Protein AF-S7ZY00-F1 (afdb_monomer_lite)

Radius of gyration: 26.75 Å; chains: 1; bounding box: 93×58×67 Å

Secondary structure (DSSP, 8-state):
----PPPP--TTT---SSPPEEPTTTSS-EESSHHHHHHHHHHHHHHHHHHHHHHHHHHHHHHHHTS-TT--HHHHHHHHHHHHHHHHHH--S---HHHHHHHHHHHHHHHHHH--HHHHHHHHHHHHHHHHHHHHHHHHHHHHS-GGG--S-HHHHHHHHHHHHHHHHHHTT-HHHHHHHHHHHHHHHHHHHHHS---THHHHHHHHHHHGGGT-------HHHHHHHHTT-SSPPPHHHHHHHHHHHHHHHHHHHHHHHHHHHHHHHTTTS-HHHHHHHHHHT---HHHHT-TTTTTS--HHHHHHHHHHHHHHHHHHHHH-HHHHHHHHHHHHH------TT--PPPPTT--S----HHHHHTTHHHHHHSTTHHHHHHHHHHH-HHHHHHHTT--HHHHHHHHHHHHHHHHHHHHHHHHHHHHHTT-

pLDDT: mean 73.06, std 17.44, range [32.72, 97.19]

Organism: Dactylellina haptotyla (strain CBS 200.50) (NCBI:txid1284197)

InterPro domains:
  IPR002893 Zinc finger, MYND-type [PF01753] (10-48)
  IPR002893 Zinc finger, MYND-type [PS01360] (10-48)

Structure (mmCIF, N/CA/C/O backbone):
data_AF-S7ZY00-F1
#
_entry.id   AF-S7ZY00-F1
#
loop_
_atom_site.group_PDB
_atom_site.id
_atom_site.type_symbol
_atom_site.label_atom_id
_atom_site.label_alt_id
_atom_site.label_comp_id
_atom_site.label_asym_id
_atom_site.label_entity_id
_atom_site.label_seq_id
_atom_site.pdbx_PDB_ins_code
_atom_site.Cartn_x
_atom_site.Cartn_y
_atom_site.Cartn_z
_atom_site.occupancy
_atom_site.B_iso_or_equiv
_atom_site.auth_seq_id
_atom_site.auth_comp_id
_atom_site.auth_asym_id
_atom_site.auth_atom_id
_atom_site.pdbx_PDB_model_num
ATOM 1 N N . MET A 1 1 ? 54.480 13.252 10.487 1.00 37.31 1 MET A N 1
ATOM 2 C CA . MET A 1 1 ? 54.063 11.834 10.545 1.00 37.31 1 MET A CA 1
ATOM 3 C C . MET A 1 1 ? 53.950 11.287 9.128 1.00 37.31 1 MET A C 1
ATOM 5 O O . MET A 1 1 ? 53.211 11.844 8.325 1.00 37.31 1 MET A O 1
ATOM 9 N N . LEU A 1 2 ? 54.733 10.255 8.806 1.00 34.31 2 LEU A N 1
ATOM 10 C CA . LEU A 1 2 ? 54.719 9.557 7.518 1.00 34.31 2 LEU A CA 1
ATOM 11 C C . LEU A 1 2 ? 53.432 8.731 7.415 1.00 34.31 2 LEU A C 1
ATOM 13 O O . LEU A 1 2 ? 53.334 7.660 8.006 1.00 34.31 2 LEU A O 1
ATOM 17 N N . THR A 1 3 ? 52.433 9.225 6.685 1.00 32.72 3 THR A N 1
ATOM 18 C CA . THR A 1 3 ? 51.298 8.378 6.315 1.00 32.72 3 THR A CA 1
ATOM 19 C C . THR A 1 3 ? 51.745 7.473 5.172 1.00 32.72 3 THR A C 1
ATOM 21 O O . THR A 1 3 ? 52.143 7.946 4.107 1.00 32.72 3 THR A O 1
ATOM 24 N N . ASN A 1 4 ? 51.712 6.161 5.419 1.00 39.06 4 ASN A N 1
ATOM 25 C CA . ASN A 1 4 ? 51.854 5.096 4.426 1.00 39.06 4 ASN A CA 1
ATOM 26 C C . ASN A 1 4 ? 50.724 5.233 3.391 1.00 39.06 4 ASN A C 1
ATOM 28 O O . ASN A 1 4 ? 49.713 4.536 3.445 1.00 39.06 4 ASN A O 1
ATOM 32 N N . ARG A 1 5 ? 50.852 6.189 2.466 1.00 41.69 5 ARG A N 1
ATOM 33 C CA . ARG A 1 5 ? 49.924 6.315 1.348 1.00 41.69 5 ARG A CA 1
ATOM 34 C C . ARG A 1 5 ? 50.129 5.093 0.452 1.00 41.69 5 ARG A C 1
ATOM 36 O O . ARG A 1 5 ? 51.276 4.805 0.098 1.00 41.69 5 ARG A O 1
ATOM 43 N N . PRO A 1 6 ? 49.056 4.365 0.099 1.00 48.09 6 PRO A N 1
ATOM 44 C CA . PRO A 1 6 ? 49.168 3.195 -0.758 1.00 48.09 6 PRO A CA 1
ATOM 45 C C . PRO A 1 6 ? 49.916 3.580 -2.037 1.00 48.09 6 PRO A C 1
ATOM 47 O O . PRO A 1 6 ? 49.615 4.601 -2.664 1.00 48.09 6 PRO A O 1
ATOM 50 N N . LYS A 1 7 ? 50.947 2.799 -2.382 1.00 56.72 7 LYS A N 1
ATOM 51 C CA . LYS A 1 7 ? 51.770 3.068 -3.563 1.00 56.72 7 LYS A CA 1
ATOM 52 C C . LYS A 1 7 ? 50.871 2.995 -4.797 1.00 56.72 7 LYS A C 1
ATOM 54 O O . LYS A 1 7 ? 50.226 1.977 -5.032 1.00 56.72 7 LYS A O 1
ATOM 59 N N . ARG A 1 8 ? 50.807 4.093 -5.552 1.00 76.19 8 ARG A N 1
ATOM 60 C CA . ARG A 1 8 ? 50.003 4.204 -6.775 1.00 76.19 8 ARG A CA 1
ATOM 61 C C . ARG A 1 8 ? 50.540 3.208 -7.808 1.00 76.19 8 ARG A C 1
ATOM 63 O O . ARG A 1 8 ? 51.728 3.254 -8.118 1.00 76.19 8 ARG A O 1
ATOM 70 N N . SER A 1 9 ? 49.686 2.315 -8.303 1.00 89.44 9 SER A N 1
ATOM 71 C CA . SER A 1 9 ? 49.982 1.350 -9.370 1.00 89.44 9 SER A CA 1
ATOM 72 C C . SER A 1 9 ? 49.059 1.569 -10.565 1.00 89.44 9 SER A C 1
ATOM 74 O O . SER A 1 9 ? 47.986 2.163 -10.442 1.00 89.44 9 SER A O 1
ATOM 76 N N . CYS A 1 10 ? 49.466 1.076 -11.735 1.00 93.00 10 CYS A N 1
ATOM 77 C CA . CYS A 1 10 ? 48.566 1.009 -12.880 1.00 93.00 10 CYS A CA 1
ATOM 78 C C . CYS A 1 10 ? 47.379 0.092 -12.560 1.00 93.00 10 CYS A C 1
ATOM 80 O O . CYS A 1 10 ? 47.570 -1.062 -12.186 1.00 93.00 10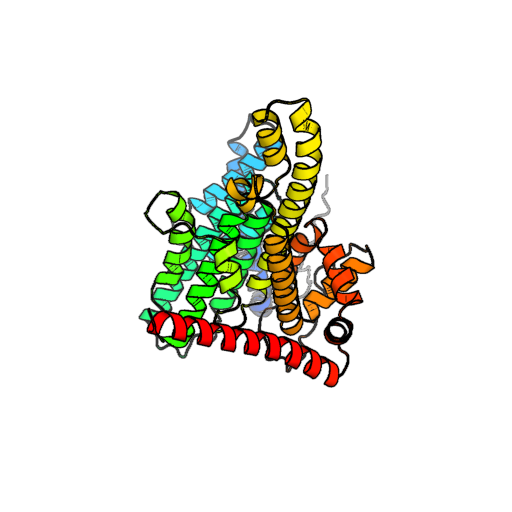 CYS A O 1
ATOM 82 N N . TYR A 1 11 ? 46.161 0.583 -12.766 1.00 87.44 11 TYR A N 1
ATOM 83 C CA . TYR A 1 11 ? 44.935 -0.146 -12.439 1.00 87.44 11 TYR A CA 1
ATOM 84 C C . TYR A 1 11 ? 44.762 -1.445 -13.233 1.00 87.44 11 TYR A C 1
ATOM 86 O O . TYR A 1 11 ? 44.272 -2.436 -12.701 1.00 87.44 11 TYR A O 1
ATOM 94 N N . THR A 1 12 ? 45.213 -1.456 -14.489 1.00 90.44 12 THR A N 1
ATOM 95 C CA . THR A 1 12 ? 45.067 -2.610 -15.383 1.00 90.44 12 THR A CA 1
ATOM 96 C C . THR A 1 12 ? 46.092 -3.709 -15.095 1.00 90.44 12 THR A C 1
ATOM 98 O O . THR A 1 12 ? 45.733 -4.881 -15.078 1.00 90.44 12 THR A O 1
ATOM 101 N N . CYS A 1 13 ? 47.367 -3.361 -14.876 1.00 91.19 13 CYS A N 1
ATOM 102 C CA . CYS A 1 13 ? 48.458 -4.347 -14.788 1.00 91.19 13 CYS A CA 1
ATOM 103 C C . CYS A 1 13 ? 49.182 -4.401 -13.434 1.00 91.19 13 CYS A C 1
ATOM 105 O O . CYS A 1 13 ? 50.085 -5.213 -13.256 1.00 91.19 13 CYS A O 1
ATOM 107 N N . GLY A 1 14 ? 48.845 -3.522 -12.489 1.00 86.00 14 GLY A N 1
ATOM 108 C CA . GLY A 1 14 ? 49.434 -3.485 -11.149 1.00 86.00 14 GLY A CA 1
ATOM 109 C C . GLY A 1 14 ? 50.883 -2.990 -11.081 1.00 86.00 14 GLY A C 1
ATOM 110 O O . GLY A 1 14 ? 51.442 -2.922 -9.987 1.00 86.00 14 GLY A O 1
ATOM 111 N N . ASN A 1 15 ? 51.503 -2.618 -12.207 1.00 88.88 15 ASN A N 1
ATOM 112 C CA . ASN A 1 15 ? 52.890 -2.162 -12.215 1.00 88.88 15 ASN A CA 1
ATOM 113 C C . ASN A 1 15 ? 53.045 -0.839 -11.443 1.00 88.88 15 ASN A C 1
ATOM 115 O O . ASN A 1 15 ? 52.253 0.093 -11.601 1.00 88.88 15 ASN A O 1
ATOM 119 N N . LEU A 1 16 ? 54.084 -0.785 -10.611 1.00 78.19 16 LEU A N 1
ATOM 120 C CA . LEU A 1 16 ? 54.427 0.325 -9.719 1.00 78.19 16 LEU A CA 1
ATOM 121 C C . LEU A 1 16 ? 55.577 1.192 -10.260 1.00 78.19 16 LEU A C 1
ATOM 123 O O . LEU A 1 16 ? 55.914 2.204 -9.651 1.00 78.19 16 LEU A O 1
ATOM 127 N N . LYS A 1 17 ? 56.230 0.777 -11.356 1.00 73.75 17 LYS A N 1
ATOM 128 C CA . LYS A 1 17 ? 57.389 1.471 -11.934 1.00 73.75 17 LYS A CA 1
ATOM 129 C C . LYS A 1 17 ? 56.981 2.283 -13.165 1.00 73.75 17 LYS A C 1
ATOM 131 O O . LYS A 1 17 ? 56.435 1.724 -14.112 1.00 73.75 17 LYS A O 1
ATOM 136 N N . GLY A 1 18 ? 57.314 3.574 -13.157 1.00 75.44 18 GLY A N 1
ATOM 137 C CA . GLY A 1 18 ? 57.113 4.507 -14.271 1.00 75.44 18 GLY A CA 1
ATOM 138 C C . GLY A 1 18 ? 56.097 5.616 -13.966 1.00 75.44 18 GLY A C 1
ATOM 139 O O . GLY A 1 18 ? 55.364 5.523 -12.978 1.00 75.44 18 GLY A O 1
ATOM 140 N N . PRO A 1 19 ? 56.062 6.687 -14.780 1.00 85.56 19 PRO A N 1
ATOM 141 C CA . PRO A 1 19 ? 55.064 7.738 -14.639 1.00 85.56 19 PRO A CA 1
ATOM 142 C C . PRO A 1 19 ? 53.669 7.155 -14.904 1.00 85.56 19 PRO A C 1
ATOM 144 O O . PRO A 1 19 ? 53.426 6.548 -15.945 1.00 85.56 19 PRO A O 1
ATOM 147 N N . LEU A 1 20 ? 52.764 7.309 -13.935 1.00 91.19 20 LEU A N 1
ATOM 148 C CA . LEU A 1 20 ? 51.366 6.913 -14.076 1.00 91.19 20 LEU A CA 1
ATOM 149 C C . LEU A 1 20 ? 50.535 8.127 -14.481 1.00 91.19 20 LEU A C 1
ATOM 151 O O . LEU A 1 20 ? 50.549 9.152 -13.797 1.00 91.19 20 LEU A O 1
ATOM 155 N N . THR A 1 21 ? 49.765 7.978 -15.549 1.00 92.31 21 THR A N 1
ATOM 156 C CA . THR A 1 21 ? 48.842 8.994 -16.041 1.00 92.31 21 THR A CA 1
ATOM 157 C C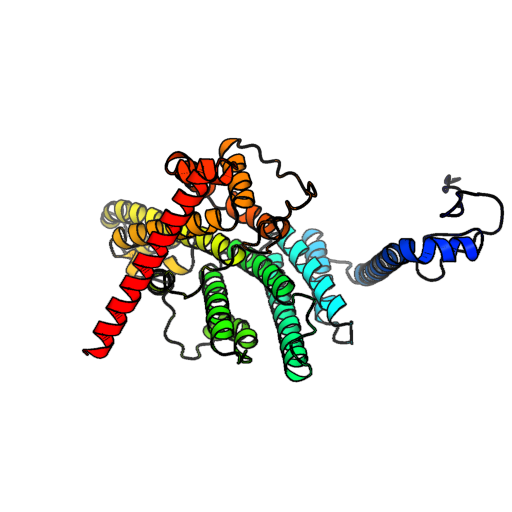 . THR A 1 21 ? 47.461 8.750 -15.424 1.00 92.31 21 THR A C 1
ATOM 159 O O . THR A 1 21 ? 46.889 7.668 -15.611 1.00 92.31 21 THR A O 1
ATOM 162 N N . PRO A 1 22 ? 46.909 9.697 -14.643 1.00 91.19 22 PRO A N 1
ATOM 163 C CA . PRO A 1 22 ? 45.565 9.567 -14.097 1.00 91.19 22 PRO A CA 1
ATOM 164 C C . PRO A 1 22 ? 44.505 9.653 -15.197 1.00 91.19 22 PRO A C 1
ATOM 166 O O . PRO A 1 22 ? 44.690 10.328 -16.206 1.00 91.19 22 PRO A O 1
ATOM 169 N N . CYS A 1 23 ? 43.363 9.002 -14.975 1.00 89.12 23 CYS A N 1
ATOM 170 C CA . CYS A 1 23 ? 42.187 9.192 -15.811 1.00 89.12 23 CYS A CA 1
ATOM 171 C C . CYS A 1 23 ? 41.799 10.680 -15.785 1.00 89.12 23 CYS A C 1
ATOM 173 O O . CYS A 1 23 ? 41.543 11.198 -14.695 1.00 89.12 23 CYS A O 1
ATOM 175 N N . PRO A 1 24 ? 41.707 11.359 -16.940 1.00 86.12 24 PRO A N 1
ATOM 176 C CA . PRO A 1 24 ? 41.470 12.802 -16.983 1.00 86.12 24 PRO A CA 1
ATOM 177 C C . PRO A 1 24 ? 40.079 13.196 -16.470 1.00 86.12 24 PRO A C 1
ATOM 179 O O . PRO A 1 24 ? 39.868 14.339 -16.086 1.00 86.12 24 PRO A O 1
ATOM 182 N N . SER A 1 25 ? 39.133 12.255 -16.440 1.00 82.81 25 SER A N 1
ATOM 183 C CA . SER A 1 25 ? 37.759 12.514 -16.018 1.00 82.81 25 SER A CA 1
ATOM 184 C C . SER A 1 25 ? 37.604 12.370 -14.501 1.00 82.81 25 SER A C 1
ATOM 186 O O . SER A 1 25 ? 37.378 13.352 -13.796 1.00 82.81 25 SER A O 1
ATOM 188 N N . CYS A 1 26 ? 37.735 11.160 -13.950 1.00 81.56 26 CYS A N 1
ATOM 189 C CA . CYS A 1 26 ? 37.503 10.966 -12.516 1.00 81.56 26 CYS A CA 1
ATOM 190 C C . CYS A 1 26 ? 38.739 11.220 -11.651 1.00 81.56 26 CYS A C 1
ATOM 192 O O . CYS A 1 26 ? 38.590 11.296 -10.436 1.00 81.56 26 CYS A O 1
ATOM 194 N N . SER A 1 27 ? 39.951 11.285 -12.215 1.00 83.94 27 SER A N 1
ATOM 195 C CA . SER A 1 27 ? 41.234 11.420 -11.497 1.00 83.94 27 SER A CA 1
ATOM 196 C C . SER A 1 27 ? 41.499 10.382 -10.390 1.00 83.94 27 SER A C 1
ATOM 198 O O . SER A 1 27 ? 42.483 10.491 -9.660 1.00 83.94 27 SER A O 1
ATOM 200 N N . ALA A 1 28 ? 40.632 9.378 -10.229 1.00 77.94 28 ALA A N 1
ATOM 201 C CA . ALA A 1 28 ? 40.668 8.403 -9.139 1.00 77.94 28 ALA A CA 1
ATOM 202 C C . ALA A 1 28 ? 41.423 7.117 -9.512 1.00 77.94 28 ALA A C 1
ATOM 204 O O . ALA A 1 28 ? 41.866 6.382 -8.635 1.00 77.94 28 ALA A O 1
ATOM 205 N N . VAL A 1 29 ? 41.584 6.859 -10.810 1.00 83.06 29 VAL A N 1
ATOM 206 C CA . VAL A 1 29 ? 42.255 5.677 -11.365 1.00 83.06 29 VAL A CA 1
ATOM 207 C C . VAL A 1 29 ? 43.430 6.128 -12.229 1.00 83.06 29 VAL A C 1
ATOM 209 O O . VAL A 1 29 ? 43.360 7.196 -12.835 1.00 83.06 29 VAL A O 1
ATOM 212 N N . GLN A 1 30 ? 44.523 5.359 -12.260 1.00 91.12 30 GLN A N 1
ATOM 213 C CA . GLN A 1 30 ? 45.752 5.720 -12.976 1.00 91.12 30 GLN A CA 1
ATOM 214 C C . GLN A 1 30 ? 46.284 4.555 -13.816 1.00 91.12 30 GLN A C 1
ATOM 216 O O . GLN A 1 30 ? 46.139 3.389 -13.441 1.00 91.12 30 GLN A O 1
ATOM 221 N N . TYR A 1 31 ? 46.925 4.872 -14.940 1.00 93.94 31 TYR A N 1
ATOM 222 C CA . TYR A 1 31 ? 47.436 3.899 -15.905 1.00 93.94 31 TYR A CA 1
ATOM 223 C C . TYR A 1 31 ? 48.902 4.180 -16.233 1.00 93.94 31 TYR A C 1
ATOM 225 O O . TYR A 1 31 ? 49.320 5.330 -16.256 1.00 93.94 31 TYR A O 1
ATOM 233 N N . CYS A 1 32 ? 49.699 3.142 -16.493 1.00 94.56 32 CYS A N 1
ATOM 234 C CA . CYS A 1 32 ? 51.098 3.323 -16.901 1.00 94.56 32 CYS A CA 1
ATOM 235 C C . CYS A 1 32 ? 51.255 3.699 -18.382 1.00 94.56 32 CYS A C 1
ATOM 237 O O . CYS A 1 32 ? 52.358 4.034 -18.800 1.00 94.56 32 CYS A O 1
ATOM 239 N N . SER A 1 33 ? 50.188 3.590 -19.182 1.00 93.81 33 SER A N 1
ATOM 240 C CA . SER A 1 33 ? 50.187 3.932 -20.605 1.00 93.81 33 SER A CA 1
ATOM 241 C C . SER A 1 33 ? 48.764 4.060 -21.169 1.00 93.81 33 SER A C 1
ATOM 243 O O . SER A 1 33 ? 47.808 3.490 -20.627 1.00 93.81 33 SER A O 1
ATOM 245 N N . ASP A 1 34 ? 48.628 4.769 -22.291 1.00 93.56 34 ASP A N 1
ATOM 246 C CA . ASP A 1 34 ? 47.346 4.982 -22.979 1.00 93.56 34 ASP A CA 1
ATOM 247 C C . ASP A 1 34 ? 46.685 3.696 -23.504 1.00 93.56 34 ASP A C 1
ATOM 249 O O . ASP A 1 34 ? 45.458 3.591 -23.411 1.00 93.56 34 ASP A O 1
ATOM 253 N N . PRO A 1 35 ? 47.424 2.672 -23.981 1.00 96.12 35 PRO A N 1
ATOM 254 C CA . PRO A 1 35 ? 46.820 1.393 -24.344 1.00 96.12 35 PRO A CA 1
ATOM 255 C C . PRO A 1 35 ? 46.108 0.705 -23.172 1.00 96.12 35 PRO A C 1
ATOM 257 O O . PRO A 1 35 ? 45.006 0.197 -23.353 1.00 96.12 35 PRO A O 1
ATOM 260 N N . HIS A 1 36 ? 46.672 0.734 -21.956 1.00 94.31 36 HIS A N 1
ATOM 261 C CA . HIS A 1 36 ? 46.022 0.151 -20.773 1.00 94.31 36 HIS A CA 1
ATOM 262 C C . HIS A 1 36 ? 44.769 0.926 -20.345 1.00 94.31 36 HIS A C 1
ATOM 264 O O . HIS A 1 36 ? 43.785 0.305 -19.943 1.00 94.31 36 HIS A O 1
ATOM 270 N N . SER A 1 37 ? 44.784 2.258 -20.474 1.00 93.31 37 SER A N 1
ATOM 271 C CA . SER A 1 37 ? 43.596 3.101 -20.275 1.00 93.31 37 SER A CA 1
ATOM 272 C C . SER A 1 37 ? 42.516 2.791 -21.318 1.00 93.31 37 SER A C 1
ATOM 274 O O . SER A 1 37 ? 41.353 2.572 -20.985 1.00 93.31 37 SER A O 1
ATOM 276 N N . SER A 1 38 ? 42.909 2.674 -22.589 1.00 93.06 38 SER A N 1
ATOM 277 C CA . SER A 1 38 ? 42.007 2.371 -23.705 1.00 93.06 38 SER A CA 1
ATOM 278 C C . SER A 1 38 ? 41.398 0.974 -23.589 1.00 93.06 38 SER A C 1
ATOM 280 O O . SER A 1 38 ? 40.212 0.793 -23.859 1.00 93.06 38 SER A O 1
ATOM 282 N N . GLN A 1 39 ? 42.175 -0.008 -23.129 1.00 94.75 39 GLN A N 1
ATOM 283 C CA . GLN A 1 39 ? 41.712 -1.376 -22.909 1.00 94.75 39 GLN A CA 1
ATOM 284 C C . GLN A 1 39 ? 40.702 -1.469 -21.756 1.00 94.75 39 GLN A C 1
ATOM 286 O O . GLN A 1 39 ? 39.706 -2.184 -21.878 1.00 94.75 39 GLN A O 1
ATOM 291 N N . ASP A 1 40 ? 40.922 -0.736 -20.659 1.00 90.62 40 ASP A N 1
ATOM 292 C CA . ASP A 1 40 ? 39.994 -0.723 -19.520 1.00 90.62 40 ASP A CA 1
ATOM 293 C C . ASP A 1 40 ? 38.825 0.263 -19.703 1.00 90.62 40 ASP A C 1
ATOM 295 O O . ASP A 1 40 ? 37.822 0.175 -18.996 1.00 90.62 40 ASP A O 1
ATOM 299 N N . SER A 1 41 ? 38.893 1.160 -20.695 1.00 87.19 41 SER A N 1
ATOM 300 C CA . SER A 1 41 ? 37.943 2.263 -20.913 1.00 87.19 41 SER A CA 1
ATOM 301 C C . SER A 1 41 ? 36.472 1.846 -20.837 1.00 87.19 41 SER A C 1
ATOM 303 O O . SER A 1 41 ? 35.690 2.494 -20.149 1.00 87.19 41 SER A O 1
ATOM 305 N N . LYS A 1 42 ? 36.084 0.721 -21.453 1.00 84.50 42 LYS A N 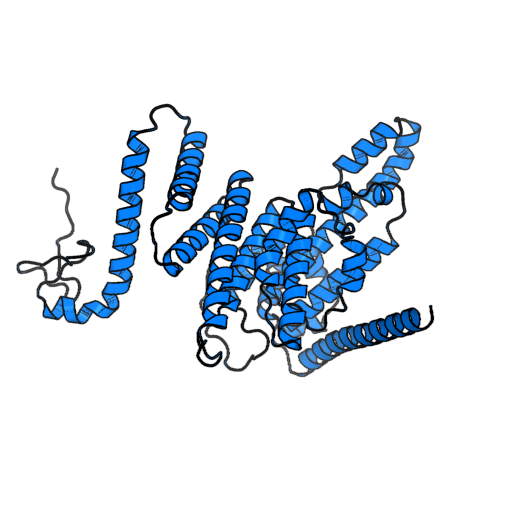1
ATOM 306 C CA . LYS A 1 42 ? 34.690 0.239 -21.446 1.00 84.50 42 LYS A CA 1
ATOM 307 C C . LYS A 1 42 ? 34.219 -0.239 -20.071 1.00 84.50 42 LYS A C 1
ATOM 309 O O . LYS A 1 42 ? 33.058 -0.043 -19.725 1.00 84.50 42 LYS A O 1
ATOM 314 N N . ARG A 1 43 ? 35.092 -0.866 -19.277 1.00 75.81 43 ARG A N 1
ATOM 315 C CA . ARG A 1 43 ? 34.755 -1.342 -17.922 1.00 75.81 43 ARG A CA 1
ATOM 316 C C . ARG A 1 43 ? 34.847 -0.213 -16.901 1.00 75.81 43 ARG A C 1
ATOM 318 O O . ARG A 1 43 ? 34.025 -0.134 -15.986 1.00 75.81 43 ARG A O 1
ATOM 325 N N . HIS A 1 44 ? 35.822 0.671 -17.076 1.00 82.00 44 HIS A N 1
ATOM 326 C CA . HIS A 1 44 ? 36.049 1.816 -16.214 1.00 82.00 44 HIS A CA 1
ATOM 327 C C . HIS A 1 44 ? 35.019 2.929 -16.422 1.00 82.00 44 HIS A C 1
ATOM 329 O O . HIS A 1 44 ? 34.622 3.536 -15.433 1.00 82.00 44 HIS A O 1
ATOM 335 N N . ALA A 1 45 ? 34.531 3.170 -17.646 1.00 77.06 45 ALA A N 1
ATOM 336 C CA . ALA A 1 45 ? 33.636 4.289 -17.972 1.00 77.06 45 ALA A CA 1
ATOM 337 C C . ALA A 1 45 ? 32.423 4.394 -17.034 1.00 77.06 45 ALA A C 1
ATOM 339 O O . ALA A 1 45 ? 32.144 5.471 -16.510 1.00 77.06 45 ALA A O 1
ATOM 340 N N . TYR A 1 46 ? 31.759 3.272 -16.735 1.00 67.25 46 TYR A N 1
ATOM 341 C CA . TYR A 1 46 ? 30.618 3.255 -15.814 1.00 67.25 46 TYR A CA 1
ATOM 342 C C . TYR A 1 46 ? 31.005 3.654 -14.378 1.00 67.25 46 TYR A C 1
ATOM 344 O O . TYR A 1 46 ? 30.303 4.419 -13.717 1.00 67.25 46 TYR A O 1
ATOM 352 N N . LYS A 1 47 ? 32.153 3.172 -13.888 1.00 57.94 47 LYS A N 1
ATOM 353 C CA . LYS A 1 47 ? 32.657 3.517 -12.548 1.00 57.94 47 LYS A CA 1
ATOM 354 C C . LYS A 1 47 ? 33.173 4.958 -12.496 1.00 57.94 47 LYS A C 1
ATOM 356 O O . LYS A 1 47 ? 32.958 5.638 -11.501 1.00 57.94 47 LYS A O 1
ATOM 361 N N . CYS A 1 48 ? 33.806 5.421 -13.570 1.00 68.38 48 CYS A N 1
ATOM 362 C CA . CYS A 1 48 ? 34.313 6.777 -13.741 1.00 68.38 48 CYS A CA 1
ATOM 363 C C . CYS A 1 48 ? 33.177 7.804 -13.647 1.00 68.38 48 CYS A C 1
ATOM 365 O O . CYS A 1 48 ? 33.248 8.708 -12.817 1.00 68.38 48 CYS A O 1
ATOM 367 N N . ALA A 1 49 ? 32.091 7.589 -14.397 1.00 61.12 49 ALA A N 1
ATOM 368 C CA . ALA A 1 49 ? 30.914 8.454 -14.373 1.00 61.12 49 ALA A CA 1
ATOM 369 C C . ALA A 1 49 ? 30.259 8.511 -12.981 1.00 61.12 49 ALA A C 1
ATOM 371 O O . ALA A 1 49 ? 29.897 9.583 -12.505 1.00 61.12 49 ALA A O 1
ATOM 372 N N . ARG A 1 50 ? 30.172 7.378 -12.270 1.00 52.28 50 ARG A N 1
ATOM 373 C CA . ARG A 1 50 ? 29.608 7.338 -10.911 1.00 52.28 50 ARG A CA 1
ATOM 374 C C . ARG A 1 50 ? 30.499 8.028 -9.869 1.00 52.28 50 ARG A C 1
ATOM 376 O O . ARG A 1 50 ? 29.983 8.660 -8.954 1.00 52.28 50 ARG A O 1
ATOM 383 N N . ILE A 1 51 ? 31.822 7.914 -9.999 1.00 54.75 51 ILE A N 1
ATOM 384 C CA . ILE A 1 51 ? 32.780 8.591 -9.110 1.00 54.75 51 ILE A CA 1
ATOM 385 C C . ILE A 1 51 ? 32.762 10.106 -9.339 1.00 54.75 51 ILE A C 1
ATOM 387 O O . ILE A 1 51 ? 32.851 10.851 -8.368 1.00 54.75 51 ILE A O 1
ATOM 391 N N . GLN A 1 52 ? 32.623 10.564 -10.587 1.00 63.22 52 GLN A N 1
ATOM 392 C CA . GLN A 1 52 ? 32.432 11.989 -10.875 1.00 63.22 52 GLN A CA 1
ATOM 393 C C . GLN A 1 52 ? 31.133 12.508 -10.251 1.00 63.22 52 GLN A C 1
ATOM 395 O O . GLN A 1 52 ? 31.172 13.466 -9.491 1.00 63.22 52 GLN A O 1
ATOM 400 N N . LEU A 1 53 ? 30.023 11.789 -10.435 1.00 52.78 53 LEU A N 1
ATOM 401 C CA . LEU A 1 53 ? 28.719 12.182 -9.898 1.00 52.78 53 LEU A CA 1
ATOM 402 C C . LEU A 1 53 ? 28.697 12.277 -8.360 1.00 52.78 53 LEU A C 1
ATOM 404 O O . LEU A 1 53 ? 28.065 13.166 -7.802 1.00 52.78 53 LEU A O 1
ATOM 408 N N . LEU A 1 54 ? 29.427 11.400 -7.663 1.00 49.44 54 LEU A N 1
ATOM 409 C CA . LEU A 1 54 ? 29.569 11.465 -6.202 1.00 49.44 54 LEU A CA 1
ATOM 410 C C . LEU A 1 54 ? 30.504 12.588 -5.739 1.00 49.44 54 LEU A C 1
ATOM 412 O O . LEU A 1 54 ? 30.291 13.152 -4.674 1.00 49.44 54 LEU A O 1
ATOM 416 N N . ARG A 1 55 ? 31.537 12.922 -6.517 1.00 55.72 55 ARG A N 1
ATOM 417 C CA . ARG A 1 55 ? 32.451 14.023 -6.181 1.00 55.72 55 ARG A CA 1
ATOM 418 C C . ARG A 1 55 ? 31.804 15.386 -6.350 1.00 55.72 55 ARG A C 1
ATOM 420 O O . ARG A 1 55 ? 32.029 16.257 -5.516 1.00 55.72 55 ARG A O 1
ATOM 427 N N . ASP A 1 56 ? 31.000 15.542 -7.389 1.00 54.69 56 ASP A N 1
ATOM 428 C CA . ASP A 1 56 ? 30.261 16.778 -7.617 1.00 54.69 56 ASP A CA 1
ATOM 429 C C . ASP A 1 56 ? 29.174 16.962 -6.542 1.00 54.69 56 ASP A C 1
ATOM 431 O O . ASP A 1 56 ? 28.976 18.074 -6.066 1.00 54.69 56 ASP A O 1
ATOM 435 N N . LEU A 1 57 ? 28.572 15.865 -6.054 1.00 50.97 57 LEU A N 1
ATOM 436 C CA . LEU A 1 57 ? 27.655 15.877 -4.907 1.00 50.97 57 LEU A CA 1
ATOM 437 C C . LEU A 1 57 ? 28.352 16.275 -3.592 1.00 50.97 57 LEU A C 1
ATOM 439 O O . LEU A 1 57 ? 27.804 17.065 -2.836 1.00 50.97 57 LEU A O 1
ATOM 443 N N . ILE A 1 58 ? 29.555 15.754 -3.322 1.00 47.41 58 ILE A N 1
ATOM 444 C CA . ILE A 1 58 ? 30.322 16.070 -2.101 1.00 47.41 58 ILE A CA 1
ATOM 445 C C . ILE A 1 58 ? 30.736 17.545 -2.066 1.00 47.41 58 ILE A C 1
ATOM 447 O O . ILE A 1 58 ? 30.608 18.179 -1.028 1.00 47.41 58 ILE A O 1
ATOM 451 N N . ARG A 1 59 ? 31.159 18.119 -3.198 1.00 54.03 59 ARG A N 1
ATOM 452 C CA . ARG A 1 59 ? 31.480 19.556 -3.276 1.00 54.03 59 ARG A CA 1
ATOM 453 C C . ARG A 1 59 ? 30.276 20.441 -2.972 1.00 54.03 59 ARG A C 1
ATOM 455 O O . ARG A 1 59 ? 30.391 21.386 -2.210 1.00 54.03 59 ARG A O 1
ATOM 462 N N . LEU A 1 60 ? 29.117 20.075 -3.511 1.00 48.44 60 LEU A N 1
ATOM 463 C CA . LEU A 1 60 ? 27.853 20.758 -3.238 1.00 48.44 60 LEU A CA 1
ATOM 464 C C . LEU A 1 60 ? 27.424 20.681 -1.763 1.00 48.44 60 LEU A C 1
ATOM 466 O O . LEU A 1 60 ? 26.701 21.556 -1.299 1.00 48.44 60 LEU A O 1
ATOM 470 N N . ILE A 1 61 ? 27.856 19.649 -1.033 1.00 48.03 61 ILE A N 1
ATOM 471 C CA . ILE A 1 61 ? 27.596 19.492 0.404 1.00 48.03 61 ILE A CA 1
ATOM 472 C C . ILE A 1 61 ? 28.586 20.324 1.228 1.00 48.03 61 ILE A C 1
ATOM 474 O O . ILE A 1 61 ? 28.169 20.992 2.171 1.00 48.03 61 ILE A O 1
ATOM 478 N N . ASP A 1 62 ? 29.870 20.324 0.863 1.00 46.75 62 ASP A N 1
ATOM 479 C CA . ASP A 1 62 ? 30.903 21.112 1.552 1.00 46.75 62 ASP A CA 1
ATOM 480 C C . ASP A 1 62 ? 30.616 22.622 1.455 1.00 46.75 62 ASP A C 1
ATOM 482 O O . ASP A 1 62 ? 30.743 23.339 2.446 1.00 46.75 62 ASP A O 1
ATOM 486 N N . ASP A 1 63 ? 30.140 23.090 0.298 1.00 53.50 63 ASP A N 1
ATOM 487 C CA . ASP A 1 63 ? 29.766 24.493 0.088 1.00 53.50 63 ASP A CA 1
ATOM 488 C C . ASP A 1 63 ? 28.527 24.893 0.921 1.00 53.50 63 ASP A C 1
ATOM 490 O O . ASP A 1 63 ? 28.495 25.981 1.491 1.00 53.50 63 ASP A O 1
ATOM 494 N N . ALA A 1 64 ? 27.539 24.000 1.072 1.00 48.84 64 ALA A N 1
ATOM 495 C CA . ALA A 1 64 ? 26.353 24.232 1.908 1.00 48.84 64 ALA A CA 1
ATOM 496 C C . ALA A 1 64 ? 26.658 24.190 3.421 1.00 48.84 64 ALA A C 1
ATOM 498 O O . ALA A 1 64 ? 26.020 24.882 4.211 1.00 48.84 64 ALA A O 1
ATOM 499 N N . SER A 1 65 ? 27.659 23.403 3.827 1.00 42.41 65 SER A N 1
ATOM 500 C CA . SER A 1 65 ? 28.070 23.237 5.231 1.00 42.41 65 SER A CA 1
ATOM 501 C C . SER A 1 65 ? 28.770 24.476 5.800 1.00 42.41 65 SER A C 1
ATOM 503 O O . SER A 1 65 ? 28.840 24.650 7.014 1.00 42.41 65 SER A O 1
ATOM 505 N N . HIS A 1 66 ? 29.282 25.353 4.936 1.00 51.81 66 HIS A N 1
ATOM 506 C CA . HIS A 1 66 ? 29.906 26.607 5.349 1.00 51.81 66 HIS A CA 1
ATOM 507 C C . HIS A 1 66 ? 28.902 27.738 5.623 1.00 51.81 66 HIS A C 1
ATOM 509 O O . HIS A 1 66 ? 29.286 28.751 6.202 1.00 51.81 66 HIS A O 1
ATOM 515 N N . GLU A 1 67 ? 27.626 27.569 5.264 1.00 50.56 67 GLU A N 1
ATOM 516 C CA . GLU A 1 67 ? 26.587 28.596 5.429 1.00 50.56 67 GLU A CA 1
ATOM 517 C C . GLU A 1 67 ? 25.659 28.357 6.644 1.00 50.56 67 GLU A C 1
ATOM 519 O O . GLU A 1 67 ? 24.782 29.179 6.905 1.00 50.56 67 GLU A O 1
ATOM 524 N N . SER A 1 68 ? 25.835 27.271 7.415 1.00 47.38 68 SER A N 1
ATOM 525 C CA . SER A 1 68 ? 24.856 26.799 8.418 1.00 47.38 68 SER A CA 1
ATOM 526 C C . SER A 1 68 ? 25.293 26.864 9.893 1.00 47.38 68 SER A C 1
ATOM 528 O O . SER A 1 68 ? 24.775 26.105 10.715 1.00 47.38 68 SER A O 1
ATOM 530 N N . GLU A 1 69 ? 26.240 27.724 10.273 1.00 45.38 69 GLU A N 1
ATOM 531 C CA . GLU A 1 69 ? 26.631 27.863 11.686 1.00 45.38 69 GLU A CA 1
ATOM 532 C C . GLU A 1 69 ? 25.482 28.465 12.526 1.00 45.38 69 GLU A C 1
ATOM 534 O O . GLU A 1 69 ? 25.256 29.675 12.519 1.00 45.38 69 GLU A O 1
ATOM 539 N N . GLY A 1 70 ? 24.753 27.607 13.258 1.00 53.75 70 GLY A N 1
ATOM 540 C CA . GLY A 1 70 ? 23.755 28.018 14.258 1.00 53.75 70 GLY A CA 1
ATOM 541 C C . GLY A 1 70 ? 22.536 27.108 14.474 1.00 53.75 70 GLY A C 1
ATOM 542 O O . GLY A 1 70 ? 21.671 27.488 15.260 1.00 53.75 70 GLY A O 1
ATOM 543 N N . LEU A 1 71 ? 22.430 25.952 13.807 1.00 49.25 71 LEU A N 1
ATOM 544 C CA . LEU A 1 71 ? 21.277 25.040 13.928 1.00 49.25 71 LEU A CA 1
ATOM 545 C C . LEU A 1 71 ? 21.625 23.763 14.718 1.00 49.25 71 LEU A C 1
ATOM 547 O O . LEU A 1 71 ? 22.761 23.298 14.655 1.00 49.25 71 LEU A O 1
ATOM 551 N N . ASP A 1 72 ? 20.651 23.222 15.460 1.00 56.25 72 ASP A N 1
ATOM 552 C CA . ASP A 1 72 ? 20.772 21.989 16.264 1.00 56.25 72 ASP A CA 1
ATOM 553 C C . ASP A 1 72 ? 20.887 20.733 15.372 1.00 56.25 72 ASP A C 1
ATOM 555 O O . ASP A 1 72 ? 20.377 20.733 14.258 1.00 56.25 72 ASP A O 1
ATOM 559 N N . ASP A 1 73 ? 21.541 19.658 15.825 1.00 45.72 73 ASP A N 1
ATOM 560 C CA . ASP A 1 73 ? 22.039 18.544 14.984 1.00 45.72 73 ASP A CA 1
ATOM 561 C C . ASP A 1 73 ? 20.934 17.744 14.253 1.00 45.72 73 ASP A C 1
ATOM 563 O O . ASP A 1 73 ? 21.117 17.326 13.102 1.00 45.72 73 ASP A O 1
ATOM 567 N N . ASP A 1 74 ? 19.763 17.570 14.874 1.00 46.50 74 ASP A N 1
ATOM 568 C CA . ASP A 1 74 ? 18.596 16.931 14.240 1.00 46.50 74 ASP A CA 1
ATOM 569 C C . ASP A 1 74 ? 17.932 17.865 13.216 1.00 46.50 74 ASP A C 1
ATOM 571 O O . ASP A 1 74 ? 17.495 17.437 12.142 1.00 46.50 74 ASP A O 1
ATOM 575 N N . GLU A 1 75 ? 17.934 19.168 13.501 1.00 47.53 75 GLU A N 1
ATOM 576 C CA . GLU A 1 75 ? 17.454 20.202 12.592 1.00 47.53 75 GLU A CA 1
ATOM 577 C C . GLU A 1 75 ? 18.452 20.418 11.448 1.00 47.53 75 GLU A C 1
ATOM 579 O O . GLU A 1 75 ? 18.036 20.656 10.325 1.00 47.53 75 GLU A O 1
ATOM 584 N N . LEU A 1 76 ? 19.755 20.241 11.670 1.00 45.19 76 LEU A N 1
ATOM 585 C CA . LEU A 1 76 ? 20.820 20.375 10.682 1.00 45.19 76 LEU A CA 1
ATOM 586 C C . LEU A 1 76 ? 20.864 19.174 9.733 1.00 45.19 76 LEU A C 1
ATOM 588 O O . LEU A 1 76 ? 21.031 19.370 8.528 1.00 45.19 76 LEU A O 1
ATOM 592 N N . GLN A 1 77 ? 20.653 17.941 10.212 1.00 48.72 77 GLN A N 1
ATOM 593 C CA . GLN A 1 77 ? 20.511 16.779 9.324 1.00 48.72 77 GLN A CA 1
ATOM 594 C C . GLN A 1 77 ? 19.243 16.855 8.478 1.00 48.72 77 GLN A C 1
ATOM 596 O O . GLN A 1 77 ? 19.298 16.563 7.279 1.00 48.72 77 GLN A O 1
ATOM 601 N N . GLU A 1 78 ? 18.122 17.268 9.065 1.00 50.72 78 GLU A N 1
ATOM 602 C CA . GLU A 1 78 ? 16.869 17.416 8.333 1.00 50.72 78 GLU A CA 1
ATOM 603 C C . GLU A 1 78 ? 16.934 18.626 7.386 1.00 50.72 78 GLU A C 1
ATOM 605 O O . GLU A 1 78 ? 16.603 18.502 6.212 1.00 50.72 78 GLU A O 1
ATOM 610 N N . THR A 1 79 ? 17.508 19.756 7.806 1.00 48.28 79 THR A N 1
ATOM 611 C CA . THR A 1 79 ? 17.709 20.946 6.960 1.00 48.28 79 THR A CA 1
ATOM 612 C C . THR A 1 79 ? 18.693 20.669 5.834 1.00 48.28 79 THR A C 1
ATOM 614 O O . THR A 1 79 ? 18.403 21.027 4.700 1.00 48.28 79 THR A O 1
ATOM 617 N N . THR A 1 80 ? 19.797 19.958 6.071 1.00 47.91 80 THR A N 1
ATOM 618 C CA . THR A 1 80 ? 20.751 19.578 5.014 1.00 47.91 80 THR A CA 1
ATOM 619 C C . THR A 1 80 ? 20.116 18.589 4.033 1.00 47.91 80 THR A C 1
ATOM 621 O O . THR A 1 80 ? 20.290 18.722 2.824 1.00 47.91 80 THR A O 1
ATOM 624 N N . ARG A 1 81 ? 19.297 17.633 4.496 1.00 50.31 81 ARG A N 1
ATOM 625 C CA . ARG A 1 81 ? 18.572 16.692 3.617 1.00 50.31 81 ARG A CA 1
ATOM 626 C C . ARG A 1 81 ? 17.428 17.353 2.840 1.00 50.31 81 ARG A C 1
ATOM 628 O O . ARG A 1 81 ? 17.276 17.057 1.653 1.00 50.31 81 ARG A O 1
ATOM 635 N N . ILE A 1 82 ? 16.674 18.271 3.453 1.00 50.28 82 ILE A N 1
ATOM 636 C CA . ILE A 1 82 ? 15.662 19.119 2.798 1.00 50.28 82 ILE A CA 1
ATOM 637 C C . ILE A 1 82 ? 16.331 20.096 1.828 1.00 50.28 82 ILE A C 1
ATOM 639 O O . ILE A 1 82 ? 15.782 20.367 0.765 1.00 50.28 82 ILE A O 1
ATOM 643 N N . GLN A 1 83 ? 17.504 20.641 2.151 1.00 47.94 83 GLN A N 1
ATOM 644 C CA . GLN A 1 83 ? 18.231 21.549 1.268 1.00 47.94 83 GLN A CA 1
ATOM 645 C C . GLN A 1 83 ? 18.830 20.800 0.082 1.00 47.94 83 GLN A C 1
ATOM 647 O O . GLN A 1 83 ? 18.663 21.259 -1.040 1.00 47.94 83 GLN A O 1
ATOM 652 N N . ILE A 1 84 ? 19.374 19.595 0.274 1.00 48.09 84 ILE A N 1
ATOM 653 C CA . ILE A 1 84 ? 19.719 18.680 -0.824 1.00 48.09 84 ILE A CA 1
ATOM 654 C C . ILE A 1 84 ? 18.466 18.402 -1.682 1.00 48.09 84 ILE A C 1
ATOM 656 O O . ILE A 1 84 ? 18.514 18.559 -2.901 1.00 48.09 84 ILE A O 1
ATOM 660 N N . ALA A 1 85 ? 17.309 18.107 -1.072 1.00 47.84 85 ALA A N 1
ATOM 661 C CA . ALA A 1 85 ? 16.025 17.947 -1.775 1.00 47.84 85 ALA A CA 1
ATOM 662 C C . ALA A 1 85 ? 15.634 19.184 -2.604 1.00 47.84 85 ALA A C 1
ATOM 664 O O . ALA A 1 85 ? 15.244 19.074 -3.769 1.00 47.84 85 ALA A O 1
ATOM 665 N N . ARG A 1 86 ? 15.743 20.372 -1.994 1.00 44.34 86 ARG A N 1
ATOM 666 C CA . ARG A 1 86 ? 15.364 21.668 -2.564 1.00 44.34 86 ARG A CA 1
ATOM 667 C C . ARG A 1 86 ? 16.304 22.102 -3.675 1.00 44.34 86 ARG A C 1
ATOM 669 O O . ARG A 1 86 ? 15.797 22.553 -4.691 1.00 44.34 86 ARG A O 1
ATOM 676 N N . ILE A 1 87 ? 17.616 21.931 -3.523 1.00 45.81 87 ILE A N 1
ATOM 677 C CA . ILE A 1 87 ? 18.645 22.249 -4.529 1.00 45.81 87 ILE A CA 1
ATOM 678 C C . ILE A 1 87 ? 18.436 21.397 -5.792 1.00 45.81 87 ILE A C 1
ATOM 680 O O . ILE A 1 87 ? 18.533 21.895 -6.914 1.00 45.81 87 ILE A O 1
ATOM 684 N N . PHE A 1 88 ? 18.043 20.128 -5.639 1.00 48.50 88 PHE A N 1
ATOM 685 C CA . PHE A 1 88 ? 17.699 19.281 -6.785 1.00 48.50 88 PHE A CA 1
ATOM 686 C C . PHE A 1 88 ? 16.317 19.597 -7.380 1.00 48.50 88 PHE A C 1
ATOM 688 O O . PHE A 1 88 ? 16.149 19.526 -8.601 1.00 48.50 88 PHE A O 1
ATOM 695 N N . ALA A 1 89 ? 15.338 20.004 -6.567 1.00 45.53 89 ALA A N 1
ATOM 696 C CA . ALA A 1 89 ? 14.032 20.464 -7.044 1.00 45.53 89 ALA A CA 1
ATOM 697 C C . ALA A 1 89 ? 14.092 21.828 -7.766 1.00 45.53 89 ALA A C 1
ATOM 699 O O . ALA A 1 89 ? 13.304 22.055 -8.684 1.00 45.53 89 ALA A O 1
ATOM 700 N N . SER A 1 90 ? 15.037 22.703 -7.401 1.00 40.00 90 SER A N 1
ATOM 701 C CA . SER A 1 90 ? 15.220 24.049 -7.964 1.00 40.00 90 SER A CA 1
ATOM 702 C C . SER A 1 90 ? 16.167 24.108 -9.168 1.00 40.00 90 SER A C 1
ATOM 704 O O . SER A 1 90 ? 16.190 25.123 -9.871 1.00 40.00 90 SER A O 1
ATOM 706 N N . SER A 1 91 ? 16.885 23.017 -9.472 1.00 40.88 91 SER A N 1
ATOM 707 C CA . SER A 1 91 ? 17.690 22.865 -10.692 1.00 40.88 91 SER A CA 1
ATOM 708 C C . SER A 1 91 ? 16.812 22.835 -11.959 1.00 40.88 91 SER A C 1
ATOM 710 O O . SER A 1 91 ? 16.459 21.806 -12.529 1.00 40.88 91 SER A O 1
ATOM 712 N N . SER A 1 92 ? 16.428 24.027 -12.404 1.00 37.72 92 SER A N 1
ATOM 713 C CA . SER A 1 92 ? 15.616 24.312 -13.593 1.00 37.72 92 SER A CA 1
ATOM 714 C C . SER A 1 92 ? 16.448 24.381 -14.888 1.00 37.72 92 SER A C 1
ATOM 716 O O . SER A 1 92 ? 15.928 24.718 -15.949 1.00 37.72 92 SER A O 1
ATOM 718 N N . GLY A 1 93 ? 17.731 24.005 -14.835 1.00 42.50 93 GLY A N 1
ATOM 719 C CA . GLY A 1 93 ? 18.645 23.980 -15.978 1.00 42.50 93 GLY A CA 1
ATOM 720 C C . GLY A 1 93 ? 18.943 22.557 -16.455 1.00 42.50 93 GLY A C 1
ATOM 721 O O . GLY A 1 93 ? 19.581 21.791 -15.746 1.00 42.50 93 GLY A O 1
ATOM 722 N N . HIS A 1 94 ? 18.458 22.233 -17.655 1.00 43.00 94 HIS A N 1
ATOM 723 C CA . HIS A 1 94 ? 18.736 21.083 -18.537 1.00 43.00 94 HIS A CA 1
ATOM 724 C C . HIS A 1 94 ? 19.663 19.949 -18.041 1.00 43.00 94 HIS A C 1
ATOM 726 O O . HIS A 1 94 ? 20.664 19.621 -18.677 1.00 43.00 94 HIS A O 1
ATOM 732 N N . LEU A 1 95 ? 19.281 19.243 -16.977 1.00 47.97 95 LEU A N 1
ATOM 733 C CA . LEU A 1 95 ? 19.717 17.857 -16.805 1.00 47.97 95 LEU A CA 1
ATOM 734 C C . LEU A 1 95 ? 19.068 17.009 -17.912 1.00 47.97 95 LEU A C 1
ATOM 736 O O . LEU A 1 95 ? 17.875 17.197 -18.183 1.00 47.97 95 LEU A O 1
ATOM 740 N N . PRO A 1 96 ? 19.793 16.060 -18.542 1.00 54.06 96 PRO A N 1
ATOM 741 C CA . PRO A 1 96 ? 19.166 15.067 -19.404 1.00 54.06 96 PRO A CA 1
ATOM 742 C C . PRO A 1 96 ? 17.985 14.452 -18.653 1.00 54.06 96 PRO A C 1
ATOM 744 O O . PRO A 1 96 ? 18.142 14.042 -17.499 1.00 54.06 96 PRO A O 1
ATOM 747 N N . SER A 1 97 ? 16.804 14.422 -19.273 1.00 59.00 97 SER A N 1
ATOM 748 C CA . SER A 1 97 ? 15.552 14.031 -18.605 1.00 59.00 97 SER A CA 1
ATOM 749 C C . SER A 1 97 ? 15.664 12.680 -17.882 1.00 59.00 97 SER A C 1
ATOM 751 O O . SER A 1 97 ? 15.095 12.503 -16.807 1.00 59.00 97 SER A O 1
ATOM 753 N N . ASP A 1 98 ? 16.479 11.762 -18.411 1.00 57.19 98 ASP A N 1
ATOM 754 C CA . ASP A 1 98 ? 16.810 10.474 -17.792 1.00 57.19 98 ASP A CA 1
ATOM 755 C C . ASP A 1 98 ? 17.612 10.578 -16.487 1.00 57.19 98 ASP A C 1
ATOM 757 O O . ASP A 1 98 ? 17.326 9.855 -15.532 1.00 57.19 98 ASP A O 1
ATOM 761 N N . LEU A 1 99 ? 18.601 11.474 -16.418 1.00 57.88 99 LEU A N 1
ATOM 762 C CA . LEU A 1 99 ? 19.432 11.646 -15.226 1.00 57.88 99 LEU A CA 1
ATOM 763 C C . LEU A 1 99 ? 18.634 12.303 -14.095 1.00 57.88 99 LEU A C 1
ATOM 765 O O . LEU A 1 99 ? 18.720 11.867 -12.948 1.00 57.88 99 LEU A O 1
ATOM 769 N N . GLY A 1 100 ? 17.789 13.283 -14.432 1.00 63.72 100 GLY A N 1
ATOM 770 C CA . GLY A 1 100 ? 16.869 13.902 -13.477 1.00 63.72 100 GLY A CA 1
ATOM 771 C C . GLY A 1 100 ? 15.877 12.898 -12.879 1.00 63.72 100 GLY A C 1
ATOM 772 O O . GLY A 1 100 ? 15.647 12.908 -11.672 1.00 63.72 100 GLY A O 1
ATOM 773 N N . VAL A 1 101 ? 15.330 11.985 -13.691 1.00 65.06 101 VAL A N 1
ATOM 774 C CA . VAL A 1 101 ? 14.452 10.906 -13.204 1.00 65.06 101 VAL A CA 1
ATOM 775 C C . VAL A 1 101 ? 15.207 9.946 -12.284 1.00 65.06 101 VAL A C 1
ATOM 777 O O . VAL A 1 101 ? 14.689 9.593 -11.227 1.00 65.06 101 VAL A O 1
ATOM 780 N N . LEU A 1 102 ? 16.426 9.541 -12.648 1.00 61.16 102 LEU A N 1
ATOM 781 C CA . LEU A 1 102 ? 17.210 8.591 -11.858 1.00 61.16 102 LEU A CA 1
ATOM 782 C C . LEU A 1 102 ? 17.613 9.163 -10.490 1.00 61.16 102 LEU A C 1
ATOM 784 O O . LEU A 1 102 ? 17.466 8.480 -9.479 1.00 61.16 102 LEU A O 1
ATOM 788 N N . ILE A 1 103 ? 18.057 10.422 -10.439 1.00 61.81 103 ILE A N 1
ATOM 789 C CA . ILE A 1 103 ? 18.393 11.112 -9.181 1.00 61.81 103 ILE A CA 1
ATOM 790 C C . ILE A 1 103 ? 17.162 11.196 -8.277 1.00 61.81 103 ILE A C 1
ATOM 792 O O . ILE A 1 103 ? 17.223 10.843 -7.102 1.00 61.81 103 ILE A O 1
ATOM 796 N N . ARG A 1 104 ? 16.016 11.590 -8.837 1.00 69.94 104 ARG A N 1
ATOM 797 C CA . ARG A 1 104 ? 14.757 11.663 -8.090 1.00 69.94 104 ARG A CA 1
ATOM 798 C C . ARG A 1 104 ? 14.316 10.296 -7.575 1.00 69.94 104 ARG A C 1
ATOM 800 O O . ARG A 1 104 ? 13.869 10.207 -6.443 1.00 69.94 104 ARG A O 1
ATOM 807 N N . GLN A 1 105 ? 14.494 9.224 -8.348 1.00 65.88 105 GLN A N 1
ATOM 808 C CA . GLN A 1 105 ? 14.228 7.861 -7.873 1.00 65.88 105 GLN A CA 1
ATOM 809 C C . GLN A 1 105 ? 15.106 7.468 -6.681 1.00 65.88 105 GLN A C 1
ATOM 811 O O . GLN A 1 105 ? 14.604 6.825 -5.763 1.00 65.88 105 GLN A O 1
ATOM 816 N N . VAL A 1 106 ? 16.382 7.866 -6.668 1.00 67.50 106 VAL A N 1
ATOM 817 C CA . VAL A 1 106 ? 17.265 7.642 -5.512 1.00 67.50 106 VAL A CA 1
ATOM 818 C C . VAL A 1 106 ? 16.757 8.413 -4.296 1.00 67.50 106 VAL A C 1
ATOM 820 O O . VAL A 1 106 ? 16.589 7.806 -3.245 1.00 67.50 106 VAL A O 1
ATOM 823 N N . LEU A 1 107 ? 16.433 9.701 -4.455 1.00 66.12 107 LEU A N 1
ATOM 824 C CA . LEU A 1 107 ? 15.888 10.526 -3.370 1.00 66.12 107 LEU A CA 1
ATOM 825 C C . LEU A 1 107 ? 14.605 9.928 -2.785 1.00 66.12 107 LEU A C 1
ATOM 827 O O . LEU A 1 107 ? 14.481 9.828 -1.572 1.00 66.12 107 LEU A O 1
ATOM 831 N N . ILE A 1 108 ? 13.688 9.455 -3.635 1.00 70.25 108 ILE A N 1
ATOM 832 C CA . ILE A 1 108 ? 12.440 8.822 -3.193 1.00 70.25 108 ILE A CA 1
ATOM 833 C C . ILE A 1 108 ? 12.716 7.612 -2.300 1.00 70.25 108 ILE A C 1
ATOM 835 O O . ILE A 1 108 ? 12.087 7.487 -1.253 1.00 70.25 108 ILE A O 1
ATOM 839 N N . VAL A 1 109 ? 13.636 6.730 -2.706 1.00 68.56 109 VAL A N 1
ATOM 840 C CA . VAL A 1 109 ? 14.006 5.547 -1.912 1.00 68.56 109 VAL A CA 1
ATOM 841 C C . VAL A 1 109 ? 14.659 5.973 -0.600 1.00 68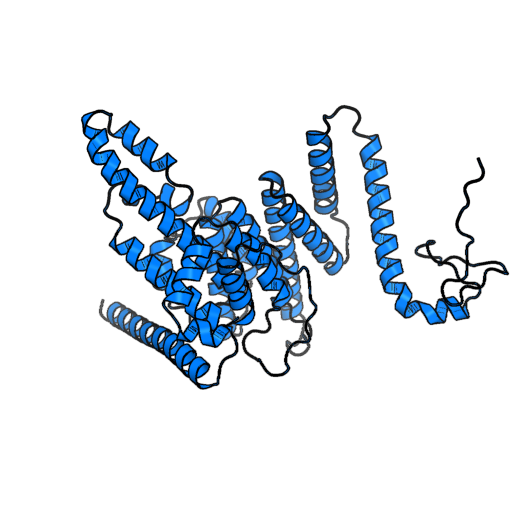.56 109 VAL A C 1
ATOM 843 O O . VAL A 1 109 ? 14.264 5.484 0.449 1.00 68.56 109 VAL A O 1
ATOM 846 N N . THR A 1 110 ? 15.582 6.936 -0.636 1.00 66.56 110 THR A N 1
ATOM 847 C CA . THR A 1 110 ? 16.229 7.457 0.576 1.00 66.56 110 THR A CA 1
ATOM 848 C C . THR A 1 110 ? 15.219 8.040 1.561 1.00 66.56 110 THR A C 1
ATOM 850 O O . THR A 1 110 ? 15.281 7.741 2.747 1.00 66.56 110 THR A O 1
ATOM 853 N N . TYR A 1 111 ? 14.259 8.830 1.089 1.00 71.06 111 TYR A N 1
ATOM 854 C CA . TYR A 1 111 ? 13.203 9.375 1.937 1.00 71.06 111 TYR A CA 1
ATOM 855 C C . TYR A 1 111 ? 12.270 8.291 2.491 1.00 71.06 111 TYR A C 1
ATOM 857 O O . TYR A 1 111 ? 11.924 8.320 3.668 1.00 71.06 111 TYR A O 1
ATOM 865 N N . LEU A 1 112 ? 11.917 7.287 1.681 1.00 69.19 112 LEU A N 1
ATOM 866 C CA . LEU A 1 112 ? 11.156 6.132 2.160 1.00 69.19 112 LEU A CA 1
ATOM 867 C C . LEU A 1 112 ? 11.918 5.355 3.243 1.00 69.19 112 LEU A C 1
ATOM 869 O O . LEU A 1 112 ? 11.292 4.847 4.169 1.00 69.19 112 LEU A O 1
ATOM 873 N N . ASP A 1 113 ? 13.241 5.256 3.151 1.00 66.69 113 ASP A N 1
ATOM 874 C CA . ASP A 1 113 ? 14.060 4.581 4.162 1.00 66.69 113 ASP A CA 1
ATOM 875 C C . ASP A 1 113 ? 14.143 5.386 5.471 1.00 66.69 113 ASP A C 1
ATOM 877 O O . ASP A 1 113 ? 14.158 4.789 6.546 1.00 66.69 113 ASP A O 1
ATOM 881 N N . VAL A 1 114 ? 14.145 6.725 5.396 1.00 69.44 114 VAL A N 1
ATOM 882 C CA . VAL A 1 114 ? 14.126 7.620 6.572 1.00 69.44 114 VAL A CA 1
ATOM 883 C C . VAL A 1 114 ? 12.802 7.518 7.335 1.00 69.44 114 VAL A C 1
ATOM 885 O O . VAL A 1 114 ? 12.807 7.497 8.563 1.00 69.44 114 VAL A O 1
ATOM 888 N N . ASN A 1 115 ? 11.680 7.389 6.621 1.00 70.81 115 ASN A N 1
ATOM 889 C CA . ASN A 1 115 ? 10.365 7.079 7.191 1.00 70.81 115 ASN A CA 1
ATOM 890 C C . ASN A 1 115 ? 9.851 8.080 8.254 1.00 70.81 115 ASN A C 1
ATOM 892 O O . ASN A 1 115 ? 9.071 7.709 9.129 1.00 70.81 115 ASN A O 1
ATOM 896 N N . THR A 1 116 ? 10.260 9.348 8.175 1.00 70.62 116 THR A N 1
ATOM 897 C CA . THR A 1 116 ? 9.622 10.464 8.897 1.00 70.62 116 THR A CA 1
ATOM 898 C C . THR A 1 116 ? 8.478 11.041 8.065 1.00 70.62 116 THR A C 1
ATOM 900 O O . THR A 1 116 ? 8.516 10.964 6.837 1.00 70.62 116 THR A O 1
ATOM 903 N N . GLU A 1 117 ? 7.485 11.672 8.696 1.00 72.31 117 GLU A N 1
ATOM 904 C CA . GLU A 1 117 ? 6.365 12.310 7.984 1.00 72.31 117 GLU A CA 1
ATOM 905 C C . GLU A 1 117 ? 6.854 13.272 6.887 1.00 72.31 117 GLU A C 1
ATOM 907 O O . GLU A 1 117 ? 6.455 13.159 5.727 1.00 72.31 117 GLU A O 1
ATOM 912 N N . LEU A 1 118 ? 7.804 14.151 7.222 1.00 65.50 118 LEU A N 1
ATOM 913 C CA . LEU A 1 118 ? 8.380 15.096 6.271 1.00 65.50 118 LEU A CA 1
ATOM 914 C C . LEU A 1 118 ? 9.093 14.396 5.107 1.00 65.50 118 LEU A C 1
ATOM 916 O O . LEU A 1 118 ? 8.866 14.755 3.950 1.00 65.50 118 LEU A O 1
ATOM 920 N N . SER A 1 119 ? 9.903 13.369 5.384 1.00 62.97 119 SER A N 1
ATOM 921 C CA . SER A 1 119 ? 10.572 12.603 4.327 1.00 62.97 119 SER A CA 1
ATOM 922 C C . SER A 1 119 ? 9.560 11.939 3.388 1.00 62.97 119 SER A C 1
ATOM 924 O O . SER A 1 119 ? 9.704 12.031 2.172 1.00 62.97 119 SER A O 1
ATOM 926 N N . LEU A 1 120 ? 8.472 11.369 3.911 1.00 72.50 120 LEU A N 1
ATOM 927 C CA . LEU A 1 120 ? 7.434 10.739 3.097 1.00 72.50 120 LEU A CA 1
ATOM 928 C C . LEU A 1 120 ? 6.661 11.768 2.251 1.00 72.50 120 LEU A C 1
ATOM 930 O O . LEU A 1 120 ? 6.354 11.496 1.087 1.00 72.50 120 LEU A O 1
ATOM 934 N N . LEU A 1 121 ? 6.395 12.969 2.777 1.00 72.69 121 LEU A N 1
ATOM 935 C CA . LEU A 1 121 ? 5.807 14.070 2.002 1.00 72.69 121 LEU A CA 1
ATOM 936 C C . LEU A 1 121 ? 6.735 14.513 0.861 1.00 72.69 121 LEU A C 1
ATOM 938 O O . LEU A 1 121 ? 6.281 14.695 -0.273 1.00 72.69 121 LEU A O 1
ATOM 942 N N . LEU A 1 122 ? 8.042 14.614 1.126 1.00 69.69 122 LEU A N 1
ATOM 943 C CA . LEU A 1 122 ? 9.055 14.898 0.107 1.00 69.69 122 LEU A CA 1
ATOM 944 C C . LEU A 1 122 ? 9.159 13.768 -0.927 1.00 69.69 122 LEU A C 1
ATOM 946 O O . LEU A 1 122 ? 9.298 14.055 -2.121 1.00 69.69 122 LEU A O 1
ATOM 950 N N . SER A 1 123 ? 9.033 12.497 -0.519 1.00 72.44 123 SER A N 1
ATOM 951 C CA . SER A 1 123 ? 8.910 11.367 -1.448 1.00 72.44 123 SER A CA 1
ATOM 952 C C . SER A 1 123 ? 7.737 11.584 -2.386 1.00 72.44 123 SER A C 1
ATOM 954 O O . SER A 1 123 ? 7.919 11.496 -3.599 1.00 72.44 123 SER A O 1
ATOM 956 N N . LEU A 1 124 ? 6.547 11.883 -1.857 1.00 76.75 124 LEU A N 1
ATOM 957 C CA . LEU A 1 124 ? 5.346 12.062 -2.670 1.00 76.75 124 LEU A CA 1
ATOM 958 C C . LEU A 1 124 ? 5.477 13.220 -3.650 1.00 76.75 124 LEU A C 1
ATOM 960 O O . LEU A 1 124 ? 5.135 13.057 -4.822 1.00 76.75 124 LEU A O 1
ATOM 964 N N . ASP A 1 125 ? 5.996 14.364 -3.209 1.00 76.06 125 ASP A N 1
ATOM 965 C CA . ASP A 1 125 ? 6.234 15.491 -4.106 1.00 76.06 125 ASP A CA 1
ATOM 966 C C . ASP A 1 125 ? 7.244 15.129 -5.206 1.00 76.06 125 ASP A C 1
ATOM 968 O O . ASP A 1 125 ? 7.008 15.347 -6.398 1.00 76.06 125 ASP A O 1
ATOM 972 N N . THR A 1 126 ? 8.325 14.443 -4.837 1.00 72.00 126 THR A N 1
ATOM 973 C CA . THR A 1 126 ? 9.329 13.982 -5.800 1.00 72.00 126 THR A CA 1
ATOM 974 C C . THR A 1 126 ? 8.741 12.977 -6.796 1.00 72.00 126 THR A C 1
ATOM 976 O O . THR A 1 126 ? 9.020 13.058 -7.996 1.00 72.00 126 THR A O 1
ATOM 979 N N . ILE A 1 127 ? 7.885 12.059 -6.342 1.00 77.31 127 ILE A N 1
ATOM 980 C CA . ILE A 1 127 ? 7.183 11.091 -7.191 1.00 77.31 127 ILE A CA 1
ATOM 981 C C . ILE A 1 127 ? 6.232 11.801 -8.154 1.00 77.31 127 ILE A C 1
ATOM 983 O O . ILE A 1 127 ? 6.232 11.465 -9.339 1.00 77.31 127 ILE A O 1
ATOM 987 N N . LYS A 1 128 ? 5.469 12.801 -7.689 1.00 76.00 128 LYS A N 1
ATOM 988 C CA . LYS A 1 128 ? 4.599 13.629 -8.544 1.00 76.00 128 LYS A CA 1
ATOM 989 C C . LYS A 1 128 ? 5.403 14.261 -9.676 1.00 76.00 128 LYS A C 1
ATOM 991 O O . LYS A 1 128 ? 5.014 14.173 -10.843 1.00 76.00 128 LYS A O 1
ATOM 996 N N . GLN A 1 129 ? 6.561 14.834 -9.350 1.00 75.69 129 GLN A N 1
ATOM 997 C CA . GLN A 1 129 ? 7.461 15.427 -10.338 1.00 75.69 129 GLN A CA 1
ATOM 998 C C . GLN A 1 129 ? 7.988 14.376 -11.333 1.00 75.69 129 GLN A C 1
ATOM 1000 O O . GLN A 1 129 ? 7.944 14.605 -12.544 1.00 75.69 129 GLN A O 1
ATOM 1005 N N . VAL A 1 130 ? 8.423 13.200 -10.857 1.00 71.75 130 VAL A N 1
ATOM 1006 C CA . VAL A 1 130 ? 8.885 12.091 -11.716 1.00 71.75 130 VAL A CA 1
ATOM 1007 C C . VAL A 1 130 ? 7.775 11.604 -12.644 1.00 71.75 130 VAL A C 1
ATOM 1009 O O . VAL A 1 130 ? 8.009 11.463 -13.844 1.00 71.75 130 VAL A O 1
ATOM 1012 N N . HIS A 1 131 ? 6.562 11.395 -12.131 1.00 71.44 131 HIS A N 1
ATOM 1013 C CA . HIS A 1 131 ? 5.420 10.992 -12.946 1.00 71.44 131 HIS A CA 1
ATOM 1014 C C . HIS A 1 131 ? 5.090 12.035 -14.008 1.00 71.44 131 HIS A C 1
ATOM 1016 O O . HIS A 1 131 ? 4.898 11.665 -15.165 1.00 71.44 131 HIS A O 1
ATOM 1022 N N . GLY A 1 132 ? 5.085 13.324 -13.660 1.00 72.50 132 GLY A N 1
ATOM 1023 C CA . GLY A 1 132 ? 4.846 14.404 -14.618 1.00 72.50 132 GLY A CA 1
ATOM 1024 C C . GLY A 1 132 ? 5.913 14.493 -15.717 1.00 72.50 132 GLY A C 1
ATOM 1025 O O . GLY A 1 132 ? 5.600 14.859 -16.850 1.00 72.50 132 GLY A O 1
ATOM 1026 N N . LEU A 1 133 ? 7.169 14.151 -15.416 1.00 71.38 133 LEU A N 1
ATOM 1027 C CA . LEU A 1 133 ? 8.251 14.088 -16.407 1.00 71.38 133 LEU A CA 1
ATOM 1028 C C . LEU A 1 133 ? 8.128 12.860 -17.317 1.00 71.38 133 LEU A C 1
ATOM 1030 O O . LEU A 1 133 ? 8.165 13.005 -18.538 1.00 71.38 133 LEU A O 1
ATOM 1034 N N . LEU A 1 134 ? 7.942 11.668 -16.737 1.00 69.94 134 LEU A N 1
ATOM 1035 C CA . LEU A 1 134 ? 7.781 10.417 -17.490 1.00 69.94 134 LEU A CA 1
ATOM 1036 C C . LEU A 1 134 ? 6.573 10.477 -18.426 1.00 69.94 134 LEU A C 1
ATOM 1038 O O . LEU A 1 134 ? 6.651 10.060 -19.576 1.00 69.94 134 LEU A O 1
ATOM 1042 N N . SER A 1 135 ? 5.484 11.055 -17.936 1.00 67.94 135 SER A N 1
ATOM 1043 C CA . SER A 1 135 ? 4.244 11.233 -18.676 1.00 67.94 135 SER A CA 1
ATOM 1044 C C . SER A 1 135 ? 4.396 12.166 -19.880 1.00 67.94 135 SER A C 1
ATOM 1046 O O . SER A 1 135 ? 3.990 11.813 -20.981 1.00 67.94 135 SER A O 1
ATOM 1048 N N . ARG A 1 136 ? 5.023 13.340 -19.697 1.00 71.00 136 ARG A N 1
ATOM 1049 C CA . ARG A 1 136 ? 5.275 14.294 -20.795 1.00 71.00 136 ARG A CA 1
ATOM 1050 C C . ARG A 1 136 ? 6.180 13.708 -21.869 1.00 71.00 136 ARG A C 1
ATOM 1052 O O . ARG A 1 136 ? 5.919 13.881 -23.054 1.00 71.00 136 ARG A O 1
ATOM 1059 N N . ARG A 1 137 ? 7.227 12.997 -21.447 1.00 71.50 137 ARG A N 1
ATOM 1060 C CA . ARG A 1 137 ? 8.132 12.312 -22.368 1.00 71.50 137 ARG A CA 1
ATOM 1061 C C . ARG A 1 137 ? 7.402 11.246 -23.174 1.00 71.50 137 ARG A C 1
ATOM 1063 O O . ARG A 1 137 ? 7.591 11.173 -24.378 1.00 71.50 137 ARG A O 1
ATOM 1070 N N . TRP A 1 138 ? 6.570 10.449 -22.512 1.00 68.19 138 TRP A N 1
ATOM 1071 C CA . TRP A 1 138 ? 5.812 9.407 -23.186 1.00 68.19 138 TRP A CA 1
ATOM 1072 C C . TRP A 1 138 ? 4.844 9.972 -24.228 1.00 68.19 138 TRP A C 1
ATOM 1074 O O . TRP A 1 138 ? 4.783 9.427 -25.322 1.00 68.19 138 TRP A O 1
ATOM 1084 N N . ILE A 1 139 ? 4.157 11.083 -23.928 1.00 68.94 139 ILE A N 1
ATOM 1085 C CA . ILE A 1 139 ? 3.306 11.779 -24.909 1.00 68.94 139 ILE A CA 1
ATOM 1086 C C . ILE A 1 139 ? 4.124 12.173 -26.145 1.00 68.94 139 ILE A C 1
ATOM 1088 O O . ILE A 1 139 ? 3.757 11.785 -27.246 1.00 68.94 139 ILE A O 1
ATOM 1092 N N . SER A 1 140 ? 5.260 12.858 -25.966 1.00 70.00 140 SER A N 1
ATOM 1093 C CA . SER A 1 140 ? 6.107 13.265 -27.100 1.00 70.00 140 SER A CA 1
ATOM 1094 C C . SER A 1 140 ? 6.626 12.062 -27.897 1.00 70.00 140 SER A C 1
ATOM 1096 O O . SER A 1 140 ? 6.568 12.066 -29.119 1.00 70.00 140 SER A O 1
ATOM 1098 N N . GLU A 1 141 ? 7.052 10.979 -27.237 1.00 70.06 141 GLU A N 1
ATOM 1099 C CA . GLU A 1 141 ? 7.514 9.766 -27.931 1.00 70.06 141 GLU A CA 1
ATOM 1100 C C . GLU A 1 141 ? 6.398 9.057 -28.725 1.00 70.06 141 GLU A C 1
ATOM 1102 O O . GLU A 1 141 ? 6.685 8.418 -29.739 1.00 70.06 141 GLU A O 1
ATOM 1107 N N . VAL A 1 142 ? 5.144 9.152 -28.271 1.00 67.50 142 VAL A N 1
ATOM 1108 C CA . VAL A 1 142 ? 3.964 8.590 -28.950 1.00 67.50 142 VAL A CA 1
ATOM 1109 C C . VAL A 1 142 ? 3.507 9.471 -30.116 1.00 67.50 142 VAL A C 1
ATOM 1111 O O . VAL A 1 142 ? 3.112 8.935 -31.150 1.00 67.50 142 VAL A O 1
ATOM 1114 N N . GLU A 1 143 ? 3.560 10.795 -29.967 1.00 69.44 143 GLU A N 1
ATOM 1115 C CA . GLU A 1 143 ? 3.172 11.755 -31.010 1.00 69.44 143 GLU A CA 1
ATOM 1116 C C . GLU A 1 143 ? 4.186 11.799 -32.166 1.00 69.44 143 GLU A C 1
ATOM 1118 O O . GLU A 1 143 ? 3.787 11.883 -33.328 1.00 69.44 143 GLU A O 1
ATOM 1123 N N . ASP A 1 144 ? 5.484 11.675 -31.868 1.00 63.09 144 ASP A N 1
ATOM 1124 C CA . ASP A 1 144 ? 6.562 11.930 -32.834 1.00 63.09 144 ASP A CA 1
ATOM 1125 C C . ASP A 1 144 ? 7.101 10.672 -33.555 1.00 63.09 144 ASP A C 1
ATOM 1127 O O . ASP A 1 144 ? 7.925 10.787 -34.469 1.00 63.09 144 ASP A O 1
ATOM 1131 N N . GLY A 1 145 ? 6.689 9.453 -33.175 1.00 62.97 145 GLY A N 1
ATOM 1132 C CA . GLY A 1 145 ? 7.329 8.217 -33.647 1.00 62.97 145 GLY A CA 1
ATOM 1133 C C . GLY A 1 145 ? 6.380 7.065 -34.008 1.00 62.97 145 GLY A C 1
ATOM 1134 O O . GLY A 1 145 ? 5.365 6.854 -33.349 1.00 62.97 145 GLY A O 1
ATOM 1135 N N . PRO A 1 146 ? 6.712 6.226 -35.016 1.00 58.75 146 PRO A N 1
ATOM 1136 C CA . PRO A 1 146 ? 5.989 4.980 -35.235 1.00 58.75 146 PRO A CA 1
ATOM 1137 C C . PRO A 1 146 ? 6.195 4.057 -34.024 1.00 58.75 146 PRO A C 1
ATOM 1139 O O . PRO A 1 146 ? 7.329 3.678 -33.722 1.00 58.75 146 PRO A O 1
ATOM 1142 N N . PHE A 1 147 ? 5.089 3.659 -33.381 1.00 56.78 147 PHE A N 1
ATOM 1143 C CA . PHE A 1 147 ? 4.960 2.814 -32.171 1.00 56.78 147 PHE A CA 1
ATOM 1144 C C . PHE A 1 147 ? 5.866 1.562 -32.092 1.00 56.78 147 PHE A C 1
ATOM 1146 O O . PHE A 1 147 ? 5.981 0.932 -31.044 1.00 56.78 147 PHE A O 1
ATOM 1153 N N . HIS A 1 148 ? 6.508 1.168 -33.189 1.00 53.38 148 HIS A N 1
ATOM 1154 C CA . HIS A 1 148 ? 7.201 -0.104 -33.358 1.00 53.38 148 HIS A CA 1
ATOM 1155 C C . HIS A 1 148 ? 8.646 -0.163 -32.829 1.00 53.38 148 HIS A C 1
ATOM 1157 O O . HIS A 1 148 ? 9.241 -1.234 -32.905 1.00 53.38 148 HIS A O 1
ATOM 1163 N N . ARG A 1 149 ? 9.235 0.922 -32.294 1.00 51.75 149 ARG A N 1
ATOM 1164 C CA . ARG A 1 149 ? 10.639 0.918 -31.799 1.00 51.75 149 ARG A CA 1
ATOM 1165 C C . ARG A 1 149 ? 10.825 1.102 -30.290 1.00 51.75 149 ARG A C 1
ATOM 1167 O O . ARG A 1 149 ? 11.952 1.292 -29.838 1.00 51.75 149 ARG A O 1
ATOM 1174 N N . LEU A 1 150 ? 9.767 1.013 -29.489 1.00 51.88 150 LEU A N 1
ATOM 1175 C CA . LEU A 1 150 ? 9.895 1.028 -28.029 1.00 51.88 150 LEU A CA 1
ATOM 1176 C C . LEU A 1 150 ? 10.301 -0.367 -27.513 1.00 51.88 150 LEU A C 1
ATOM 1178 O O . LEU A 1 150 ? 9.525 -1.066 -26.871 1.00 51.88 150 LEU A O 1
ATOM 1182 N N . GLU A 1 151 ? 11.540 -0.785 -27.800 1.00 53.41 151 GLU A N 1
ATOM 1183 C CA . GLU A 1 151 ? 12.172 -1.943 -27.136 1.00 53.41 151 GLU A CA 1
ATOM 1184 C C . GLU A 1 151 ? 12.422 -1.674 -25.639 1.00 53.41 151 GLU A C 1
ATOM 1186 O O . GLU A 1 151 ? 12.566 -2.594 -24.832 1.00 53.41 151 GLU A O 1
ATOM 1191 N N . HIS A 1 152 ? 12.426 -0.403 -25.233 1.00 56.28 152 HIS A N 1
ATOM 1192 C CA . HIS A 1 152 ? 12.414 -0.008 -23.833 1.00 56.28 152 HIS A CA 1
ATOM 1193 C C . HIS A 1 152 ? 10.970 0.071 -23.354 1.00 56.28 152 HIS A C 1
ATOM 1195 O O . HIS A 1 152 ? 10.155 0.722 -23.984 1.00 56.28 152 HIS A O 1
ATOM 1201 N N . GLN A 1 153 ? 10.661 -0.610 -22.252 1.00 62.25 153 GLN A N 1
ATOM 1202 C CA . GLN A 1 153 ? 9.328 -0.715 -21.663 1.00 62.25 153 GLN A CA 1
ATOM 1203 C C . GLN A 1 153 ? 9.038 0.490 -20.731 1.00 62.25 153 GLN A C 1
ATOM 1205 O O . GLN A 1 153 ? 9.316 0.382 -19.530 1.00 62.25 153 GLN A O 1
ATOM 1210 N N . PRO A 1 154 ? 8.503 1.641 -21.200 1.00 61.78 154 PRO A N 1
ATOM 1211 C CA . PRO A 1 154 ? 8.262 2.823 -20.358 1.00 61.78 154 PRO A CA 1
ATOM 1212 C C . PRO A 1 154 ? 7.360 2.523 -19.155 1.00 61.78 154 PRO A C 1
ATOM 1214 O O . PRO A 1 154 ? 7.534 3.101 -18.082 1.00 61.78 154 PRO A O 1
ATOM 1217 N N . TRP A 1 155 ? 6.464 1.543 -19.283 1.00 63.66 155 TRP A N 1
ATOM 1218 C CA . TRP A 1 155 ? 5.585 1.105 -18.201 1.00 63.66 155 TRP A CA 1
ATOM 1219 C C . TRP A 1 155 ? 6.320 0.547 -16.980 1.00 63.66 155 TRP A C 1
ATOM 1221 O O . TRP A 1 155 ? 5.803 0.695 -15.880 1.00 63.66 155 TRP A O 1
ATOM 1231 N N . LYS A 1 156 ? 7.520 -0.038 -17.118 1.00 68.62 156 LYS A N 1
ATOM 1232 C CA . LYS A 1 156 ? 8.293 -0.513 -15.952 1.00 68.62 156 LYS A CA 1
ATOM 1233 C C . LYS A 1 156 ? 8.721 0.644 -15.048 1.00 68.62 156 LYS A C 1
ATOM 1235 O O . LYS A 1 156 ? 8.613 0.571 -13.829 1.00 68.62 156 LYS A O 1
ATOM 1240 N N . ARG A 1 157 ? 9.136 1.770 -15.643 1.00 69.56 157 ARG A N 1
ATOM 1241 C CA . ARG A 1 157 ? 9.496 2.980 -14.880 1.00 69.56 157 ARG A CA 1
ATOM 1242 C C . ARG A 1 157 ? 8.280 3.577 -14.166 1.00 69.56 157 ARG A C 1
ATOM 1244 O O . ARG A 1 157 ? 8.420 4.055 -13.043 1.00 69.56 157 ARG A O 1
ATOM 1251 N N . ILE A 1 158 ? 7.111 3.519 -14.806 1.00 70.00 158 ILE A N 1
ATOM 1252 C CA . ILE A 1 158 ? 5.835 3.963 -14.230 1.00 70.00 158 ILE A CA 1
ATOM 1253 C C . ILE A 1 158 ? 5.417 3.049 -13.074 1.00 70.00 158 ILE A C 1
ATOM 1255 O O . ILE A 1 158 ? 5.053 3.553 -12.018 1.00 70.00 158 ILE A O 1
ATOM 1259 N N . ASP A 1 159 ? 5.518 1.728 -13.231 1.00 75.38 159 ASP A N 1
ATOM 1260 C CA . ASP A 1 159 ? 5.158 0.770 -12.180 1.00 75.38 159 ASP A CA 1
ATOM 1261 C C . ASP A 1 159 ? 6.057 0.922 -10.945 1.00 75.38 159 ASP A C 1
ATOM 1263 O O . ASP A 1 159 ? 5.569 0.884 -9.818 1.00 75.38 159 ASP A O 1
ATOM 1267 N N . ARG A 1 160 ? 7.355 1.190 -11.131 1.00 76.88 160 ARG A N 1
ATOM 1268 C CA . ARG A 1 160 ? 8.255 1.482 -10.011 1.00 76.88 160 ARG A CA 1
ATOM 1269 C C . ARG A 1 160 ? 7.894 2.784 -9.299 1.00 76.88 160 ARG A C 1
ATOM 1271 O O . ARG A 1 160 ? 7.831 2.808 -8.075 1.00 76.88 160 ARG A O 1
ATOM 1278 N N . ALA A 1 161 ? 7.648 3.861 -10.044 1.00 75.75 161 ALA A N 1
ATOM 1279 C CA . ALA A 1 161 ? 7.231 5.133 -9.452 1.00 75.75 161 ALA A CA 1
ATOM 1280 C C . ALA A 1 161 ? 5.887 4.997 -8.714 1.00 75.75 161 ALA A C 1
ATOM 1282 O O . ALA A 1 161 ? 5.717 5.553 -7.631 1.00 75.75 161 ALA A O 1
ATOM 1283 N N . TYR A 1 162 ? 4.986 4.171 -9.245 1.00 80.31 162 TYR A N 1
ATOM 1284 C CA . TYR A 1 162 ? 3.743 3.790 -8.596 1.00 80.31 162 TYR A CA 1
ATOM 1285 C C . TYR A 1 162 ? 3.969 3.065 -7.266 1.00 80.31 162 TYR A C 1
ATOM 1287 O O . TYR A 1 162 ? 3.384 3.470 -6.266 1.00 80.31 162 TYR A O 1
ATOM 1295 N N . ILE A 1 163 ? 4.814 2.026 -7.244 1.00 83.69 163 ILE A N 1
ATOM 1296 C CA . ILE A 1 163 ? 5.102 1.255 -6.025 1.00 83.69 163 ILE A CA 1
ATOM 1297 C C . ILE A 1 163 ? 5.565 2.214 -4.934 1.00 83.69 163 ILE A C 1
ATOM 1299 O O . ILE A 1 163 ? 4.987 2.238 -3.851 1.00 83.69 163 ILE A O 1
ATOM 1303 N N . LEU A 1 164 ? 6.524 3.081 -5.263 1.00 82.44 164 LEU A N 1
ATOM 1304 C CA . LEU A 1 164 ? 7.055 4.082 -4.342 1.00 82.44 164 LEU A CA 1
ATOM 1305 C C . LEU A 1 164 ? 5.971 5.068 -3.863 1.00 82.44 164 LEU A C 1
ATOM 1307 O O . LEU A 1 164 ? 5.934 5.388 -2.677 1.00 82.44 164 LEU A O 1
ATOM 1311 N N . ALA A 1 165 ? 5.063 5.500 -4.748 1.00 84.56 165 ALA A N 1
ATOM 1312 C CA . ALA A 1 165 ? 3.911 6.340 -4.402 1.00 84.56 165 ALA A CA 1
ATOM 1313 C C . ALA A 1 165 ? 2.997 5.684 -3.381 1.00 84.56 165 ALA A C 1
ATOM 1315 O O . ALA A 1 165 ? 2.694 6.276 -2.348 1.00 84.56 165 ALA A O 1
ATOM 1316 N N . THR A 1 166 ? 2.568 4.456 -3.663 1.00 86.94 166 THR A N 1
ATOM 1317 C CA . THR A 1 166 ? 1.680 3.731 -2.762 1.00 86.94 166 THR A CA 1
ATOM 1318 C C . THR A 1 166 ? 2.356 3.428 -1.440 1.00 86.94 166 THR A C 1
ATOM 1320 O O . THR A 1 166 ? 1.726 3.592 -0.405 1.00 86.94 166 THR A O 1
ATOM 1323 N N . THR A 1 167 ? 3.648 3.096 -1.445 1.00 85.19 167 THR A N 1
ATOM 1324 C CA . THR A 1 167 ? 4.426 2.908 -0.218 1.00 85.19 167 THR A CA 1
ATOM 1325 C C . THR A 1 167 ? 4.435 4.166 0.641 1.00 85.19 167 THR A C 1
ATOM 1327 O O . THR A 1 167 ? 4.172 4.073 1.838 1.00 85.19 167 THR A O 1
ATOM 1330 N N . ALA A 1 168 ? 4.697 5.333 0.048 1.00 83.38 168 ALA A N 1
ATOM 1331 C CA . ALA A 1 168 ? 4.709 6.593 0.782 1.00 83.38 168 ALA A CA 1
ATOM 1332 C C . ALA A 1 168 ? 3.317 6.964 1.322 1.00 83.38 168 ALA A C 1
ATOM 1334 O O . ALA A 1 168 ? 3.198 7.281 2.500 1.00 83.38 168 ALA A O 1
ATOM 1335 N N . MET A 1 169 ? 2.261 6.867 0.501 1.00 88.81 169 MET A N 1
ATOM 1336 C CA . MET A 1 169 ? 0.894 7.202 0.934 1.00 88.81 169 MET A CA 1
ATOM 1337 C C . MET A 1 169 ? 0.382 6.268 2.029 1.00 88.81 169 MET A C 1
ATOM 1339 O O . MET A 1 169 ? -0.186 6.740 3.006 1.00 88.81 169 MET A O 1
ATOM 1343 N N . VAL A 1 170 ? 0.623 4.960 1.898 1.00 89.00 170 VAL A N 1
ATOM 1344 C CA . VAL A 1 170 ? 0.284 3.977 2.936 1.00 89.00 170 VAL A CA 1
ATOM 1345 C C . VAL A 1 170 ? 0.991 4.356 4.238 1.00 89.00 170 VAL A C 1
ATOM 1347 O O . VAL A 1 170 ? 0.333 4.533 5.252 1.00 89.00 170 VAL A O 1
ATOM 1350 N N . ARG A 1 171 ? 2.308 4.593 4.222 1.00 84.62 171 ARG A N 1
ATOM 1351 C CA . ARG A 1 171 ? 3.065 4.949 5.441 1.00 84.62 171 ARG A CA 1
ATOM 1352 C C . ARG A 1 171 ? 2.650 6.274 6.086 1.00 84.62 171 ARG A C 1
ATOM 1354 O O . ARG A 1 171 ? 2.816 6.415 7.289 1.00 84.62 171 ARG A O 1
ATOM 1361 N N . LEU A 1 172 ? 2.118 7.214 5.307 1.00 84.62 172 LEU A N 1
ATOM 1362 C CA . LEU A 1 172 ? 1.559 8.475 5.805 1.00 84.62 172 LEU A CA 1
ATOM 1363 C C . LEU A 1 172 ? 0.124 8.350 6.340 1.00 84.62 172 LEU A C 1
ATOM 1365 O O . LEU A 1 172 ? -0.437 9.346 6.782 1.00 84.62 172 LEU A O 1
ATOM 1369 N N . GLY A 1 173 ? -0.503 7.172 6.254 1.00 87.81 173 GLY A N 1
ATOM 1370 C CA . GLY A 1 173 ? -1.920 7.013 6.585 1.00 87.81 173 GLY A CA 1
ATOM 1371 C C . GLY A 1 173 ? -2.861 7.715 5.597 1.00 87.81 173 GLY A C 1
ATOM 1372 O O . GLY A 1 173 ? -4.015 7.960 5.922 1.00 87.81 173 GLY A O 1
ATOM 1373 N N . MET A 1 174 ? -2.387 8.038 4.388 1.00 90.44 174 MET A N 1
ATOM 1374 C CA . MET A 1 174 ? -3.176 8.644 3.307 1.00 90.44 174 MET A CA 1
ATOM 1375 C C . MET A 1 174 ? -3.916 7.559 2.514 1.00 90.44 174 MET A C 1
ATOM 1377 O O . MET A 1 174 ? -3.696 7.371 1.313 1.00 90.44 174 MET A O 1
ATOM 1381 N N . ASP A 1 175 ? -4.730 6.760 3.198 1.00 92.44 175 ASP A N 1
ATOM 1382 C CA . ASP A 1 175 ? -5.377 5.571 2.646 1.00 92.44 175 ASP A CA 1
ATOM 1383 C C . ASP A 1 175 ? -6.415 5.912 1.559 1.00 92.44 175 ASP A C 1
ATOM 1385 O O . ASP A 1 175 ? -6.488 5.219 0.540 1.00 92.44 175 ASP A O 1
ATOM 1389 N N . GLU A 1 176 ? -7.145 7.023 1.707 1.00 89.25 176 GLU A N 1
ATOM 1390 C CA . GLU A 1 176 ? -8.109 7.521 0.714 1.00 89.25 176 GLU A CA 1
ATOM 1391 C C . GLU A 1 176 ? -7.416 7.958 -0.586 1.00 89.25 176 GLU A C 1
ATOM 1393 O O . GLU A 1 176 ? -7.812 7.564 -1.690 1.00 89.25 176 GLU A O 1
ATOM 1398 N N . GLN A 1 177 ? -6.357 8.763 -0.467 1.00 87.31 177 GLN A N 1
ATOM 1399 C CA . GLN A 1 177 ? -5.573 9.256 -1.599 1.00 87.31 177 GLN A CA 1
ATOM 1400 C C . GLN A 1 177 ? -4.823 8.103 -2.259 1.00 87.31 177 GLN A C 1
ATOM 1402 O O . GLN A 1 177 ? -4.784 8.035 -3.490 1.00 87.31 177 GLN A O 1
ATOM 1407 N N . CYS A 1 178 ? -4.297 7.165 -1.461 1.00 90.06 178 CYS A N 1
ATOM 1408 C CA . CYS A 1 178 ? -3.716 5.932 -1.967 1.00 90.06 178 CYS A CA 1
ATOM 1409 C C . CYS A 1 178 ? -4.746 5.194 -2.817 1.00 90.06 178 CYS A C 1
ATOM 1411 O O . CYS A 1 178 ? -4.510 5.011 -4.006 1.00 90.06 178 CYS A O 1
ATOM 1413 N N . TYR A 1 179 ? -5.925 4.875 -2.274 1.00 89.75 179 TYR A N 1
ATOM 1414 C CA . TYR A 1 179 ? -6.984 4.181 -3.009 1.00 89.75 179 TYR A CA 1
ATOM 1415 C C . TYR A 1 179 ? -7.356 4.880 -4.324 1.00 89.75 179 TYR A C 1
ATOM 1417 O O . TYR A 1 179 ? -7.350 4.254 -5.388 1.00 89.75 179 TYR A O 1
ATOM 1425 N N . ARG A 1 180 ? -7.617 6.193 -4.280 1.00 85.38 180 ARG A N 1
ATOM 1426 C CA . ARG A 1 180 ? -7.932 7.005 -5.470 1.00 85.38 180 ARG A CA 1
ATOM 1427 C C . ARG A 1 180 ? -6.827 6.945 -6.513 1.00 85.38 180 ARG A C 1
ATOM 1429 O O . ARG A 1 180 ? -7.113 6.880 -7.713 1.00 85.38 180 ARG A O 1
ATOM 1436 N N . TYR A 1 181 ? -5.577 6.949 -6.066 1.00 83.81 181 TYR A N 1
ATOM 1437 C CA . TYR A 1 181 ? -4.424 6.830 -6.936 1.00 83.81 181 TYR A CA 1
ATOM 1438 C C . TYR A 1 181 ? -4.373 5.470 -7.644 1.00 83.81 181 TYR A C 1
ATOM 1440 O O . TYR A 1 181 ? -4.250 5.429 -8.872 1.00 83.81 181 TYR A O 1
ATOM 1448 N N . ILE A 1 182 ? -4.553 4.366 -6.906 1.00 85.44 182 ILE A N 1
ATOM 1449 C CA . ILE A 1 182 ? -4.601 3.014 -7.488 1.00 85.44 182 ILE A CA 1
ATOM 1450 C C . ILE A 1 182 ? -5.751 2.895 -8.483 1.00 85.44 182 ILE A C 1
ATOM 1452 O O . ILE A 1 182 ? -5.549 2.440 -9.610 1.00 85.44 182 ILE A O 1
ATOM 1456 N N . ARG A 1 183 ? -6.946 3.348 -8.085 1.00 82.25 183 ARG A N 1
ATOM 1457 C CA . ARG A 1 183 ? -8.143 3.373 -8.927 1.00 82.25 183 ARG A CA 1
ATOM 1458 C C . ARG A 1 183 ? -7.860 4.066 -10.240 1.00 82.25 183 ARG A C 1
ATOM 1460 O O . ARG A 1 183 ? -7.966 3.422 -11.277 1.00 82.25 183 ARG A O 1
ATOM 1467 N N . THR A 1 184 ? -7.456 5.332 -10.194 1.00 77.88 184 THR A N 1
ATOM 1468 C CA . THR A 1 184 ? -7.235 6.169 -11.383 1.00 77.88 184 THR A CA 1
ATOM 1469 C C . THR A 1 184 ? -6.282 5.506 -12.376 1.00 77.88 184 THR A C 1
ATOM 1471 O O . THR A 1 184 ? -6.527 5.519 -13.583 1.00 77.88 184 THR A O 1
ATOM 1474 N N . LEU A 1 185 ? -5.225 4.860 -11.882 1.00 73.94 185 LEU A N 1
ATOM 1475 C CA . LEU A 1 185 ? -4.283 4.134 -12.732 1.00 73.94 185 LEU A CA 1
ATOM 1476 C C . LEU A 1 185 ? -4.833 2.825 -13.291 1.00 73.94 185 LEU A C 1
ATOM 1478 O O . LEU A 1 185 ? -4.578 2.511 -14.457 1.00 73.94 185 LEU A O 1
ATOM 1482 N N . GLY A 1 186 ? -5.602 2.086 -12.490 1.00 72.00 186 GLY A N 1
ATOM 1483 C CA . GLY A 1 186 ? -6.359 0.928 -12.957 1.00 72.00 186 GLY A CA 1
ATOM 1484 C C . GLY A 1 186 ? -7.297 1.306 -14.104 1.00 72.00 186 GLY A C 1
ATOM 1485 O O . GLY A 1 186 ? -7.289 0.643 -15.144 1.00 72.00 186 GLY A O 1
ATOM 1486 N N . GLN A 1 187 ? -8.017 2.428 -13.969 1.00 70.12 187 GLN A N 1
ATOM 1487 C CA . GLN A 1 187 ? -8.945 2.889 -15.004 1.00 70.12 187 GLN A CA 1
ATOM 1488 C C . GLN A 1 187 ? -8.242 3.304 -16.287 1.00 70.12 187 GLN A C 1
ATOM 1490 O O . GLN A 1 187 ? -8.671 2.937 -17.383 1.00 70.12 187 GLN A O 1
ATOM 1495 N N . PHE A 1 188 ? -7.141 4.041 -16.149 1.00 64.25 188 PHE A N 1
ATOM 1496 C CA . PHE A 1 188 ? -6.378 4.519 -17.290 1.00 64.25 188 PHE A CA 1
ATOM 1497 C C . PHE A 1 188 ? -5.873 3.364 -18.162 1.00 64.25 188 PHE A C 1
ATOM 1499 O O . PHE A 1 188 ? -5.988 3.409 -19.387 1.00 64.25 188 PHE A O 1
ATOM 1506 N N . ARG A 1 189 ? -5.369 2.288 -17.544 1.00 61.41 189 ARG A N 1
ATOM 1507 C CA . ARG A 1 189 ? -4.888 1.119 -18.293 1.00 61.41 189 ARG A CA 1
ATOM 1508 C C . ARG A 1 189 ? -6.005 0.347 -18.985 1.00 61.41 189 ARG A C 1
ATOM 1510 O O . ARG A 1 189 ? -5.789 -0.076 -20.116 1.00 61.41 189 ARG A O 1
ATOM 1517 N N . GLY A 1 190 ? -7.161 0.178 -18.338 1.00 58.22 190 GLY A N 1
ATOM 1518 C CA . GLY A 1 190 ? -8.307 -0.504 -18.949 1.00 58.22 190 GLY A CA 1
ATOM 1519 C C . GLY A 1 190 ? -8.705 0.136 -20.282 1.00 58.22 190 GLY A C 1
ATOM 1520 O O . GLY A 1 190 ? -8.820 -0.559 -21.287 1.00 58.22 190 GLY A O 1
ATOM 1521 N N . ARG A 1 191 ? -8.780 1.473 -20.314 1.00 56.38 191 ARG A N 1
ATOM 1522 C CA . ARG A 1 191 ? -9.144 2.240 -21.519 1.00 56.38 191 ARG A CA 1
ATOM 1523 C C . ARG A 1 191 ? -8.050 2.257 -22.590 1.00 56.38 191 ARG A C 1
ATOM 1525 O O . ARG A 1 191 ? -8.347 2.129 -23.773 1.00 56.38 191 ARG A O 1
ATOM 1532 N N . CYS A 1 192 ? -6.774 2.327 -22.192 1.00 52.47 192 CYS A N 1
ATOM 1533 C CA . CYS A 1 192 ? -5.651 2.330 -23.141 1.00 52.47 192 CYS A CA 1
ATOM 1534 C C . CYS A 1 192 ? -5.564 1.056 -23.997 1.00 52.47 192 CYS A C 1
ATOM 1536 O O . CYS A 1 192 ? -5.042 1.109 -25.110 1.00 52.47 192 CYS A O 1
ATOM 1538 N N . VAL A 1 193 ? -6.022 -0.091 -23.482 1.00 50.22 193 VAL A N 1
ATOM 1539 C CA . VAL A 1 193 ? -5.979 -1.361 -24.226 1.00 50.22 193 VAL A CA 1
ATOM 1540 C C . VAL A 1 193 ? -7.123 -1.467 -25.236 1.00 50.22 193 VAL A C 1
ATOM 1542 O O . VAL A 1 193 ? -6.932 -2.067 -26.292 1.00 50.22 193 VAL A O 1
ATOM 1545 N N . GLU A 1 194 ? -8.280 -0.870 -24.948 1.00 48.59 194 GLU A N 1
ATOM 1546 C CA . GLU A 1 194 ? -9.462 -0.960 -25.811 1.00 48.59 194 GLU A CA 1
ATOM 1547 C C . GLU A 1 194 ? -9.446 0.064 -26.959 1.00 48.59 194 GLU A C 1
ATOM 1549 O O . GLU A 1 194 ? -9.835 -0.281 -28.073 1.00 48.59 194 GLU A O 1
ATOM 1554 N N . GLU A 1 195 ? -8.936 1.285 -26.755 1.00 45.91 195 GLU A N 1
ATOM 1555 C CA . GLU A 1 195 ? -9.188 2.367 -27.723 1.00 45.91 195 GLU A CA 1
ATOM 1556 C C . GLU A 1 195 ? -8.040 2.716 -28.685 1.00 45.91 195 GLU A C 1
ATOM 1558 O O . GLU A 1 195 ? -8.267 3.498 -29.605 1.00 45.91 195 GLU A O 1
ATOM 1563 N N . LYS A 1 196 ? -6.806 2.199 -28.541 1.00 48.31 196 LYS A N 1
ATOM 1564 C CA . LYS A 1 196 ? -5.586 2.700 -29.252 1.00 48.31 196 LYS A CA 1
ATOM 1565 C C . LYS A 1 196 ? -5.325 4.221 -29.123 1.00 48.31 196 LYS A C 1
ATOM 1567 O O . LYS A 1 196 ? -4.241 4.679 -29.473 1.00 48.31 196 LYS A O 1
ATOM 1572 N N . LEU A 1 197 ? -6.270 4.990 -28.589 1.00 44.16 197 LEU A N 1
ATOM 1573 C CA . LEU A 1 197 ? -6.184 6.373 -28.164 1.00 44.16 197 LEU A CA 1
ATOM 1574 C C . LEU A 1 197 ? -5.738 6.381 -26.709 1.00 44.16 197 LEU A C 1
ATOM 1576 O O . LEU A 1 197 ? -6.524 6.359 -25.768 1.00 44.16 197 LEU A O 1
ATOM 1580 N N . ILE A 1 198 ? -4.428 6.396 -26.530 1.00 48.88 198 ILE A N 1
ATOM 1581 C CA . ILE A 1 198 ? -3.822 6.749 -25.256 1.00 48.88 198 ILE A CA 1
ATOM 1582 C C . ILE A 1 198 ? -4.001 8.261 -25.115 1.00 48.88 198 ILE A C 1
ATOM 1584 O O . ILE A 1 198 ? -3.153 9.040 -25.544 1.00 48.88 198 ILE A O 1
ATOM 1588 N N . THR A 1 199 ? -5.147 8.701 -24.601 1.00 49.88 199 THR A N 1
ATOM 1589 C CA . THR A 1 199 ? -5.366 10.127 -24.356 1.00 49.88 199 THR A CA 1
ATOM 1590 C C . THR A 1 199 ? -4.470 10.602 -23.209 1.00 49.88 199 THR A C 1
ATOM 1592 O O . THR A 1 199 ? -4.098 9.839 -22.311 1.00 49.88 199 THR A O 1
ATOM 1595 N N . MET A 1 200 ? -4.150 11.900 -23.205 1.00 49.75 200 MET A N 1
ATOM 1596 C CA . MET A 1 200 ? -3.424 12.638 -22.152 1.00 49.75 200 MET A CA 1
ATOM 1597 C C . MET A 1 200 ? -3.971 12.447 -20.715 1.00 49.75 200 MET A C 1
ATOM 1599 O O . MET A 1 200 ? -3.411 12.965 -19.746 1.00 49.75 200 MET A O 1
ATOM 1603 N N . ASP A 1 201 ? -5.062 11.705 -20.545 1.00 47.72 201 ASP A N 1
ATOM 1604 C CA . ASP A 1 201 ? -5.787 11.508 -19.300 1.00 47.72 201 ASP A CA 1
ATOM 1605 C C . ASP A 1 201 ? -4.985 10.810 -18.195 1.00 47.72 201 ASP A C 1
ATOM 1607 O O . ASP A 1 201 ? -5.209 11.099 -17.019 1.00 47.72 201 ASP A O 1
ATOM 1611 N N . GLY A 1 202 ? -4.022 9.949 -18.525 1.00 51.12 202 GLY A N 1
ATOM 1612 C CA . GLY A 1 202 ? -3.179 9.273 -17.526 1.00 51.12 202 GLY A CA 1
ATOM 1613 C C . GLY A 1 202 ? -2.193 10.227 -16.862 1.00 51.12 202 GLY A C 1
ATOM 1614 O O . GLY A 1 202 ? -1.924 10.132 -15.665 1.00 51.12 202 GLY A O 1
ATOM 1615 N N . VAL A 1 203 ? -1.734 11.217 -17.628 1.00 50.41 203 VAL A N 1
ATOM 1616 C CA . VAL A 1 203 ? -0.867 12.314 -17.175 1.00 50.41 203 VAL A CA 1
ATOM 1617 C C . VAL A 1 203 ? -1.642 13.265 -16.267 1.00 50.41 203 VAL A C 1
ATOM 1619 O O . VAL A 1 203 ? -1.135 13.715 -15.239 1.00 50.41 203 VAL A O 1
ATOM 1622 N N . LEU A 1 204 ? -2.908 13.513 -16.607 1.00 54.91 204 LEU A N 1
ATOM 1623 C CA . LEU A 1 204 ? -3.844 14.270 -15.781 1.00 54.91 204 LEU A CA 1
ATOM 1624 C C . LEU A 1 204 ? -4.418 13.451 -14.618 1.00 54.91 204 LEU A C 1
ATOM 1626 O O . LEU A 1 204 ? -5.030 14.036 -13.733 1.00 54.91 204 LEU A O 1
ATOM 1630 N N . GLY A 1 205 ? -4.224 12.130 -14.574 1.00 56.47 205 GLY A N 1
ATOM 1631 C CA . GLY A 1 205 ? -4.735 11.257 -13.515 1.00 56.47 205 GLY A CA 1
ATOM 1632 C C . GLY A 1 205 ? -4.181 11.631 -12.142 1.00 56.47 205 GLY A C 1
ATOM 1633 O O . GLY A 1 205 ? -4.943 11.829 -11.205 1.00 56.47 205 GLY A O 1
ATOM 1634 N N . TRP A 1 206 ? -2.867 11.852 -12.046 1.00 57.31 206 TRP A N 1
ATOM 1635 C CA . TRP A 1 206 ? -2.229 12.380 -10.833 1.00 57.31 206 TRP A CA 1
ATOM 1636 C C . TRP A 1 206 ? -2.772 13.748 -10.436 1.00 57.31 206 TRP A C 1
ATOM 1638 O O . TRP A 1 206 ? -3.079 13.979 -9.270 1.00 57.31 206 TRP A O 1
ATOM 1648 N N . LYS A 1 207 ? -2.903 14.651 -11.413 1.00 58.22 207 LYS A N 1
ATOM 1649 C CA . LYS A 1 207 ? -3.451 15.983 -11.175 1.00 58.22 207 LYS A CA 1
ATOM 1650 C C . LYS A 1 207 ? -4.887 15.881 -10.658 1.00 58.22 207 LYS A C 1
ATOM 1652 O O . LYS A 1 207 ? -5.190 16.505 -9.661 1.00 58.22 207 LYS A O 1
ATOM 1657 N N . ARG A 1 208 ? -5.725 15.013 -11.232 1.00 63.69 208 ARG A N 1
ATOM 1658 C CA . ARG A 1 208 ? -7.093 14.745 -10.764 1.00 63.69 208 ARG A CA 1
ATOM 1659 C C . ARG A 1 208 ? -7.131 14.189 -9.345 1.00 63.69 208 ARG A C 1
ATOM 1661 O O . ARG A 1 208 ? -7.878 14.732 -8.551 1.00 63.69 208 ARG A O 1
ATOM 1668 N N . VAL A 1 209 ? -6.309 13.188 -9.015 1.00 58.78 209 VAL A N 1
ATOM 1669 C CA . VAL A 1 209 ? -6.275 12.563 -7.675 1.00 58.78 209 VAL A CA 1
ATOM 1670 C C . VAL A 1 209 ? -6.009 13.592 -6.571 1.00 58.78 209 VAL A C 1
ATOM 1672 O O . VAL A 1 209 ? -6.655 13.539 -5.528 1.00 58.78 209 VAL A O 1
ATOM 1675 N N . PHE A 1 210 ? -5.103 14.546 -6.812 1.00 58.75 210 PHE A N 1
ATOM 1676 C CA . PHE A 1 210 ? -4.738 15.571 -5.826 1.00 58.75 210 PHE A CA 1
ATOM 1677 C C . PHE A 1 210 ? -5.514 16.894 -5.976 1.00 58.75 210 PHE A C 1
ATOM 1679 O O . PHE A 1 210 ? -5.689 17.601 -4.990 1.00 58.75 210 PHE A O 1
ATOM 1686 N N . ASP A 1 211 ? -6.032 17.232 -7.160 1.00 59.34 211 ASP A N 1
ATOM 1687 C CA . ASP A 1 211 ? -6.838 18.445 -7.375 1.00 59.34 211 ASP A CA 1
ATOM 1688 C C . ASP A 1 211 ? -8.305 18.254 -6.958 1.00 59.34 211 ASP A C 1
ATOM 1690 O O . ASP A 1 211 ? -8.974 19.248 -6.677 1.00 59.34 211 ASP A O 1
ATOM 1694 N N . THR A 1 212 ? -8.817 17.016 -6.841 1.00 53.31 212 THR A N 1
ATOM 1695 C CA . THR A 1 212 ? -10.162 16.774 -6.274 1.00 53.31 212 THR A CA 1
ATOM 1696 C C . THR A 1 212 ? -10.313 17.276 -4.835 1.00 53.31 212 THR A C 1
ATOM 1698 O O . THR A 1 212 ? -11.433 17.546 -4.411 1.00 53.31 212 THR A O 1
ATOM 1701 N N . GLU A 1 213 ? -9.219 17.491 -4.098 1.00 51.19 213 GLU A N 1
ATOM 1702 C CA . GLU A 1 213 ? -9.266 18.134 -2.776 1.00 51.19 213 GLU A CA 1
ATOM 1703 C C . GLU A 1 213 ? -9.639 19.630 -2.849 1.00 51.19 213 GLU A C 1
ATOM 1705 O O . GLU A 1 213 ? -10.089 20.199 -1.858 1.00 51.19 213 GLU A O 1
ATOM 1710 N N . ARG A 1 214 ? -9.528 20.281 -4.019 1.00 47.62 214 ARG A N 1
ATOM 1711 C CA . ARG A 1 214 ? -9.803 21.722 -4.200 1.00 47.62 214 ARG A CA 1
ATOM 1712 C C . ARG A 1 214 ? -11.251 22.063 -4.578 1.00 47.62 214 ARG A C 1
ATOM 1714 O O . ARG A 1 214 ? -11.506 23.163 -5.061 1.00 47.62 214 ARG A O 1
ATOM 1721 N N . GLY A 1 215 ? -12.207 21.159 -4.367 1.00 41.38 215 GLY A N 1
ATOM 1722 C CA . GLY A 1 215 ? -13.635 21.479 -4.517 1.00 41.38 215 GLY A CA 1
ATOM 1723 C C . GLY A 1 215 ? -14.146 21.566 -5.960 1.00 41.38 215 GLY A C 1
ATOM 1724 O O . GLY A 1 215 ? -15.228 22.100 -6.196 1.00 41.38 215 GLY A O 1
ATOM 1725 N N . LEU A 1 216 ? -13.419 21.015 -6.936 1.00 40.62 216 LEU A N 1
ATOM 1726 C CA . LEU A 1 216 ? -13.916 20.872 -8.307 1.00 40.62 216 LEU A CA 1
ATOM 1727 C C . LEU A 1 216 ? -14.827 19.639 -8.426 1.00 40.62 216 LEU A C 1
ATOM 1729 O O . LEU A 1 216 ? -14.411 18.615 -8.952 1.00 40.62 216 LEU A O 1
ATOM 1733 N N . GLY A 1 217 ? -16.049 19.756 -7.897 1.00 39.53 217 GLY A N 1
ATOM 1734 C CA . GLY A 1 217 ? -17.307 19.198 -8.429 1.00 39.53 217 GLY A CA 1
ATOM 1735 C C . GLY A 1 217 ? -17.428 17.723 -8.843 1.00 39.53 217 GLY A C 1
ATOM 1736 O O . GLY A 1 217 ? -18.445 17.376 -9.433 1.00 39.53 217 GLY A O 1
ATOM 1737 N N . GLY A 1 218 ? -16.451 16.856 -8.588 1.00 50.19 218 GLY A N 1
ATOM 1738 C CA . GLY A 1 218 ? -16.591 15.423 -8.832 1.00 50.19 218 GLY A CA 1
ATOM 1739 C C . GLY A 1 218 ? -17.477 14.799 -7.761 1.00 50.19 218 GLY A C 1
ATOM 1740 O O . GLY A 1 218 ? -17.218 14.999 -6.574 1.00 50.19 218 GLY A O 1
ATOM 1741 N N . GLU A 1 219 ? -18.508 14.061 -8.171 1.00 57.09 219 GLU A N 1
ATOM 1742 C CA . GLU A 1 219 ? -19.302 13.208 -7.283 1.00 57.09 219 GLU A CA 1
ATOM 1743 C C . GLU A 1 219 ? -18.366 12.444 -6.337 1.00 57.09 219 GLU A C 1
ATOM 1745 O O . GLU A 1 219 ? -17.389 11.827 -6.770 1.00 57.09 219 GLU A O 1
ATOM 1750 N N . GLY A 1 220 ? -18.602 12.574 -5.029 1.00 63.38 220 GLY A N 1
ATOM 1751 C CA . GLY A 1 220 ? -17.707 12.046 -4.006 1.00 63.38 220 GLY A CA 1
ATOM 1752 C C . GLY A 1 220 ? -17.472 10.554 -4.215 1.00 63.38 220 GLY A C 1
ATOM 1753 O O . GLY A 1 220 ? -18.390 9.751 -4.083 1.00 63.38 220 GLY A O 1
ATOM 1754 N N . TYR A 1 221 ? -16.237 10.180 -4.547 1.00 72.12 221 TYR A N 1
ATOM 1755 C CA . TYR A 1 221 ? -15.884 8.779 -4.733 1.00 72.12 221 TYR A CA 1
ATOM 1756 C C . TYR A 1 221 ? -16.019 8.017 -3.416 1.00 72.12 221 TYR A C 1
ATOM 1758 O O . TYR A 1 221 ? -15.226 8.204 -2.491 1.00 72.12 221 TYR A O 1
ATOM 1766 N N . ASP A 1 222 ? -16.990 7.112 -3.357 1.00 83.62 222 ASP A N 1
ATOM 1767 C CA . ASP A 1 222 ? -17.138 6.175 -2.256 1.00 83.62 222 ASP A CA 1
ATOM 1768 C C . ASP A 1 222 ? -16.245 4.948 -2.492 1.00 83.62 222 ASP A C 1
ATOM 1770 O O . ASP A 1 222 ? -16.584 4.067 -3.276 1.00 83.62 222 ASP A O 1
ATOM 1774 N N . ALA A 1 223 ? -15.127 4.860 -1.764 1.00 84.31 223 ALA A N 1
ATOM 1775 C CA . ALA A 1 223 ? -14.215 3.716 -1.814 1.00 84.31 223 ALA A CA 1
ATOM 1776 C C . ALA A 1 223 ? -14.868 2.352 -1.504 1.00 84.31 223 ALA A C 1
ATOM 1778 O O . ALA A 1 223 ? -14.469 1.350 -2.086 1.00 84.31 223 ALA A O 1
ATOM 1779 N N . PHE A 1 224 ? -15.878 2.277 -0.630 1.00 86.88 224 PHE A N 1
ATOM 1780 C CA . PHE A 1 224 ? -16.543 1.014 -0.291 1.00 86.88 224 PHE A CA 1
ATOM 1781 C C . PHE A 1 224 ? -17.518 0.569 -1.374 1.00 86.88 224 PHE A C 1
ATOM 1783 O O . PHE A 1 224 ? -17.607 -0.625 -1.664 1.00 86.88 224 PHE A O 1
ATOM 1790 N N . THR A 1 225 ? -18.252 1.516 -1.955 1.00 83.88 225 THR A N 1
ATOM 1791 C CA . THR A 1 225 ? -19.145 1.240 -3.086 1.00 83.88 225 THR A CA 1
ATOM 1792 C C . THR A 1 225 ? -18.320 0.891 -4.319 1.00 83.88 225 THR A C 1
ATOM 1794 O O . THR A 1 225 ? -18.526 -0.163 -4.913 1.00 83.88 225 THR A O 1
ATOM 1797 N N . ASP A 1 226 ? -17.287 1.679 -4.610 1.00 81.44 226 ASP A N 1
ATOM 1798 C CA . ASP A 1 226 ? -16.389 1.419 -5.727 1.00 81.44 226 ASP A CA 1
ATOM 1799 C C . ASP A 1 226 ? -15.634 0.102 -5.568 1.00 81.44 226 ASP A C 1
ATOM 1801 O O . ASP A 1 226 ? -15.551 -0.625 -6.537 1.00 81.44 226 ASP A O 1
ATOM 1805 N N . LEU A 1 227 ? -15.158 -0.284 -4.375 1.00 80.81 227 LEU A N 1
ATOM 1806 C CA . LEU A 1 227 ? -14.517 -1.594 -4.176 1.00 80.81 227 LEU A CA 1
ATOM 1807 C C . LEU A 1 227 ? -15.431 -2.772 -4.513 1.00 80.81 227 LEU A C 1
ATOM 1809 O O . LEU A 1 227 ? -14.956 -3.787 -5.025 1.00 80.81 227 LEU A O 1
ATOM 1813 N N . LYS A 1 228 ? -16.732 -2.656 -4.219 1.00 74.00 228 LYS A N 1
ATOM 1814 C CA . LYS A 1 228 ? -17.713 -3.669 -4.633 1.00 74.00 228 LYS A CA 1
ATOM 1815 C C . LYS A 1 228 ? -17.784 -3.745 -6.153 1.00 74.00 228 LYS A C 1
ATOM 1817 O O . LYS A 1 228 ? -17.899 -4.840 -6.692 1.00 74.00 228 LYS A O 1
ATOM 1822 N N . GLU A 1 229 ? -17.662 -2.598 -6.813 1.00 70.69 229 GLU A N 1
ATOM 1823 C CA . GLU A 1 229 ? -17.631 -2.475 -8.266 1.00 70.69 229 GLU A CA 1
ATOM 1824 C C . GLU A 1 229 ? -16.256 -2.796 -8.879 1.00 70.69 229 GLU A C 1
ATOM 1826 O O . GLU A 1 229 ? -16.115 -3.078 -10.065 1.00 70.69 229 GLU A O 1
ATOM 1831 N N . TRP A 1 230 ? -15.198 -2.795 -8.080 1.00 66.56 230 TRP A N 1
ATOM 1832 C CA . TRP A 1 230 ? -13.828 -2.878 -8.568 1.00 66.56 230 TRP A CA 1
ATOM 1833 C C . TRP A 1 230 ? -13.414 -4.291 -8.957 1.00 66.56 230 TRP A C 1
ATOM 1835 O O . TRP A 1 230 ? -12.446 -4.490 -9.691 1.00 66.56 230 TRP A O 1
ATOM 1845 N N . VAL A 1 231 ? -14.200 -5.283 -8.544 1.00 56.06 231 VAL A N 1
ATOM 1846 C CA . VAL A 1 231 ? -14.111 -6.632 -9.100 1.00 56.06 231 VAL A CA 1
ATOM 1847 C C . VAL A 1 231 ? -14.293 -6.587 -10.622 1.00 56.06 231 VAL A C 1
ATOM 1849 O O . VAL A 1 231 ? -13.710 -7.421 -11.299 1.00 56.06 231 VAL A O 1
ATOM 1852 N N . PHE A 1 232 ? -14.986 -5.583 -11.175 1.00 51.38 232 PHE A N 1
ATOM 1853 C CA . PHE A 1 232 ? -15.483 -5.536 -12.553 1.00 51.38 232 PHE A CA 1
ATOM 1854 C C . PHE A 1 232 ? -14.572 -4.883 -13.609 1.00 51.38 232 PHE A C 1
ATOM 1856 O O . PHE A 1 232 ? -15.013 -4.661 -14.735 1.00 51.38 232 PHE A O 1
ATOM 1863 N N . TRP A 1 233 ? -13.303 -4.588 -13.314 1.00 55.66 233 TRP A N 1
ATOM 1864 C CA . TRP A 1 233 ? -12.389 -4.075 -14.346 1.00 55.66 233 TRP A CA 1
ATOM 1865 C C . TRP A 1 233 ? -11.953 -5.214 -15.281 1.00 55.66 233 TRP A C 1
ATOM 1867 O O . TRP A 1 233 ? -11.504 -6.267 -14.825 1.00 55.66 233 TRP A O 1
ATOM 1877 N N . ASN A 1 234 ? -12.060 -4.992 -16.599 1.00 50.25 234 ASN A N 1
ATOM 1878 C CA . ASN A 1 234 ? -11.870 -5.992 -17.668 1.00 50.25 234 ASN A CA 1
ATOM 1879 C C . ASN A 1 234 ? -10.504 -6.712 -17.660 1.00 50.25 234 ASN A C 1
ATOM 1881 O O . ASN A 1 234 ? -10.328 -7.712 -18.355 1.00 50.25 234 ASN A O 1
ATOM 1885 N N . GLN A 1 235 ? -9.526 -6.250 -16.874 1.00 63.38 235 GLN A N 1
ATOM 1886 C CA . GLN A 1 235 ? -8.212 -6.878 -16.747 1.00 63.38 235 GLN A CA 1
ATOM 1887 C C . GLN A 1 235 ? -7.829 -7.055 -15.284 1.00 63.38 235 GLN A C 1
ATOM 1889 O O . GLN A 1 235 ? -7.949 -6.131 -14.481 1.00 63.38 235 GLN A O 1
ATOM 1894 N N . ILE A 1 236 ? -7.311 -8.244 -14.964 1.00 66.50 236 ILE A N 1
ATOM 1895 C CA . ILE A 1 236 ? -6.726 -8.534 -13.658 1.00 66.50 236 ILE A CA 1
ATOM 1896 C C . ILE A 1 236 ? -5.657 -7.463 -13.364 1.00 66.50 236 ILE A C 1
ATOM 1898 O O . ILE A 1 236 ? -4.712 -7.344 -14.156 1.00 66.50 236 ILE A O 1
ATOM 1902 N N . PRO A 1 237 ? -5.775 -6.683 -12.267 1.00 71.88 237 PRO A N 1
ATOM 1903 C CA . PRO A 1 237 ? -4.836 -5.605 -11.985 1.00 71.88 237 PRO A CA 1
ATOM 1904 C C . PRO A 1 237 ? -3.406 -6.130 -11.883 1.00 71.88 237 PRO A C 1
ATOM 1906 O O . PRO A 1 237 ? -3.174 -7.301 -11.580 1.00 71.88 237 PRO A O 1
ATOM 1909 N N . ARG A 1 238 ? -2.416 -5.270 -12.136 1.00 76.94 238 ARG A N 1
ATOM 1910 C CA . ARG A 1 238 ? -1.024 -5.676 -11.949 1.00 76.94 238 ARG A CA 1
ATOM 1911 C C . ARG A 1 238 ? -0.741 -5.960 -10.471 1.00 76.94 238 ARG A C 1
ATOM 1913 O O . ARG A 1 238 ? -1.302 -5.292 -9.605 1.00 76.94 238 ARG A O 1
ATOM 1920 N N . PRO A 1 239 ? 0.202 -6.862 -10.183 1.00 77.69 239 PRO A N 1
ATOM 1921 C CA . PRO A 1 239 ? 0.615 -7.205 -8.824 1.00 77.69 239 PRO A CA 1
ATOM 1922 C C . PRO A 1 239 ? 0.917 -6.010 -7.920 1.00 77.69 239 PRO A C 1
ATOM 1924 O O . PRO A 1 239 ? 0.467 -5.967 -6.774 1.00 77.69 239 PRO A O 1
ATOM 1927 N N . CYS A 1 240 ? 1.635 -5.016 -8.459 1.00 80.69 240 CYS A N 1
ATOM 1928 C CA . CYS A 1 240 ? 1.971 -3.799 -7.734 1.00 80.69 240 CYS A CA 1
ATOM 1929 C C . CYS A 1 240 ? 0.730 -3.028 -7.289 1.00 80.69 240 CYS A C 1
ATOM 1931 O O . CYS A 1 240 ? 0.787 -2.377 -6.258 1.00 80.69 240 CYS A O 1
ATOM 1933 N N . TYR A 1 241 ? -0.390 -3.131 -8.008 1.00 84.19 241 TYR A N 1
ATOM 1934 C CA . TYR A 1 241 ? -1.657 -2.510 -7.633 1.00 84.19 241 TYR A CA 1
ATOM 1935 C C . TYR A 1 241 ? -2.356 -3.307 -6.539 1.00 84.19 241 TYR A C 1
ATOM 1937 O O . TYR A 1 241 ? -2.848 -2.729 -5.578 1.00 84.19 241 TYR A O 1
ATOM 1945 N N . ILE A 1 242 ? -2.339 -4.636 -6.645 1.00 88.50 242 ILE A N 1
ATOM 1946 C CA . ILE A 1 242 ? -3.096 -5.522 -5.757 1.00 88.50 242 ILE A CA 1
ATOM 1947 C C . ILE A 1 242 ? -2.553 -5.534 -4.328 1.00 88.50 242 ILE A C 1
ATOM 1949 O O . ILE A 1 242 ? -3.338 -5.536 -3.385 1.00 88.50 242 ILE A O 1
ATOM 1953 N N . VAL A 1 243 ? -1.233 -5.530 -4.137 1.00 91.56 243 VAL A N 1
ATOM 1954 C CA . VAL A 1 243 ? -0.657 -5.615 -2.783 1.00 91.56 243 VAL A CA 1
ATOM 1955 C C . VAL A 1 243 ? -1.045 -4.409 -1.906 1.00 91.56 243 VAL A C 1
ATOM 1957 O O . VAL A 1 243 ? -1.555 -4.643 -0.810 1.00 91.56 243 VAL A O 1
ATOM 1960 N N . PRO A 1 244 ? -0.910 -3.143 -2.353 1.00 92.50 244 PRO A N 1
ATOM 1961 C CA . PRO A 1 244 ? -1.419 -2.001 -1.599 1.00 92.50 244 PRO A CA 1
ATOM 1962 C C . PRO A 1 244 ? -2.931 -2.066 -1.363 1.00 92.50 244 PRO A C 1
ATOM 1964 O O . PRO A 1 244 ? -3.365 -1.754 -0.265 1.00 92.50 244 PRO A O 1
ATOM 1967 N N . ILE A 1 245 ? -3.734 -2.540 -2.323 1.00 92.94 245 ILE A N 1
ATOM 1968 C CA . ILE A 1 245 ? -5.185 -2.720 -2.117 1.00 92.94 245 ILE A CA 1
ATOM 1969 C C . ILE A 1 245 ? -5.459 -3.693 -0.968 1.00 92.94 245 ILE A C 1
ATOM 1971 O O . ILE A 1 245 ? -6.289 -3.403 -0.114 1.00 92.94 245 ILE A O 1
ATOM 1975 N N . ILE A 1 246 ? -4.755 -4.829 -0.919 1.00 95.00 246 ILE A N 1
ATOM 1976 C CA . ILE A 1 246 ? -4.886 -5.798 0.178 1.00 95.00 246 ILE A CA 1
ATOM 1977 C C . ILE A 1 246 ? -4.577 -5.129 1.523 1.00 95.00 246 ILE A C 1
ATOM 1979 O O . ILE A 1 246 ? -5.305 -5.375 2.482 1.00 95.00 246 ILE A O 1
ATOM 1983 N N . ILE A 1 247 ? -3.543 -4.280 1.586 1.00 95.25 247 ILE A N 1
ATOM 1984 C CA . ILE A 1 247 ? -3.178 -3.522 2.794 1.00 95.25 247 ILE A CA 1
ATOM 1985 C C . ILE A 1 247 ? -4.294 -2.543 3.183 1.00 95.25 247 ILE A C 1
ATOM 1987 O O . ILE A 1 247 ? -4.764 -2.590 4.315 1.00 95.25 247 ILE A O 1
ATOM 1991 N N . LEU A 1 248 ? -4.771 -1.714 2.248 1.00 95.31 248 LEU A N 1
ATOM 1992 C CA . LEU A 1 248 ? -5.835 -0.734 2.508 1.00 95.31 248 LEU A CA 1
ATOM 1993 C C . LEU A 1 248 ? -7.123 -1.413 2.988 1.00 95.31 248 LEU A C 1
ATOM 1995 O O . LEU A 1 248 ? -7.687 -1.036 4.010 1.00 95.31 248 LEU A O 1
ATOM 1999 N N . VAL A 1 249 ? -7.560 -2.468 2.293 1.00 95.62 249 VAL A N 1
ATOM 2000 C CA . VAL A 1 249 ? -8.753 -3.234 2.677 1.00 95.62 249 VAL A CA 1
ATOM 2001 C C . VAL A 1 249 ? -8.559 -3.895 4.039 1.00 95.62 249 VAL A C 1
ATOM 2003 O O . VAL A 1 249 ? -9.505 -3.966 4.819 1.00 95.62 249 VAL A O 1
ATOM 2006 N N . HIS A 1 250 ? -7.353 -4.383 4.342 1.00 97.00 250 HIS A N 1
ATOM 2007 C CA . HIS A 1 250 ? -7.052 -4.936 5.656 1.00 97.00 250 HIS A CA 1
ATOM 2008 C C . HIS A 1 250 ? -7.206 -3.880 6.754 1.00 97.00 250 HIS A C 1
ATOM 2010 O O . HIS A 1 250 ? -7.918 -4.148 7.715 1.00 97.00 250 HIS A O 1
ATOM 2016 N N . TRP A 1 251 ? -6.638 -2.684 6.581 1.00 95.62 251 TRP A N 1
ATOM 2017 C CA . TRP A 1 251 ? -6.812 -1.581 7.527 1.00 95.62 251 TRP A CA 1
ATOM 2018 C C . TRP A 1 251 ? -8.269 -1.180 7.718 1.00 95.62 251 TRP A C 1
ATOM 2020 O O . TRP A 1 251 ? -8.718 -1.068 8.852 1.00 95.62 251 TRP A O 1
ATOM 2030 N N . TRP A 1 252 ? -9.037 -1.041 6.636 1.00 96.44 252 TRP A N 1
ATOM 2031 C CA . TRP A 1 252 ? -10.455 -0.690 6.747 1.00 96.44 252 TRP A CA 1
ATOM 2032 C C . TRP A 1 252 ? -11.260 -1.752 7.494 1.00 96.44 252 TRP A C 1
ATOM 2034 O O . TRP A 1 252 ? -12.161 -1.407 8.250 1.00 96.44 252 TRP A O 1
ATOM 2044 N N . ILE A 1 253 ? -10.947 -3.038 7.303 1.00 97.19 253 ILE A N 1
ATOM 2045 C CA . ILE A 1 253 ? -11.566 -4.121 8.077 1.00 97.19 253 ILE A CA 1
ATOM 2046 C C . ILE A 1 253 ? -11.214 -3.979 9.559 1.00 97.19 253 ILE A C 1
ATOM 2048 O O . ILE A 1 253 ? -12.126 -4.011 10.378 1.00 97.19 253 ILE A O 1
ATOM 2052 N N . THR A 1 254 ? -9.934 -3.788 9.891 1.00 96.31 254 THR A N 1
ATOM 2053 C CA . THR A 1 254 ? -9.474 -3.637 11.278 1.00 96.31 254 THR A CA 1
ATOM 2054 C C . THR A 1 254 ? -10.163 -2.460 11.965 1.00 96.31 254 THR A C 1
ATOM 2056 O O . THR A 1 254 ? -10.759 -2.641 13.022 1.00 96.31 254 THR A O 1
ATOM 2059 N N . ASP A 1 255 ? -10.195 -1.289 11.329 1.00 95.50 255 ASP A N 1
ATOM 2060 C CA . ASP A 1 255 ? -10.883 -0.102 11.846 1.00 95.50 255 ASP A CA 1
ATOM 2061 C C . ASP A 1 255 ? -12.383 -0.337 12.059 1.00 95.50 255 ASP A C 1
ATOM 2063 O O . ASP A 1 255 ? -12.948 0.084 13.066 1.00 95.50 255 ASP A O 1
ATOM 2067 N N . LEU A 1 256 ? -13.055 -1.017 11.124 1.00 96.38 256 LEU A N 1
ATOM 2068 C CA . LEU A 1 256 ? -14.481 -1.329 11.249 1.00 96.38 256 LEU A CA 1
ATOM 2069 C C . LEU A 1 256 ? -14.759 -2.361 12.354 1.00 96.38 256 LEU A C 1
ATOM 2071 O O . LEU A 1 256 ? -15.788 -2.266 13.025 1.00 96.38 256 LEU A O 1
ATOM 2075 N N . GLU A 1 257 ? -13.866 -3.331 12.553 1.00 96.38 257 GLU A N 1
ATOM 2076 C CA . GLU A 1 257 ? -13.942 -4.306 13.644 1.00 96.38 257 GLU A CA 1
ATOM 2077 C C . GLU A 1 257 ? -13.700 -3.633 15.006 1.00 96.38 257 GLU A C 1
ATOM 2079 O O . GLU A 1 257 ? -14.457 -3.869 15.950 1.00 96.38 257 GLU A O 1
ATOM 2084 N N . GLU A 1 258 ? -12.710 -2.743 15.110 1.00 94.94 258 GLU A N 1
ATOM 2085 C CA . GLU A 1 258 ? -12.473 -1.933 16.311 1.00 94.94 258 GLU A CA 1
ATOM 2086 C C . GLU A 1 258 ? -13.632 -0.968 16.583 1.00 94.94 258 GLU A C 1
ATOM 2088 O O . GLU A 1 258 ? -14.076 -0.829 17.725 1.00 94.94 258 GLU A O 1
ATOM 2093 N N . LEU A 1 259 ? -14.218 -0.376 15.540 1.00 94.75 259 LEU A N 1
ATOM 2094 C CA . LEU A 1 259 ? -15.420 0.443 15.662 1.00 94.75 259 LEU A CA 1
ATOM 2095 C C . LEU A 1 259 ? -16.607 -0.361 16.194 1.00 94.75 259 LEU A C 1
ATOM 2097 O O . LEU A 1 259 ? -17.345 0.142 17.040 1.00 94.75 259 LEU A O 1
ATOM 2101 N N . ALA A 1 260 ? -16.799 -1.599 15.731 1.00 94.75 260 ALA A N 1
ATOM 2102 C CA . ALA A 1 260 ? -17.860 -2.474 16.223 1.00 94.75 260 ALA A CA 1
ATOM 2103 C C . ALA A 1 260 ? -17.680 -2.776 17.723 1.00 94.75 260 ALA A C 1
ATOM 2105 O O . ALA A 1 260 ? -18.620 -2.599 18.502 1.00 94.75 260 ALA A O 1
ATOM 2106 N N . LYS A 1 261 ? -16.456 -3.106 18.160 1.00 93.81 261 LYS A N 1
ATOM 2107 C CA . LYS A 1 261 ? -16.125 -3.273 19.590 1.00 93.81 261 LYS A CA 1
ATOM 2108 C C . LYS A 1 261 ? -16.373 -1.981 20.377 1.00 93.81 261 LYS A C 1
ATOM 2110 O O . LYS A 1 261 ? -17.002 -1.995 21.437 1.00 93.81 261 LYS A O 1
ATOM 2115 N N . ALA A 1 262 ? -15.942 -0.837 19.843 1.00 91.06 262 ALA A N 1
ATOM 2116 C CA . ALA A 1 262 ? -16.145 0.471 20.460 1.00 91.06 262 ALA A CA 1
ATOM 2117 C C . ALA A 1 262 ? -17.632 0.851 20.550 1.00 91.06 262 ALA A C 1
ATOM 2119 O O . ALA A 1 262 ? -18.041 1.507 21.505 1.00 91.06 262 ALA A O 1
ATOM 2120 N N . GLN A 1 263 ? -18.473 0.428 19.602 1.00 90.44 263 GLN A N 1
ATOM 2121 C CA . GLN A 1 263 ? -19.924 0.606 19.676 1.00 90.44 263 GLN A CA 1
ATOM 2122 C C . GLN A 1 263 ? -20.544 -0.220 20.811 1.00 90.44 263 GLN A C 1
ATOM 2124 O O . GLN A 1 263 ? -21.429 0.284 21.505 1.00 90.44 263 GLN A O 1
ATOM 2129 N N . GLU A 1 264 ? -20.088 -1.452 21.040 1.00 90.81 264 GLU A N 1
ATOM 2130 C CA . GLU A 1 264 ? -20.553 -2.285 22.158 1.00 90.81 264 GLU A CA 1
ATOM 2131 C C . GLU A 1 264 ? -20.186 -1.672 23.513 1.00 90.81 264 GLU A C 1
ATOM 2133 O O . GLU A 1 264 ? -21.053 -1.496 24.375 1.00 90.81 264 GLU A O 1
ATOM 2138 N N . VAL A 1 265 ? -18.928 -1.253 23.671 1.00 89.44 265 VAL A N 1
ATOM 2139 C CA . VAL A 1 265 ? -18.463 -0.533 24.868 1.00 89.44 265 VAL A CA 1
ATOM 2140 C C . VAL A 1 265 ? -19.191 0.807 25.006 1.00 89.44 265 VAL A C 1
ATOM 2142 O O . VAL A 1 265 ? -19.632 1.177 26.095 1.00 89.44 265 VAL A O 1
ATOM 2145 N N . GLY A 1 266 ? -19.403 1.511 23.895 1.00 86.62 266 GLY A N 1
ATOM 2146 C CA . GLY A 1 266 ? -20.126 2.775 23.822 1.00 86.62 266 GLY A CA 1
ATOM 2147 C C . GLY A 1 266 ? -21.564 2.669 24.328 1.00 86.62 266 GLY A C 1
ATOM 2148 O O . GLY A 1 266 ? -22.009 3.557 25.046 1.00 86.62 266 GLY A O 1
ATOM 2149 N N . LYS A 1 267 ? -22.276 1.564 24.061 1.00 88.12 267 LYS A N 1
ATOM 2150 C CA . LYS A 1 267 ? -23.621 1.315 24.625 1.00 88.12 267 LYS A CA 1
ATOM 2151 C C . LYS A 1 267 ? -23.601 1.220 26.155 1.00 88.12 267 LYS A C 1
ATOM 2153 O O . LYS A 1 267 ? -24.557 1.637 26.809 1.00 88.12 267 LYS A O 1
ATOM 2158 N N . ALA A 1 268 ? -22.524 0.690 26.735 1.00 88.31 268 ALA A N 1
ATOM 2159 C CA . ALA A 1 268 ? -22.343 0.660 28.184 1.00 88.31 268 ALA A CA 1
ATOM 2160 C C . ALA A 1 268 ? -21.964 2.045 28.741 1.00 88.31 268 ALA A C 1
ATOM 2162 O O . ALA A 1 268 ? -22.492 2.458 29.776 1.00 88.31 268 ALA A O 1
ATOM 2163 N N . LEU A 1 269 ? -21.093 2.776 28.036 1.00 86.12 269 LEU A N 1
ATOM 2164 C CA . LEU A 1 269 ? -20.626 4.111 28.419 1.00 86.12 269 LEU A CA 1
ATOM 2165 C C . LEU A 1 269 ? -21.683 5.204 28.254 1.00 86.12 269 LEU A C 1
ATOM 2167 O O . LEU A 1 269 ? -21.710 6.115 29.071 1.00 86.12 269 LEU A O 1
ATOM 2171 N N . ALA A 1 270 ? -22.590 5.103 27.281 1.00 85.75 270 ALA A N 1
ATOM 2172 C CA . ALA A 1 270 ? -23.662 6.077 27.042 1.00 85.75 270 ALA A CA 1
ATOM 2173 C C . ALA A 1 270 ? -24.627 6.221 28.234 1.00 85.75 270 ALA A C 1
ATOM 2175 O O . ALA A 1 270 ? -25.346 7.205 28.349 1.00 85.75 270 ALA A O 1
ATOM 2176 N N . ARG A 1 271 ? -24.623 5.262 29.170 1.00 88.12 271 ARG A N 1
ATOM 2177 C CA . ARG A 1 271 ? -25.353 5.376 30.445 1.00 88.12 271 ARG A CA 1
ATOM 2178 C C . ARG A 1 271 ? -24.664 6.295 31.461 1.00 88.12 271 ARG A C 1
ATOM 2180 O O . ARG A 1 271 ? -25.247 6.586 32.499 1.00 88.12 271 ARG A O 1
ATOM 2187 N N . ARG A 1 272 ? -23.404 6.662 31.219 1.00 91.25 272 ARG A N 1
ATOM 2188 C CA . ARG A 1 272 ? -22.515 7.372 32.155 1.00 91.25 272 ARG A CA 1
ATOM 2189 C C . ARG A 1 272 ? -21.851 8.610 31.553 1.00 91.25 272 ARG A C 1
ATOM 2191 O O . ARG A 1 272 ? -21.438 9.481 32.308 1.00 91.25 272 ARG A O 1
ATOM 2198 N N . LEU A 1 273 ? -21.713 8.666 30.233 1.00 89.56 273 LEU A N 1
ATOM 2199 C CA . LEU A 1 273 ? -21.069 9.743 29.489 1.00 89.56 273 LEU A CA 1
ATOM 2200 C C . LEU A 1 273 ? -22.062 10.380 28.519 1.00 89.56 273 LEU A C 1
ATOM 2202 O O . LEU A 1 273 ? -22.972 9.713 28.029 1.00 89.56 273 LEU A O 1
ATOM 2206 N N . ASN A 1 274 ? -21.835 11.656 28.211 1.00 90.69 274 ASN A N 1
ATOM 2207 C CA . ASN A 1 274 ? -22.548 12.345 27.140 1.00 90.69 274 ASN A CA 1
ATOM 2208 C C . ASN A 1 274 ? -22.266 11.664 25.794 1.00 90.69 274 ASN A C 1
ATOM 2210 O O . ASN A 1 274 ? -21.139 11.231 25.540 1.00 90.69 274 ASN A O 1
ATOM 2214 N N . GLU A 1 275 ? -23.277 11.612 24.928 1.00 85.19 275 GLU A N 1
ATOM 2215 C CA . GLU A 1 275 ? -23.185 10.994 23.601 1.00 85.19 275 GLU A CA 1
ATOM 2216 C C . GLU A 1 275 ? -22.038 11.585 22.768 1.00 85.19 275 GLU A C 1
ATOM 2218 O O . GLU A 1 275 ? -21.263 10.828 22.187 1.00 85.19 275 GLU A O 1
ATOM 2223 N N . ASP A 1 276 ? -21.836 12.904 22.830 1.00 85.00 276 ASP A N 1
ATOM 2224 C CA . ASP A 1 276 ? -20.739 13.598 22.145 1.00 85.00 276 ASP A CA 1
ATOM 2225 C C . ASP A 1 276 ? -19.357 13.071 22.555 1.00 85.00 276 ASP A C 1
ATOM 2227 O O . ASP A 1 276 ? -18.475 12.888 21.719 1.00 85.00 276 ASP A O 1
ATOM 2231 N N . VAL A 1 277 ? -19.158 12.770 23.844 1.00 85.06 277 VAL A N 1
ATOM 2232 C CA . VAL A 1 277 ? -17.887 12.220 24.345 1.00 85.06 277 VAL A CA 1
ATOM 2233 C C . VAL A 1 277 ? -17.678 10.807 23.803 1.00 85.06 277 VAL A C 1
ATOM 2235 O O . VAL A 1 277 ? -16.564 10.446 23.428 1.00 85.06 277 VAL A O 1
ATOM 2238 N N . VAL A 1 278 ? -18.747 10.012 23.719 1.00 83.75 278 VAL A N 1
ATOM 2239 C CA . VAL A 1 278 ? -18.700 8.667 23.134 1.00 83.75 278 VAL A CA 1
ATOM 2240 C C . VAL A 1 278 ? -18.410 8.732 21.629 1.00 83.75 278 VAL A C 1
ATOM 2242 O O . VAL A 1 278 ? -17.613 7.932 21.142 1.00 83.75 278 VAL A O 1
ATOM 2245 N N . GLU A 1 279 ? -18.999 9.678 20.888 1.00 82.12 279 GLU A N 1
ATOM 2246 C CA . GLU A 1 279 ? -18.682 9.894 19.468 1.00 82.12 279 GLU A CA 1
ATOM 2247 C C . GLU A 1 279 ? -17.218 10.312 19.269 1.00 82.12 279 GLU A C 1
ATOM 2249 O O . GLU A 1 279 ? -16.547 9.763 18.396 1.00 82.12 279 GLU A O 1
ATOM 2254 N N . VAL A 1 280 ? -16.688 11.202 20.113 1.00 85.75 280 VAL A N 1
ATOM 2255 C CA . VAL A 1 280 ? -15.273 11.600 20.075 1.00 85.75 280 VAL A CA 1
ATOM 2256 C C . VAL A 1 280 ? -14.356 10.401 20.326 1.00 85.75 280 VAL A C 1
ATOM 2258 O O . VAL A 1 280 ? -13.438 10.173 19.541 1.00 85.75 280 VAL A O 1
ATOM 2261 N N . ILE A 1 281 ? -14.623 9.589 21.357 1.00 84.06 281 ILE A N 1
ATOM 2262 C CA . ILE A 1 281 ? -13.837 8.376 21.639 1.00 84.06 281 ILE A CA 1
ATOM 2263 C C . ILE A 1 281 ? -13.837 7.441 20.427 1.00 84.06 281 ILE A C 1
ATOM 2265 O O . ILE A 1 281 ? -12.773 6.981 20.029 1.00 84.06 281 ILE A O 1
ATOM 2269 N N . LYS A 1 282 ? -14.999 7.196 19.802 1.00 83.44 282 LYS A N 1
ATOM 2270 C CA . LYS A 1 282 ? -15.087 6.345 18.603 1.00 83.44 282 LYS A CA 1
ATOM 2271 C C . LYS A 1 282 ? -14.192 6.842 17.468 1.00 83.44 282 LYS A C 1
ATOM 2273 O O . LYS A 1 282 ? -13.581 6.021 16.801 1.00 83.44 282 LYS A O 1
ATOM 2278 N N . VAL A 1 283 ? -14.103 8.156 17.255 1.00 84.44 283 VAL A N 1
ATOM 2279 C CA . VAL A 1 283 ? -13.238 8.747 16.221 1.00 84.44 283 VAL A CA 1
ATOM 2280 C C . VAL A 1 283 ? -11.754 8.523 16.527 1.00 84.44 283 VAL A C 1
ATOM 2282 O O . VAL A 1 283 ? -10.986 8.290 15.600 1.00 84.44 283 VAL A O 1
ATOM 2285 N N . PHE A 1 284 ? -11.355 8.548 17.802 1.00 87.38 284 PHE A N 1
ATOM 2286 C CA . PHE A 1 284 ? -9.967 8.312 18.225 1.00 87.38 284 PHE A CA 1
ATOM 2287 C C . PHE A 1 284 ? -9.513 6.850 18.130 1.00 87.38 284 PHE A C 1
ATOM 2289 O O . PHE A 1 284 ? -8.313 6.604 18.163 1.00 87.38 284 PHE A O 1
ATOM 2296 N N . VAL A 1 285 ? -10.439 5.891 18.026 1.00 88.69 285 VAL A N 1
ATOM 2297 C CA . VAL A 1 285 ? -10.106 4.466 17.831 1.00 88.69 285 VAL A CA 1
ATOM 2298 C C . VAL A 1 285 ? -9.757 4.154 16.366 1.00 88.69 285 VAL A C 1
ATOM 2300 O O . VAL A 1 285 ? -9.215 3.094 16.082 1.00 88.69 285 VAL A O 1
ATOM 2303 N N . LEU A 1 286 ? -10.073 5.057 15.433 1.00 90.06 286 LEU A N 1
ATOM 2304 C CA . LEU A 1 286 ? -9.916 4.832 13.997 1.00 90.06 286 LEU A CA 1
ATOM 2305 C C . LEU A 1 286 ? -8.597 5.400 13.477 1.00 90.06 286 LEU A C 1
ATOM 2307 O O . LEU A 1 286 ? -8.384 6.617 13.517 1.00 90.06 286 LEU A O 1
ATOM 2311 N N . ASP A 1 287 ? -7.775 4.544 12.878 1.00 88.50 287 ASP A N 1
ATOM 2312 C CA . ASP A 1 287 ? -6.507 4.959 12.282 1.00 88.50 287 ASP A CA 1
ATOM 2313 C C . ASP A 1 287 ? -6.704 5.520 10.866 1.00 88.50 287 ASP A C 1
ATOM 2315 O O . ASP A 1 287 ? -6.052 6.489 10.471 1.00 88.50 287 ASP A O 1
ATOM 2319 N N . THR A 1 288 ? -7.659 4.989 10.103 1.00 90.88 288 THR A N 1
ATOM 2320 C CA . THR A 1 288 ? -7.829 5.288 8.674 1.00 90.88 288 THR A CA 1
ATOM 2321 C C . THR A 1 288 ? -8.723 6.494 8.401 1.00 90.88 288 THR A C 1
ATOM 2323 O O . THR A 1 288 ? -9.765 6.700 9.031 1.00 90.88 288 THR A O 1
ATOM 2326 N N . GLU A 1 289 ? -8.343 7.314 7.418 1.00 88.94 289 GLU A N 1
ATOM 2327 C CA . GLU A 1 289 ? -9.089 8.516 7.045 1.00 88.94 289 GLU A CA 1
ATOM 2328 C C . GLU A 1 289 ? -10.440 8.155 6.403 1.00 88.94 289 GLU A C 1
ATOM 2330 O O . GLU A 1 289 ? -11.461 8.792 6.694 1.00 88.94 289 GLU A O 1
ATOM 2335 N N . VAL A 1 290 ? -10.472 7.093 5.584 1.00 90.88 290 VAL A N 1
ATOM 2336 C CA . VAL A 1 290 ? -11.672 6.647 4.854 1.00 90.88 290 VAL A CA 1
ATOM 2337 C C . VAL A 1 290 ? -12.807 6.249 5.793 1.00 90.88 290 VAL A C 1
ATOM 2339 O O . VAL A 1 290 ? -13.966 6.575 5.512 1.00 90.88 290 VAL A O 1
ATOM 2342 N N . VAL A 1 291 ? -12.506 5.552 6.892 1.00 92.25 291 VAL A N 1
ATOM 2343 C CA . VAL A 1 291 ? -13.520 5.155 7.881 1.00 92.25 291 VAL A CA 1
ATOM 2344 C C . VAL A 1 291 ? -13.905 6.358 8.744 1.00 92.25 291 VAL A C 1
ATOM 2346 O O . VAL A 1 291 ? -15.091 6.620 8.946 1.00 92.25 291 VAL A O 1
ATOM 2349 N N . ARG A 1 292 ? -12.919 7.148 9.188 1.00 90.56 292 ARG A N 1
ATOM 2350 C CA . ARG A 1 292 ? -13.116 8.287 10.099 1.00 90.56 292 ARG A CA 1
ATOM 2351 C C . ARG A 1 292 ? -14.012 9.388 9.532 1.00 90.56 292 ARG A C 1
ATOM 2353 O O . ARG A 1 292 ? -14.833 9.945 10.259 1.00 90.56 292 ARG A O 1
ATOM 2360 N N . LYS A 1 293 ? -13.890 9.709 8.239 1.00 88.50 293 LYS A N 1
ATOM 2361 C CA . LYS A 1 293 ? -14.687 10.767 7.584 1.00 88.50 293 LYS A CA 1
ATOM 2362 C C . LYS A 1 293 ? -16.178 10.434 7.452 1.00 88.50 293 LYS A C 1
ATOM 2364 O O . LYS A 1 293 ? -16.990 11.330 7.217 1.00 88.50 293 LYS A O 1
ATOM 2369 N N . ARG A 1 294 ? -16.553 9.165 7.598 1.00 90.00 294 ARG A N 1
ATOM 2370 C CA . ARG A 1 294 ? -17.893 8.653 7.299 1.00 90.00 294 ARG A CA 1
ATOM 2371 C C . ARG A 1 294 ? -18.720 8.467 8.559 1.00 90.00 294 ARG A C 1
ATOM 2373 O O . ARG A 1 294 ? -18.761 7.398 9.171 1.00 90.00 294 ARG A O 1
ATOM 2380 N N . LYS A 1 295 ? -19.409 9.540 8.947 1.00 89.50 295 LYS A N 1
ATOM 2381 C CA . LYS A 1 295 ? -20.222 9.592 10.173 1.00 89.50 295 LYS A CA 1
ATOM 2382 C C . LYS A 1 295 ? -21.294 8.501 10.229 1.00 89.50 295 LYS A C 1
ATOM 2384 O O . LYS A 1 295 ? -21.647 8.046 11.313 1.00 89.50 295 LYS A O 1
ATOM 2389 N N . GLU A 1 296 ? -21.800 8.055 9.083 1.00 91.31 296 GLU A N 1
ATOM 2390 C CA . GLU A 1 296 ? -22.780 6.977 8.992 1.00 91.31 296 GLU A CA 1
ATOM 2391 C C . GLU A 1 296 ? -22.241 5.635 9.507 1.00 91.31 296 GLU A C 1
ATOM 2393 O O . GLU A 1 296 ? -23.003 4.861 10.090 1.00 91.31 296 GLU A O 1
ATOM 2398 N N . LEU A 1 297 ? -20.934 5.375 9.370 1.00 92.12 297 LEU A N 1
ATOM 2399 C CA . LEU A 1 297 ? -20.298 4.150 9.867 1.00 92.12 297 LEU A CA 1
ATOM 2400 C C . LEU A 1 297 ? -20.261 4.111 11.393 1.00 92.12 297 LEU A C 1
ATOM 2402 O O . LEU A 1 297 ? -20.395 3.042 11.981 1.00 92.12 297 LEU A O 1
ATOM 2406 N N . LEU A 1 298 ? -20.150 5.270 12.048 1.00 88.12 298 LEU A N 1
ATOM 2407 C CA . LEU A 1 298 ? -20.063 5.376 13.510 1.00 88.12 298 LEU A CA 1
ATOM 2408 C C . LEU A 1 298 ? -21.352 4.946 14.228 1.00 88.12 298 LEU A C 1
ATOM 2410 O O . LEU A 1 298 ? -21.318 4.624 15.426 1.00 88.12 298 LEU A O 1
ATOM 2414 N N . ARG A 1 299 ? -22.481 4.954 13.508 1.00 87.00 299 ARG A N 1
ATOM 2415 C CA . ARG A 1 299 ? -23.832 4.778 14.063 1.00 87.00 299 ARG A CA 1
ATOM 2416 C C . ARG A 1 299 ? -24.515 3.476 13.659 1.00 87.00 299 ARG A C 1
ATOM 2418 O O . ARG A 1 299 ? -25.453 3.069 14.339 1.00 87.00 299 ARG A O 1
ATOM 2425 N N . ARG A 1 300 ? -24.080 2.838 12.573 1.00 91.38 300 ARG A N 1
ATOM 2426 C CA . ARG A 1 300 ? -24.717 1.626 12.045 1.00 91.38 300 ARG A CA 1
ATOM 2427 C C . ARG A 1 300 ? -23.933 0.364 12.386 1.00 91.38 300 ARG A C 1
ATOM 2429 O O . ARG A 1 300 ? -22.739 0.425 12.670 1.00 91.38 300 ARG A O 1
ATOM 2436 N N . ASP A 1 301 ? -24.624 -0.766 12.297 1.00 93.25 301 ASP A N 1
ATOM 2437 C CA . ASP A 1 301 ? -23.984 -2.074 12.223 1.00 93.25 301 ASP A CA 1
ATOM 2438 C C . ASP A 1 301 ? -23.250 -2.198 10.880 1.00 93.25 301 ASP A C 1
ATOM 2440 O O . ASP A 1 301 ? -23.833 -1.989 9.813 1.00 93.25 301 ASP A O 1
ATOM 2444 N N . ASN A 1 302 ? -21.953 -2.492 10.945 1.00 94.88 302 ASN A N 1
ATOM 2445 C CA . ASN A 1 302 ? -21.085 -2.608 9.777 1.00 94.88 302 ASN A CA 1
ATOM 2446 C C . ASN A 1 302 ? -20.759 -4.069 9.427 1.00 94.88 302 ASN A C 1
ATOM 2448 O O . ASN A 1 302 ? -19.927 -4.295 8.550 1.00 94.88 302 ASN A O 1
ATOM 2452 N N . SER A 1 303 ? -21.409 -5.055 10.055 1.00 94.94 303 SER A N 1
ATOM 2453 C CA . SER A 1 303 ? -21.117 -6.486 9.868 1.00 94.94 303 SER A CA 1
ATOM 2454 C C . SER A 1 303 ? -21.162 -6.924 8.399 1.00 94.94 303 SER A C 1
ATOM 2456 O O . SER A 1 303 ? -20.234 -7.573 7.913 1.00 94.94 303 SER A O 1
ATOM 2458 N N . ASP A 1 304 ? -22.180 -6.496 7.649 1.00 91.25 304 ASP A N 1
ATOM 2459 C CA . ASP A 1 304 ? -22.305 -6.817 6.221 1.00 91.25 304 ASP A CA 1
ATOM 2460 C C . ASP A 1 304 ? -21.198 -6.179 5.371 1.00 91.25 304 ASP A C 1
ATOM 2462 O O . ASP A 1 304 ? -20.705 -6.784 4.411 1.00 91.25 304 ASP A O 1
ATOM 2466 N N . LEU A 1 305 ? -20.789 -4.955 5.722 1.00 92.12 305 LEU A N 1
ATOM 2467 C CA . LEU A 1 305 ? -19.695 -4.254 5.054 1.00 92.12 305 LEU A CA 1
ATOM 2468 C C . LEU A 1 305 ? -18.360 -4.949 5.334 1.00 92.12 305 LEU A C 1
ATOM 2470 O O . LEU A 1 305 ? -17.617 -5.210 4.389 1.00 92.12 305 LEU A O 1
ATOM 2474 N N . ILE A 1 306 ? -18.092 -5.305 6.594 1.00 95.06 306 ILE A N 1
ATOM 2475 C CA . ILE A 1 306 ? -16.905 -6.065 7.009 1.00 95.06 306 ILE A CA 1
ATOM 2476 C C . ILE A 1 306 ? -16.846 -7.388 6.244 1.00 95.06 306 ILE A C 1
ATOM 2478 O O . ILE A 1 306 ? -15.842 -7.676 5.594 1.00 95.06 306 ILE A O 1
ATOM 2482 N N . ALA A 1 307 ? -17.938 -8.156 6.227 1.00 92.19 307 ALA A N 1
ATOM 2483 C CA . ALA A 1 307 ? -18.007 -9.417 5.494 1.00 92.19 307 ALA A CA 1
ATOM 2484 C C . ALA A 1 307 ? -17.775 -9.220 3.984 1.00 92.19 307 ALA A C 1
ATOM 2486 O O . ALA A 1 307 ? -17.105 -10.029 3.337 1.00 92.19 307 ALA A O 1
ATOM 2487 N N . GLY A 1 308 ? -18.303 -8.135 3.408 1.00 88.56 308 GLY A N 1
ATOM 2488 C CA . GLY A 1 308 ? -18.043 -7.741 2.024 1.00 88.56 308 GLY A CA 1
ATOM 2489 C C . GLY A 1 308 ? -16.564 -7.469 1.754 1.00 88.56 308 GLY A C 1
ATOM 2490 O O . GLY A 1 308 ? -16.000 -8.032 0.817 1.00 88.56 308 GLY A O 1
ATOM 2491 N N . LEU A 1 309 ? -15.920 -6.659 2.594 1.00 92.31 309 LEU A N 1
ATOM 2492 C CA . LEU A 1 309 ? -14.503 -6.322 2.473 1.00 92.31 309 LEU A CA 1
ATOM 2493 C C . LEU A 1 309 ? -13.596 -7.533 2.701 1.00 92.31 309 LEU A C 1
ATOM 2495 O O . LEU A 1 309 ? -12.618 -7.700 1.977 1.00 92.31 309 LEU A O 1
ATOM 2499 N N . GLN A 1 310 ? -13.930 -8.422 3.639 1.00 94.06 310 GLN A N 1
ATOM 2500 C CA . GLN A 1 310 ? -13.192 -9.667 3.862 1.00 94.06 310 GLN A CA 1
ATOM 2501 C C . GLN A 1 310 ? -13.189 -10.547 2.603 1.00 94.06 310 GLN A C 1
ATOM 2503 O O . GLN A 1 310 ? -12.130 -11.042 2.210 1.00 94.06 310 GLN A O 1
ATOM 2508 N N . ARG A 1 311 ? -14.335 -10.669 1.912 1.00 89.62 311 ARG A N 1
ATOM 2509 C CA . ARG A 1 311 ? -14.414 -11.364 0.613 1.00 89.62 311 ARG A CA 1
ATOM 2510 C C . ARG A 1 311 ? -13.536 -10.697 -0.447 1.00 89.62 311 ARG A C 1
ATOM 2512 O O . ARG A 1 311 ? -12.837 -11.400 -1.171 1.00 89.62 311 ARG A O 1
ATOM 2519 N N . GLN A 1 312 ? -13.525 -9.363 -0.512 1.00 88.62 312 GLN A N 1
ATOM 2520 C CA . GLN A 1 312 ? -12.671 -8.620 -1.449 1.00 88.62 312 GLN A CA 1
ATOM 2521 C C . GLN A 1 312 ? -11.180 -8.819 -1.157 1.00 88.62 312 GLN A C 1
ATOM 2523 O O . GLN A 1 312 ? -10.402 -9.119 -2.061 1.00 88.62 312 GLN A O 1
ATOM 2528 N N . ARG A 1 313 ? -10.773 -8.727 0.113 1.00 94.00 313 ARG A N 1
ATOM 2529 C CA . ARG A 1 313 ? -9.396 -8.993 0.553 1.00 94.00 313 ARG A CA 1
ATOM 2530 C C . ARG A 1 313 ? -8.949 -10.397 0.152 1.00 94.00 313 ARG A C 1
ATOM 2532 O O . ARG A 1 313 ? -7.841 -10.569 -0.351 1.00 94.00 313 ARG A O 1
ATOM 2539 N N . GLU A 1 314 ? -9.805 -11.397 0.360 1.00 92.81 314 GLU A N 1
ATOM 2540 C CA . GLU A 1 314 ? -9.537 -12.784 -0.025 1.00 92.81 314 GLU A CA 1
ATOM 2541 C C . GLU A 1 314 ? -9.422 -12.944 -1.550 1.00 92.81 314 GLU A C 1
ATOM 2543 O O . GLU A 1 314 ? -8.483 -13.579 -2.031 1.00 92.81 314 GLU A O 1
ATOM 2548 N N . TYR A 1 315 ? -10.321 -12.320 -2.315 1.00 89.38 315 TYR A N 1
ATOM 2549 C CA . TYR A 1 315 ? -10.284 -12.292 -3.780 1.00 89.38 315 TYR A CA 1
ATOM 2550 C C . TYR A 1 315 ? -8.968 -11.705 -4.312 1.00 89.38 315 TYR A C 1
ATOM 2552 O O . TYR A 1 315 ? -8.263 -12.360 -5.086 1.00 89.38 315 TYR A O 1
ATOM 2560 N N . PHE A 1 316 ? -8.590 -10.510 -3.850 1.00 90.00 316 PHE A N 1
ATOM 2561 C CA . PHE A 1 316 ? -7.347 -9.854 -4.256 1.00 90.00 316 PHE A CA 1
ATOM 2562 C C . PHE A 1 316 ? -6.116 -10.682 -3.886 1.00 90.00 316 PHE A C 1
ATOM 2564 O O . PHE A 1 316 ? -5.194 -10.810 -4.694 1.00 90.00 316 PHE A O 1
ATOM 2571 N N . LEU A 1 317 ? -6.111 -11.308 -2.706 1.00 93.00 317 LEU A N 1
ATOM 2572 C CA . LEU A 1 317 ? -5.023 -12.190 -2.297 1.00 93.00 317 LEU A CA 1
ATOM 2573 C C . LEU A 1 317 ? -4.909 -13.415 -3.215 1.00 93.00 317 LEU A C 1
ATOM 2575 O O . LEU A 1 317 ? -3.811 -13.714 -3.685 1.00 93.00 317 LEU A O 1
ATOM 2579 N N . LYS A 1 318 ? -6.025 -14.081 -3.538 1.00 91.75 318 LYS A N 1
ATOM 2580 C CA . LYS A 1 318 ? -6.063 -15.231 -4.460 1.00 91.75 318 LYS A CA 1
ATOM 2581 C C . LYS A 1 318 ? -5.508 -14.865 -5.837 1.00 91.75 318 LYS A C 1
ATOM 2583 O O . LYS A 1 318 ? -4.637 -15.560 -6.365 1.00 91.75 318 LYS A O 1
ATOM 2588 N N . ILE A 1 319 ? -5.950 -13.742 -6.393 1.00 87.25 319 ILE A N 1
ATOM 2589 C CA . ILE A 1 319 ? -5.451 -13.245 -7.678 1.00 87.25 319 ILE A CA 1
ATOM 2590 C C . ILE A 1 319 ? -3.959 -12.930 -7.616 1.00 87.25 319 ILE A C 1
ATOM 2592 O O . ILE A 1 319 ? -3.196 -13.355 -8.485 1.00 87.25 319 ILE A O 1
ATOM 2596 N N . SER A 1 320 ? -3.527 -12.203 -6.588 1.00 89.44 320 SER A N 1
ATOM 2597 C CA . SER A 1 320 ? -2.128 -11.804 -6.461 1.00 89.44 320 SER A CA 1
ATOM 2598 C C . SER A 1 320 ? -1.209 -13.014 -6.279 1.00 89.44 320 SER A C 1
ATOM 2600 O O . SER A 1 320 ? -0.112 -13.038 -6.844 1.00 89.44 320 SER A O 1
ATOM 2602 N N . CYS A 1 321 ? -1.669 -14.048 -5.561 1.00 90.50 321 CYS A N 1
ATOM 2603 C CA . CYS A 1 321 ? -0.979 -15.334 -5.435 1.00 90.50 321 CYS A CA 1
ATOM 2604 C C . CYS A 1 321 ? -0.791 -16.000 -6.792 1.00 90.50 321 CYS A C 1
ATOM 2606 O O . CYS A 1 321 ? 0.315 -16.436 -7.100 1.00 90.50 321 CYS A O 1
ATOM 2608 N N . PHE A 1 322 ? -1.847 -16.048 -7.610 1.00 87.12 322 PHE A N 1
ATOM 2609 C CA . PHE A 1 322 ? -1.774 -16.608 -8.957 1.00 87.12 322 PHE A CA 1
ATOM 2610 C C . PHE A 1 322 ? -0.771 -15.856 -9.842 1.00 87.12 322 PHE A C 1
ATOM 2612 O O . PHE A 1 322 ? -0.011 -16.485 -10.578 1.00 87.12 322 PHE A O 1
ATOM 2619 N N . GLN A 1 323 ? -0.741 -14.525 -9.749 1.00 84.50 323 GLN A N 1
ATOM 2620 C CA . GLN A 1 323 ? 0.165 -13.699 -10.544 1.00 84.50 323 GLN A CA 1
ATOM 2621 C C . GLN A 1 323 ? 1.626 -13.763 -10.070 1.00 84.50 323 GLN A C 1
ATOM 2623 O O . GLN A 1 323 ? 2.521 -13.711 -10.906 1.00 84.50 323 GLN A O 1
ATOM 2628 N N . ASN A 1 324 ? 1.887 -13.869 -8.759 1.00 88.25 324 ASN A N 1
ATOM 2629 C CA . ASN A 1 324 ? 3.243 -13.763 -8.185 1.00 88.25 324 ASN A CA 1
ATOM 2630 C C . ASN A 1 324 ? 3.458 -14.784 -7.066 1.00 88.25 324 ASN A C 1
ATOM 2632 O O . ASN A 1 324 ? 3.655 -14.408 -5.903 1.00 88.25 324 ASN A O 1
ATOM 2636 N N . PRO A 1 325 ? 3.448 -16.085 -7.389 1.00 89.69 325 PRO A N 1
ATOM 2637 C CA . PRO A 1 325 ? 3.593 -17.129 -6.382 1.00 89.69 325 PRO A CA 1
ATOM 2638 C C . PRO A 1 325 ? 4.886 -16.984 -5.572 1.00 89.69 325 PRO A C 1
ATOM 2640 O O . PRO A 1 325 ? 4.891 -17.222 -4.368 1.00 89.69 325 PRO A O 1
ATOM 2643 N N . ASP A 1 326 ? 5.970 -16.525 -6.203 1.00 88.88 326 ASP A N 1
ATOM 2644 C CA . ASP A 1 326 ? 7.264 -16.367 -5.542 1.00 88.88 326 ASP A CA 1
ATOM 2645 C C . ASP A 1 326 ? 7.279 -15.268 -4.478 1.00 88.88 326 ASP A C 1
ATOM 2647 O O . ASP A 1 326 ? 7.860 -15.476 -3.411 1.00 88.88 326 ASP A O 1
ATOM 2651 N N . PHE A 1 327 ? 6.640 -14.124 -4.747 1.00 90.06 327 PHE A N 1
ATOM 2652 C CA . PHE A 1 327 ? 6.496 -13.047 -3.767 1.00 90.06 327 PHE A CA 1
ATOM 2653 C C . PHE A 1 327 ? 5.717 -13.555 -2.552 1.00 90.06 327 PHE A C 1
ATOM 2655 O O . PHE A 1 327 ? 6.218 -13.516 -1.428 1.00 90.06 327 PHE A O 1
ATOM 2662 N N . TRP A 1 328 ? 4.537 -14.135 -2.783 1.00 92.62 328 TRP A N 1
ATOM 2663 C CA . TRP A 1 328 ? 3.673 -14.615 -1.707 1.00 92.62 328 TRP A CA 1
ATOM 2664 C C . TRP A 1 328 ? 4.250 -15.795 -0.940 1.00 92.62 328 TRP A C 1
ATOM 2666 O O . TRP A 1 328 ? 4.046 -15.875 0.265 1.00 92.62 328 TRP A O 1
ATOM 2676 N N . ARG A 1 329 ? 5.039 -16.664 -1.579 1.00 90.94 329 ARG A N 1
ATOM 2677 C CA . ARG A 1 329 ? 5.818 -17.687 -0.873 1.00 90.94 329 ARG A CA 1
ATOM 2678 C C . ARG A 1 329 ? 6.763 -17.071 0.148 1.00 90.94 329 ARG A C 1
ATOM 2680 O O . ARG A 1 329 ? 6.841 -17.561 1.269 1.00 90.94 329 ARG A O 1
ATOM 2687 N N . ARG A 1 330 ? 7.485 -16.010 -0.221 1.00 89.62 330 ARG A N 1
ATOM 2688 C CA . ARG A 1 330 ? 8.404 -15.343 0.711 1.00 89.62 330 ARG A CA 1
ATOM 2689 C C . ARG A 1 330 ? 7.650 -14.674 1.855 1.00 89.62 330 ARG A C 1
ATOM 2691 O O . ARG A 1 330 ? 8.047 -14.851 3.000 1.00 89.62 330 ARG A O 1
ATOM 2698 N N . VAL A 1 331 ? 6.542 -13.991 1.557 1.00 90.88 331 VAL A N 1
ATOM 2699 C CA . VAL A 1 331 ? 5.662 -13.401 2.580 1.00 90.88 331 VAL A CA 1
ATOM 2700 C C . VAL A 1 331 ? 5.120 -14.478 3.526 1.00 90.88 331 VAL A C 1
ATOM 2702 O O . VAL A 1 331 ? 5.208 -14.331 4.739 1.00 90.88 331 VAL A O 1
ATOM 2705 N N . ALA A 1 332 ? 4.611 -15.588 2.987 1.00 91.62 332 ALA A N 1
ATOM 2706 C CA . ALA A 1 332 ? 4.053 -16.692 3.765 1.00 91.62 332 ALA A CA 1
ATOM 2707 C C . ALA A 1 332 ? 5.102 -17.387 4.639 1.00 91.62 332 ALA A C 1
ATOM 2709 O O . ALA A 1 332 ? 4.792 -17.782 5.759 1.00 91.62 332 ALA A O 1
ATOM 2710 N N . ASN A 1 333 ? 6.331 -17.541 4.141 1.00 89.19 333 ASN A N 1
ATOM 2711 C CA . ASN A 1 333 ? 7.432 -18.091 4.925 1.00 89.19 333 ASN A CA 1
ATOM 2712 C C . ASN A 1 333 ? 7.818 -17.142 6.059 1.00 89.19 333 ASN A C 1
ATOM 2714 O O . ASN A 1 333 ? 7.913 -17.590 7.197 1.00 89.19 333 ASN A O 1
ATOM 2718 N N . ALA A 1 334 ? 7.954 -15.845 5.771 1.00 86.81 334 ALA A N 1
ATOM 2719 C CA . ALA A 1 334 ? 8.258 -14.845 6.788 1.00 86.81 334 ALA A CA 1
ATOM 2720 C C . ALA A 1 334 ? 7.179 -14.770 7.880 1.00 86.81 334 ALA A C 1
ATOM 2722 O O . ALA A 1 334 ? 7.505 -14.658 9.057 1.00 86.81 334 ALA A O 1
ATOM 2723 N N . ALA A 1 335 ? 5.904 -14.915 7.506 1.00 88.31 335 ALA A N 1
ATOM 2724 C CA . ALA A 1 335 ? 4.794 -14.969 8.455 1.00 88.31 335 ALA A CA 1
ATOM 2725 C C . ALA A 1 335 ? 4.827 -16.204 9.381 1.00 88.31 335 ALA A C 1
ATOM 2727 O O . ALA A 1 335 ? 4.155 -16.208 10.404 1.00 88.31 335 ALA A O 1
ATOM 2728 N N . ARG A 1 336 ? 5.568 -17.268 9.030 1.00 86.56 336 ARG A N 1
ATOM 2729 C CA . ARG A 1 336 ? 5.664 -18.511 9.823 1.00 86.56 336 ARG A CA 1
ATOM 2730 C C . ARG A 1 336 ? 6.909 -18.586 10.679 1.00 86.56 336 ARG A C 1
ATOM 2732 O O . ARG A 1 336 ? 6.866 -19.176 11.749 1.00 86.56 336 ARG A O 1
ATOM 2739 N N . THR A 1 337 ? 8.036 -18.126 10.146 1.00 83.12 337 THR A N 1
ATOM 2740 C CA . THR A 1 337 ? 9.327 -18.328 10.802 1.00 83.12 337 THR A CA 1
ATOM 2741 C C . THR A 1 337 ? 9.579 -17.312 11.900 1.00 83.12 337 THR A C 1
ATOM 2743 O O . THR A 1 337 ? 10.536 -17.500 12.640 1.00 83.12 337 THR A O 1
ATOM 2746 N N . GLU A 1 338 ? 8.801 -16.221 11.951 1.00 71.75 338 GLU A N 1
ATOM 2747 C CA . GLU A 1 338 ? 9.122 -15.005 12.722 1.00 71.75 338 GLU A CA 1
ATOM 2748 C C . GLU A 1 338 ? 10.559 -14.504 12.454 1.00 71.75 338 GLU A C 1
ATOM 2750 O O . GLU A 1 338 ? 11.076 -13.628 13.140 1.00 71.75 338 GLU A O 1
ATOM 2755 N N . ASP A 1 339 ? 11.227 -15.059 11.437 1.00 65.94 339 ASP A N 1
ATOM 2756 C CA . ASP A 1 339 ? 12.633 -14.844 11.162 1.00 65.94 339 ASP A CA 1
ATOM 2757 C C . ASP A 1 339 ? 12.722 -13.731 10.127 1.00 65.94 339 ASP A C 1
ATOM 2759 O O . ASP A 1 339 ? 12.363 -13.874 8.953 1.00 65.94 339 ASP A O 1
ATOM 2763 N N . PHE A 1 340 ? 13.118 -12.568 10.631 1.00 56.62 340 PHE A N 1
ATOM 2764 C CA . PHE A 1 340 ? 12.995 -11.274 9.974 1.00 56.62 340 PHE A CA 1
ATOM 2765 C C . PHE A 1 340 ? 14.091 -10.991 8.944 1.00 56.62 340 PHE A C 1
ATOM 2767 O O . PHE A 1 340 ? 14.109 -9.902 8.360 1.00 56.62 340 PHE A O 1
ATOM 2774 N N . GLY A 1 341 ? 14.997 -11.942 8.714 1.00 55.69 341 GLY A N 1
ATOM 2775 C CA . GLY A 1 341 ? 16.051 -11.833 7.718 1.00 55.69 341 GLY A CA 1
ATOM 2776 C C . GLY A 1 341 ? 15.499 -11.941 6.301 1.00 55.69 341 GLY A C 1
ATOM 2777 O O . GLY A 1 341 ? 15.544 -13.009 5.696 1.00 55.69 341 GLY A O 1
ATOM 2778 N N . TRP A 1 342 ? 15.011 -10.834 5.730 1.00 57.91 342 TRP A N 1
ATOM 2779 C CA . TRP A 1 342 ? 14.818 -10.773 4.281 1.00 57.91 342 TRP A CA 1
ATOM 2780 C C . TRP A 1 342 ? 16.200 -10.893 3.633 1.00 57.91 342 TRP A C 1
ATOM 2782 O O . TRP A 1 342 ? 17.060 -10.052 3.915 1.00 57.91 342 TRP A O 1
ATOM 2792 N N . PRO A 1 343 ? 16.470 -11.910 2.796 1.00 53.22 343 PRO A N 1
ATOM 2793 C CA . PRO A 1 343 ? 17.748 -11.991 2.115 1.00 53.22 343 PRO A CA 1
ATOM 2794 C C . PRO A 1 343 ? 17.845 -10.778 1.197 1.00 53.22 343 PRO A C 1
ATOM 2796 O O . PRO A 1 343 ? 17.167 -10.717 0.172 1.00 53.22 343 PRO A O 1
ATOM 2799 N N . ILE A 1 344 ? 18.666 -9.800 1.578 1.00 48.47 344 ILE A N 1
ATOM 2800 C CA . ILE A 1 344 ? 18.980 -8.655 0.731 1.00 48.47 344 ILE A CA 1
ATOM 2801 C C . ILE A 1 344 ? 19.633 -9.232 -0.531 1.00 48.47 344 ILE A C 1
ATOM 2803 O O . ILE A 1 344 ? 20.786 -9.654 -0.514 1.00 48.47 344 ILE A O 1
ATOM 2807 N N . LEU A 1 345 ? 18.859 -9.284 -1.617 1.00 45.22 345 LEU A N 1
ATOM 2808 C CA . LEU A 1 345 ? 19.316 -9.491 -2.989 1.00 45.22 345 LEU A CA 1
ATOM 2809 C C . LEU A 1 345 ? 20.145 -10.767 -3.218 1.00 45.22 345 LEU A C 1
ATOM 2811 O O . LEU A 1 345 ? 21.323 -10.717 -3.579 1.00 45.22 345 LEU A O 1
ATOM 2815 N N . SER A 1 346 ? 19.506 -11.937 -3.154 1.00 41.03 346 SER A N 1
ATOM 2816 C CA . SER A 1 346 ? 20.024 -13.076 -3.922 1.00 41.03 346 SER A CA 1
ATOM 2817 C C . SER A 1 346 ? 19.529 -12.956 -5.367 1.00 41.03 346 SER A C 1
ATOM 2819 O O . SER A 1 346 ? 18.413 -13.356 -5.686 1.00 41.03 346 SER A O 1
ATOM 2821 N N . ARG A 1 347 ? 20.365 -12.379 -6.247 1.00 43.44 347 ARG A N 1
ATOM 2822 C CA . ARG A 1 347 ? 20.163 -12.370 -7.710 1.00 43.44 347 ARG A CA 1
ATOM 2823 C C . ARG A 1 347 ? 19.946 -13.803 -8.206 1.00 43.44 347 ARG A C 1
ATOM 2825 O O . ARG A 1 347 ? 20.908 -14.512 -8.509 1.00 43.44 347 ARG A O 1
ATOM 2832 N N . ARG A 1 348 ? 18.699 -14.262 -8.279 1.00 45.84 348 ARG A N 1
ATOM 2833 C CA . ARG A 1 348 ? 18.368 -15.548 -8.897 1.00 45.84 348 ARG A CA 1
ATOM 2834 C C . ARG A 1 348 ? 18.187 -15.358 -10.395 1.00 45.84 348 ARG A C 1
ATOM 2836 O O . ARG A 1 348 ? 17.547 -14.417 -10.848 1.00 45.84 348 ARG A O 1
ATOM 2843 N N . LYS A 1 349 ? 18.749 -16.292 -11.167 1.00 42.84 349 LYS A N 1
ATOM 2844 C CA . LYS A 1 349 ? 18.456 -16.442 -12.595 1.00 42.84 349 LYS A CA 1
ATOM 2845 C C . LYS A 1 349 ? 16.963 -16.738 -12.751 1.00 42.84 349 LYS A C 1
ATOM 2847 O O . LYS A 1 349 ? 16.491 -17.754 -12.246 1.00 42.84 349 LYS A O 1
ATOM 2852 N N . VAL A 1 350 ? 16.256 -15.846 -13.438 1.00 44.12 350 VAL A N 1
ATOM 2853 C CA . VAL A 1 350 ? 14.856 -16.014 -13.847 1.00 44.12 350 VAL A CA 1
ATOM 2854 C C . VAL A 1 350 ? 14.711 -17.342 -14.593 1.00 44.12 350 VAL A C 1
ATOM 2856 O O . VAL A 1 350 ? 15.492 -17.632 -15.502 1.00 44.12 350 VAL A O 1
ATOM 2859 N N . VAL A 1 351 ? 13.733 -18.160 -14.195 1.00 42.31 351 VAL A N 1
ATOM 2860 C CA . VAL A 1 351 ? 13.392 -19.402 -14.901 1.00 42.31 351 VAL A CA 1
ATOM 2861 C C . VAL A 1 351 ? 12.799 -19.019 -16.264 1.00 42.31 351 VAL A C 1
ATOM 2863 O O . VAL A 1 351 ? 11.769 -18.340 -16.299 1.00 42.31 351 VAL A O 1
ATOM 2866 N N . PRO A 1 352 ? 13.407 -19.419 -17.396 1.00 36.12 352 PRO A N 1
ATOM 2867 C CA . PRO A 1 352 ? 12.859 -19.116 -18.713 1.00 36.12 352 PRO A CA 1
ATOM 2868 C C . PRO A 1 352 ? 11.505 -19.819 -18.886 1.00 36.12 352 PRO A C 1
ATOM 2870 O O . PRO A 1 352 ? 11.445 -21.044 -18.830 1.00 36.12 352 PRO A O 1
ATOM 2873 N N . GLY A 1 353 ? 10.421 -19.062 -19.096 1.00 38.31 353 GLY A N 1
ATOM 2874 C CA . GLY A 1 353 ? 9.125 -19.626 -19.510 1.00 38.31 353 GLY A CA 1
ATOM 2875 C C . GLY A 1 353 ? 7.866 -19.104 -18.807 1.00 38.31 353 GLY A C 1
ATOM 2876 O O . GLY A 1 353 ? 6.770 -19.374 -19.296 1.00 38.31 353 GLY A O 1
ATOM 2877 N N . SER A 1 354 ? 7.965 -18.331 -17.719 1.00 42.22 354 SER A N 1
ATOM 2878 C CA . SER A 1 354 ? 6.781 -17.680 -17.131 1.00 42.22 354 SER A CA 1
ATOM 2879 C C . SER A 1 354 ? 6.483 -16.366 -17.857 1.00 42.22 354 SER A C 1
ATOM 2881 O O . SER A 1 354 ? 7.124 -15.357 -17.599 1.00 42.22 354 SER A O 1
ATOM 2883 N N . ARG A 1 355 ? 5.526 -16.379 -18.793 1.00 40.50 355 ARG A N 1
ATOM 2884 C CA . ARG A 1 355 ? 5.020 -15.173 -19.487 1.00 40.50 355 ARG A CA 1
ATOM 2885 C C . ARG A 1 355 ? 3.903 -14.449 -18.721 1.00 40.50 355 ARG A C 1
ATOM 2887 O O . ARG A 1 355 ? 3.241 -13.579 -19.280 1.00 40.50 355 ARG A O 1
ATOM 2894 N N . VAL A 1 356 ? 3.634 -14.830 -17.474 1.00 38.19 356 VAL A N 1
ATOM 2895 C CA . VAL A 1 356 ? 2.569 -14.212 -16.678 1.00 38.19 356 VAL A CA 1
ATOM 2896 C C . VAL A 1 356 ? 3.211 -13.156 -15.781 1.00 38.19 356 VAL A C 1
ATOM 2898 O O . VAL A 1 356 ? 3.864 -13.501 -14.807 1.00 38.19 356 VAL A O 1
ATOM 2901 N N . ALA A 1 357 ? 3.029 -11.891 -16.177 1.00 50.28 357 ALA A N 1
ATOM 2902 C CA . ALA A 1 357 ? 3.483 -10.652 -15.535 1.00 50.28 357 ALA A CA 1
ATOM 2903 C C . ALA A 1 357 ? 5.015 -10.473 -15.410 1.00 50.28 357 ALA A C 1
ATOM 2905 O O . ALA A 1 357 ? 5.632 -10.902 -14.445 1.00 50.28 357 ALA A O 1
ATOM 2906 N N . ASP A 1 358 ? 5.609 -9.728 -16.353 1.00 55.41 358 ASP A N 1
ATOM 2907 C CA . ASP A 1 358 ? 7.017 -9.272 -16.357 1.00 55.41 358 ASP A CA 1
ATOM 2908 C C . ASP A 1 358 ? 7.343 -8.232 -15.255 1.00 55.41 358 ASP A C 1
ATOM 2910 O O . ASP A 1 358 ? 8.093 -7.278 -15.498 1.00 55.41 358 ASP A O 1
ATOM 2914 N N . MET A 1 359 ? 6.742 -8.343 -14.069 1.00 64.19 359 MET A N 1
ATOM 2915 C CA . MET A 1 359 ? 7.164 -7.543 -12.922 1.00 64.19 359 MET A CA 1
ATOM 2916 C C . MET A 1 359 ? 8.347 -8.238 -12.273 1.00 64.19 359 MET A C 1
ATOM 2918 O O . MET A 1 359 ? 8.292 -9.440 -12.007 1.00 64.19 359 MET A O 1
ATOM 2922 N N . ASP A 1 360 ? 9.427 -7.495 -12.056 1.00 71.69 360 ASP A N 1
ATOM 2923 C CA . ASP A 1 360 ? 10.571 -8.070 -11.370 1.00 71.69 360 ASP A CA 1
ATOM 2924 C C . ASP A 1 360 ? 10.157 -8.377 -9.928 1.00 71.69 360 ASP A C 1
ATOM 2926 O O . ASP A 1 360 ? 9.519 -7.555 -9.265 1.00 71.69 360 ASP A O 1
ATOM 2930 N N . ILE A 1 361 ? 10.513 -9.559 -9.427 1.00 75.38 361 ILE A N 1
ATOM 2931 C CA . ILE A 1 361 ? 10.303 -9.886 -8.017 1.00 75.38 361 ILE A CA 1
ATOM 2932 C C . ILE A 1 361 ? 10.952 -8.818 -7.132 1.00 75.38 361 ILE A C 1
ATOM 2934 O O . ILE A 1 361 ? 10.369 -8.443 -6.122 1.00 75.38 361 ILE A O 1
ATOM 2938 N N . GLU A 1 362 ? 12.083 -8.255 -7.575 1.00 75.31 362 GLU A N 1
ATOM 2939 C CA . GLU A 1 362 ? 12.785 -7.149 -6.919 1.00 75.31 362 GLU A CA 1
ATOM 2940 C C . GLU A 1 362 ? 11.895 -5.904 -6.730 1.00 75.31 362 GLU A C 1
ATOM 2942 O O . GLU A 1 362 ? 12.033 -5.191 -5.738 1.00 75.31 362 GLU A O 1
ATOM 2947 N N . GLU A 1 363 ? 10.950 -5.640 -7.638 1.00 77.50 363 GLU A N 1
ATOM 2948 C CA . GLU A 1 363 ? 10.026 -4.505 -7.526 1.00 77.50 363 GLU A CA 1
ATOM 2949 C C . GLU A 1 363 ? 8.936 -4.773 -6.481 1.00 77.50 363 GLU A C 1
ATOM 2951 O O . GLU A 1 363 ? 8.636 -3.904 -5.662 1.00 77.50 363 GLU A O 1
ATOM 2956 N N . LEU A 1 364 ? 8.378 -5.987 -6.451 1.00 80.75 364 LEU A N 1
ATOM 2957 C CA . LEU A 1 364 ? 7.394 -6.379 -5.435 1.00 80.75 364 LEU A CA 1
ATOM 2958 C C . LEU A 1 364 ? 8.008 -6.508 -4.042 1.00 80.75 364 LEU A C 1
ATOM 2960 O O . LEU A 1 364 ? 7.331 -6.251 -3.048 1.00 80.75 364 LEU A O 1
ATOM 2964 N N . GLU A 1 365 ? 9.294 -6.846 -3.950 1.00 81.69 365 GLU A N 1
ATOM 2965 C CA . GLU A 1 365 ? 10.032 -6.862 -2.686 1.00 81.69 365 GLU A CA 1
ATOM 2966 C C . GLU A 1 365 ? 10.015 -5.499 -1.978 1.00 81.69 365 GLU A C 1
ATOM 2968 O O . GLU A 1 365 ? 10.001 -5.462 -0.749 1.00 81.69 365 GLU A O 1
ATOM 2973 N N . ALA A 1 366 ? 9.900 -4.382 -2.707 1.00 80.88 366 ALA A N 1
ATOM 2974 C CA . ALA A 1 366 ? 9.753 -3.057 -2.098 1.00 80.88 366 ALA A CA 1
ATOM 2975 C C . ALA A 1 366 ? 8.424 -2.870 -1.334 1.00 80.88 366 ALA A C 1
ATOM 2977 O O . ALA A 1 366 ? 8.323 -1.981 -0.488 1.00 80.88 366 ALA A O 1
ATOM 2978 N N . LEU A 1 367 ? 7.412 -3.705 -1.598 1.00 86.56 367 LEU A N 1
ATOM 2979 C CA . LEU A 1 367 ? 6.126 -3.699 -0.890 1.00 86.56 367 LEU A CA 1
ATOM 2980 C C . LEU A 1 367 ? 6.136 -4.601 0.350 1.00 86.56 367 LEU A C 1
ATOM 2982 O O . LEU A 1 367 ? 5.270 -4.460 1.213 1.00 86.56 367 LEU A O 1
ATOM 2986 N N . TYR A 1 368 ? 7.112 -5.504 0.476 1.00 88.50 368 TYR A N 1
ATOM 2987 C CA . TYR A 1 368 ? 7.199 -6.408 1.622 1.00 88.50 368 TYR A CA 1
ATOM 2988 C C . TYR A 1 368 ? 7.265 -5.679 2.976 1.00 88.50 368 TYR A C 1
ATOM 2990 O O . TYR A 1 368 ? 6.512 -6.069 3.869 1.00 88.50 368 TYR A O 1
ATOM 2998 N N . PRO A 1 369 ? 8.065 -4.604 3.159 1.00 86.00 369 PRO A N 1
ATOM 2999 C CA . PRO A 1 369 ? 8.069 -3.855 4.415 1.00 86.00 369 PRO A CA 1
ATOM 3000 C C . PRO A 1 369 ? 6.688 -3.325 4.813 1.00 86.00 369 PRO A C 1
ATOM 3002 O O . PRO A 1 369 ? 6.379 -3.295 5.997 1.00 86.00 369 PRO A O 1
ATOM 3005 N N . LEU A 1 370 ? 5.841 -2.949 3.847 1.00 88.50 370 LEU A N 1
ATOM 3006 C CA . LEU A 1 370 ? 4.471 -2.519 4.143 1.00 88.50 370 LEU A CA 1
ATOM 3007 C C . LEU A 1 370 ? 3.633 -3.680 4.663 1.00 88.50 370 LEU A C 1
ATOM 3009 O O . LEU A 1 370 ? 2.977 -3.544 5.688 1.00 88.50 370 LEU A O 1
ATOM 3013 N N . VAL A 1 371 ? 3.687 -4.828 3.980 1.00 91.88 371 VAL A N 1
ATOM 3014 C CA . VAL A 1 371 ? 2.952 -6.031 4.394 1.00 91.88 371 VAL A CA 1
ATOM 3015 C C . VAL A 1 371 ? 3.377 -6.456 5.796 1.00 91.88 371 VAL A C 1
ATOM 3017 O O . VAL A 1 371 ? 2.530 -6.737 6.635 1.00 91.88 371 VAL A O 1
ATOM 3020 N N . LYS A 1 372 ? 4.687 -6.452 6.056 1.00 90.12 372 LYS A N 1
ATOM 3021 C CA . LYS A 1 372 ? 5.269 -6.808 7.349 1.00 90.12 372 LYS A CA 1
ATOM 3022 C C . LYS A 1 372 ? 4.842 -5.858 8.468 1.00 90.12 372 LYS A C 1
ATOM 3024 O O . LYS A 1 372 ? 4.536 -6.317 9.559 1.00 90.12 372 LYS A O 1
ATOM 3029 N N . ASN A 1 373 ? 4.868 -4.553 8.212 1.00 87.81 373 ASN A N 1
ATOM 3030 C CA . ASN A 1 373 ? 4.604 -3.542 9.235 1.00 87.81 373 ASN A CA 1
ATOM 3031 C C . ASN A 1 373 ? 3.108 -3.232 9.396 1.00 87.81 373 ASN A C 1
ATOM 3033 O O . ASN A 1 373 ? 2.754 -2.402 10.225 1.00 87.81 373 ASN A O 1
ATOM 3037 N N . THR A 1 374 ? 2.237 -3.870 8.611 1.00 91.81 374 THR A N 1
ATOM 3038 C CA . THR A 1 374 ? 0.785 -3.748 8.755 1.00 91.81 374 THR A CA 1
ATOM 3039 C C . THR A 1 374 ? 0.309 -4.667 9.887 1.00 91.81 374 THR A C 1
ATOM 3041 O O . THR A 1 374 ? 0.410 -5.889 9.733 1.00 91.81 374 THR A O 1
ATOM 3044 N N . PRO A 1 375 ? -0.224 -4.127 11.002 1.00 91.81 375 PRO A N 1
ATOM 3045 C CA . PRO A 1 375 ? -0.671 -4.946 12.130 1.00 91.81 375 PRO A CA 1
ATOM 3046 C C . PRO A 1 375 ? -1.735 -5.964 11.708 1.00 91.81 375 PRO A C 1
ATOM 3048 O O . PRO A 1 375 ? -2.685 -5.594 11.027 1.00 91.81 375 PRO A O 1
ATOM 3051 N N . GLY A 1 376 ? -1.585 -7.234 12.099 1.00 93.94 376 GLY A N 1
ATOM 3052 C CA . GLY A 1 376 ? -2.563 -8.299 11.831 1.00 93.94 376 GLY A CA 1
ATOM 3053 C C . GLY A 1 376 ? -2.529 -8.895 10.415 1.00 93.94 376 GLY A C 1
ATOM 3054 O O . GLY A 1 376 ? -3.177 -9.918 10.153 1.00 93.94 376 GLY A O 1
ATOM 3055 N N . LEU A 1 377 ? -1.803 -8.285 9.470 1.00 94.94 377 LEU A N 1
ATOM 3056 C CA . LEU A 1 377 ? -1.827 -8.722 8.073 1.00 94.94 377 LEU A CA 1
ATOM 3057 C C . LEU A 1 377 ? -1.015 -9.998 7.845 1.00 94.94 377 LEU A C 1
ATOM 3059 O O . LEU A 1 377 ? -1.454 -10.858 7.078 1.00 94.94 377 LEU A O 1
ATOM 3063 N N . LEU A 1 378 ? 0.135 -10.162 8.505 1.00 94.06 378 LEU A N 1
ATOM 3064 C CA . LEU A 1 378 ? 0.926 -11.392 8.394 1.00 94.06 378 LEU A CA 1
ATOM 3065 C C . LEU A 1 378 ? 0.183 -12.589 8.996 1.00 94.06 378 LEU A C 1
ATOM 3067 O O . LEU A 1 378 ? 0.164 -13.657 8.384 1.00 94.06 378 LEU A O 1
ATOM 3071 N N . GLU A 1 379 ? -0.486 -12.401 10.131 1.00 94.44 379 GLU A N 1
ATOM 3072 C CA . GLU A 1 379 ? -1.319 -13.405 10.792 1.00 94.44 379 GLU A CA 1
ATOM 3073 C C . GLU A 1 379 ? -2.481 -13.818 9.888 1.00 94.44 379 GLU A C 1
ATOM 3075 O O . GLU A 1 379 ? -2.728 -15.011 9.685 1.00 94.44 379 GLU A O 1
ATOM 3080 N N . TYR A 1 380 ? -3.150 -12.841 9.268 1.00 95.81 380 TYR A N 1
ATOM 3081 C CA . TYR A 1 380 ? -4.185 -13.107 8.274 1.00 95.81 380 TYR A CA 1
ATOM 3082 C C . TYR A 1 380 ? -3.643 -13.911 7.084 1.00 95.81 380 TYR A C 1
ATOM 3084 O O . TYR A 1 380 ? -4.259 -14.897 6.679 1.00 95.81 380 TYR A O 1
ATOM 3092 N N . ILE A 1 381 ? -2.488 -13.528 6.528 1.00 95.25 381 ILE A N 1
ATOM 3093 C CA . ILE A 1 381 ? -1.868 -14.230 5.395 1.00 95.25 381 ILE A CA 1
ATOM 3094 C C . ILE A 1 381 ? -1.478 -15.663 5.787 1.00 95.25 381 ILE A C 1
ATOM 3096 O O . ILE A 1 381 ? -1.721 -16.602 5.024 1.00 95.25 381 ILE A O 1
ATOM 3100 N N . ALA A 1 382 ? -0.913 -15.860 6.979 1.00 93.75 382 ALA A N 1
ATOM 3101 C CA . ALA A 1 382 ? -0.592 -17.183 7.500 1.00 93.75 382 ALA A CA 1
ATOM 3102 C C . ALA A 1 382 ? -1.856 -18.047 7.634 1.00 93.75 382 ALA A C 1
ATOM 3104 O O . ALA A 1 382 ? -1.884 -19.169 7.121 1.00 93.75 382 ALA A O 1
ATOM 3105 N N . GLY A 1 383 ? -2.918 -17.508 8.242 1.00 95.25 383 GLY A N 1
ATOM 3106 C CA . GLY A 1 383 ? -4.214 -18.175 8.375 1.00 95.25 383 GLY A CA 1
ATOM 3107 C C . GLY A 1 383 ? -4.856 -18.506 7.025 1.00 95.25 383 GLY A C 1
ATOM 3108 O O . GLY A 1 383 ? -5.378 -19.607 6.838 1.00 95.25 383 GLY A O 1
ATOM 3109 N N . PHE A 1 384 ? -4.743 -17.607 6.043 1.00 95.69 384 PHE A N 1
ATOM 3110 C CA . PHE A 1 384 ? -5.193 -17.848 4.673 1.00 95.69 384 PHE A CA 1
ATOM 3111 C C . PHE A 1 384 ? -4.507 -19.076 4.072 1.00 95.69 384 PHE A C 1
ATOM 3113 O O . PHE A 1 384 ? -5.194 -19.988 3.623 1.00 95.69 384 PHE A O 1
ATOM 3120 N N . PHE A 1 385 ? -3.173 -19.160 4.111 1.00 95.06 385 PHE A N 1
ATOM 3121 C CA . PHE A 1 385 ? -2.457 -20.311 3.546 1.00 95.06 385 PHE A CA 1
ATOM 3122 C C . PHE A 1 385 ? -2.676 -21.606 4.338 1.00 95.06 385 PHE A C 1
ATOM 3124 O O . PHE A 1 385 ? -2.623 -22.690 3.759 1.00 95.06 385 PHE A O 1
ATOM 3131 N N . GLN A 1 386 ? -2.964 -21.522 5.639 1.00 93.44 386 GLN A N 1
ATOM 3132 C CA . GLN A 1 386 ? -3.376 -22.689 6.421 1.00 93.44 386 GLN A CA 1
ATOM 3133 C C . GLN A 1 386 ? -4.743 -23.225 5.974 1.00 93.44 386 GLN A C 1
ATOM 3135 O O . GLN A 1 386 ? -4.903 -24.440 5.865 1.00 93.44 386 GLN A O 1
ATOM 3140 N N . LYS A 1 387 ? -5.704 -22.338 5.688 1.00 95.44 387 LYS A N 1
ATOM 3141 C CA . LYS A 1 387 ? -7.053 -22.686 5.215 1.00 95.44 387 LYS A CA 1
ATOM 3142 C C . LYS A 1 387 ? -7.053 -23.141 3.749 1.00 95.44 387 LYS A C 1
ATOM 3144 O O . LYS A 1 387 ? -7.668 -24.145 3.404 1.00 95.44 387 LYS A O 1
ATOM 3149 N N . GLU A 1 388 ? -6.342 -22.426 2.885 1.00 94.25 388 GLU A N 1
ATOM 3150 C CA . GLU A 1 388 ? -6.361 -22.577 1.426 1.00 94.25 388 GLU A CA 1
ATOM 3151 C C . GLU A 1 388 ? -5.167 -23.409 0.931 1.00 94.25 388 GLU A C 1
ATOM 3153 O O . GLU A 1 388 ? -4.256 -22.924 0.251 1.00 94.25 388 GLU A O 1
ATOM 3158 N N . LYS A 1 389 ? -5.172 -24.709 1.257 1.00 92.19 389 LYS A N 1
ATOM 3159 C CA . LYS A 1 389 ? -4.053 -25.630 0.970 1.00 92.19 389 LYS A CA 1
ATOM 3160 C C . LYS A 1 389 ? -3.642 -25.700 -0.501 1.00 92.19 389 LYS A C 1
ATOM 3162 O O . LYS A 1 389 ? -2.464 -25.893 -0.791 1.00 92.19 389 LYS A O 1
ATOM 3167 N N . ALA A 1 390 ? -4.578 -25.519 -1.432 1.00 90.06 390 ALA A N 1
ATOM 3168 C CA . ALA A 1 390 ? -4.259 -25.474 -2.860 1.00 90.06 390 ALA A CA 1
ATOM 3169 C C . ALA A 1 390 ? -3.346 -24.284 -3.206 1.00 90.06 390 ALA A C 1
ATOM 3171 O O . ALA A 1 390 ? -2.365 -24.453 -3.930 1.00 90.06 390 ALA A O 1
ATOM 3172 N N . PHE A 1 391 ? -3.617 -23.103 -2.638 1.00 90.31 391 PHE A N 1
ATOM 3173 C CA . PHE A 1 391 ? -2.774 -21.919 -2.814 1.00 90.31 391 PHE A CA 1
ATOM 3174 C C . PHE A 1 391 ? -1.418 -22.095 -2.134 1.00 90.31 391 PHE A C 1
ATOM 3176 O O . PHE A 1 391 ? -0.402 -21.756 -2.731 1.00 90.31 391 PHE A O 1
ATOM 3183 N N . GLU A 1 392 ? -1.380 -22.688 -0.937 1.00 91.38 392 GLU A N 1
ATOM 3184 C CA . GLU A 1 392 ? -0.127 -23.008 -0.241 1.00 91.38 392 GLU A CA 1
ATOM 3185 C C . GLU A 1 392 ? 0.773 -23.943 -1.066 1.00 91.38 392 GLU A C 1
ATOM 3187 O O . GLU A 1 392 ? 1.970 -23.689 -1.211 1.00 91.38 392 GLU A O 1
ATOM 3192 N N . ARG A 1 393 ? 0.219 -25.017 -1.638 1.00 90.94 393 ARG A N 1
ATOM 3193 C CA . ARG A 1 393 ? 0.984 -25.924 -2.510 1.00 90.94 393 ARG A CA 1
ATOM 3194 C C . ARG A 1 393 ? 1.449 -25.224 -3.783 1.00 90.94 393 ARG A C 1
ATOM 3196 O O . ARG A 1 393 ? 2.612 -25.367 -4.165 1.00 90.94 393 ARG A O 1
ATOM 3203 N N . PHE A 1 394 ? 0.577 -24.418 -4.388 1.00 87.44 394 PHE A N 1
ATOM 3204 C CA . PHE A 1 394 ? 0.878 -23.664 -5.601 1.00 87.44 394 PHE A CA 1
ATOM 3205 C C . PHE A 1 394 ? 2.074 -22.717 -5.422 1.00 87.44 394 PHE A C 1
ATOM 3207 O O . PHE A 1 394 ? 3.025 -22.786 -6.201 1.00 87.44 394 PHE A O 1
ATOM 3214 N N . ILE A 1 395 ? 2.089 -21.888 -4.370 1.00 88.25 395 ILE A N 1
ATOM 3215 C CA . ILE A 1 395 ? 3.203 -20.950 -4.129 1.00 88.25 395 ILE A CA 1
ATOM 3216 C C . ILE A 1 395 ? 4.522 -21.670 -3.808 1.00 88.25 395 ILE A C 1
ATOM 3218 O O . ILE A 1 395 ? 5.598 -21.127 -4.048 1.00 88.25 395 ILE A O 1
ATOM 3222 N N . ASN A 1 396 ? 4.460 -22.911 -3.317 1.00 87.88 396 ASN A N 1
ATOM 3223 C CA . ASN A 1 396 ? 5.626 -23.742 -3.017 1.00 87.88 396 ASN A CA 1
ATOM 3224 C C . ASN A 1 396 ? 6.149 -24.549 -4.220 1.00 87.88 396 ASN A C 1
ATOM 3226 O O . ASN A 1 396 ? 7.106 -25.306 -4.073 1.00 87.88 396 ASN A O 1
ATOM 3230 N N . GLY A 1 397 ? 5.583 -24.350 -5.415 1.00 81.88 397 GLY A N 1
ATOM 3231 C CA . GLY A 1 397 ? 6.072 -24.959 -6.654 1.00 81.88 397 GLY A CA 1
ATOM 3232 C C . GLY A 1 397 ? 5.602 -26.396 -6.887 1.00 81.88 397 GLY A C 1
ATOM 3233 O O . GLY A 1 397 ? 6.216 -27.108 -7.681 1.00 81.88 397 GLY A O 1
ATOM 3234 N N . PHE A 1 398 ? 4.531 -26.836 -6.220 1.00 67.69 398 PHE A N 1
ATOM 3235 C CA . PHE A 1 398 ? 3.963 -28.167 -6.437 1.00 67.69 398 PHE A CA 1
ATOM 3236 C C . PHE A 1 398 ? 3.051 -28.210 -7.681 1.00 67.69 398 PHE A C 1
ATOM 3238 O O . PHE A 1 398 ? 2.221 -27.329 -7.873 1.00 67.69 398 PHE A O 1
ATOM 3245 N N . ASN A 1 399 ? 3.268 -29.249 -8.506 1.00 70.62 399 ASN A N 1
ATOM 3246 C CA . ASN A 1 399 ? 2.493 -29.871 -9.601 1.00 70.62 399 ASN A CA 1
ATOM 3247 C C . ASN A 1 399 ? 1.456 -29.060 -10.422 1.00 70.62 399 ASN A C 1
ATOM 3249 O O . ASN A 1 399 ? 0.677 -28.249 -9.935 1.00 70.62 399 ASN A O 1
ATOM 3253 N N . GLY A 1 400 ? 1.326 -29.412 -11.711 1.00 72.38 400 GLY A N 1
ATOM 3254 C CA . GLY A 1 400 ? 0.370 -28.790 -12.644 1.00 72.38 400 GLY A CA 1
ATOM 3255 C C . GLY A 1 400 ? -1.106 -28.826 -12.210 1.00 72.38 400 GLY A C 1
ATOM 3256 O O . GLY A 1 400 ? -1.857 -27.928 -12.581 1.00 72.38 400 GLY A O 1
ATOM 3257 N N . LEU A 1 401 ? -1.519 -29.799 -11.387 1.00 76.56 401 LEU A N 1
ATOM 3258 C CA . LEU A 1 401 ? -2.892 -29.897 -10.873 1.00 76.56 401 LEU A CA 1
ATOM 3259 C C . LEU A 1 401 ? -3.248 -28.739 -9.925 1.00 76.56 401 LEU A C 1
ATOM 3261 O O . LEU A 1 401 ? -4.328 -28.171 -10.048 1.00 76.56 401 LEU A O 1
ATOM 3265 N N . ASP A 1 402 ? -2.344 -28.344 -9.022 1.00 79.88 402 ASP A N 1
ATOM 3266 C CA . ASP A 1 402 ? -2.588 -27.223 -8.101 1.00 79.88 402 ASP A CA 1
ATOM 3267 C C . ASP A 1 402 ? -2.696 -25.903 -8.871 1.00 79.88 402 ASP A C 1
ATOM 3269 O O . ASP A 1 402 ? -3.560 -25.079 -8.581 1.00 79.88 402 ASP A O 1
ATOM 3273 N N . ARG A 1 403 ? -1.896 -25.739 -9.934 1.00 75.81 403 ARG A N 1
ATOM 3274 C CA . ARG A 1 403 ? -2.026 -24.608 -10.861 1.00 75.81 403 ARG A CA 1
ATOM 3275 C C . ARG A 1 403 ? -3.386 -24.587 -11.557 1.00 75.81 403 ARG A C 1
ATOM 3277 O O . ARG A 1 403 ? -3.958 -23.511 -11.688 1.00 75.81 403 ARG A O 1
ATOM 3284 N N . ILE A 1 404 ? -3.906 -25.740 -11.988 1.00 78.75 404 ILE A N 1
ATOM 3285 C CA . ILE A 1 404 ? -5.246 -25.841 -12.587 1.00 78.75 404 ILE A CA 1
ATOM 3286 C C . ILE A 1 404 ? -6.318 -25.484 -11.555 1.00 78.75 404 ILE A C 1
ATOM 3288 O O . ILE A 1 404 ? -7.211 -24.715 -11.879 1.00 78.75 404 ILE A O 1
ATOM 3292 N N . ILE A 1 405 ? -6.217 -25.978 -10.319 1.00 82.00 405 ILE A N 1
ATOM 3293 C CA . ILE A 1 405 ? -7.179 -25.675 -9.248 1.00 82.00 405 ILE A CA 1
ATOM 3294 C C . ILE A 1 405 ? -7.171 -24.181 -8.916 1.00 82.00 405 ILE A C 1
ATOM 3296 O O . ILE A 1 405 ? -8.228 -23.559 -8.843 1.00 82.00 405 ILE A O 1
ATOM 3300 N N . VAL A 1 406 ? -5.991 -23.580 -8.740 1.00 81.25 406 VAL A N 1
ATOM 3301 C CA . VAL A 1 406 ? -5.862 -22.135 -8.503 1.00 81.25 406 VAL A CA 1
ATOM 3302 C C . VAL A 1 406 ? -6.413 -21.350 -9.691 1.00 81.25 406 VAL A C 1
ATOM 3304 O O . VAL A 1 406 ? -7.183 -20.415 -9.490 1.00 81.25 406 VAL A O 1
ATOM 3307 N N . TRP A 1 407 ? -6.086 -21.753 -10.919 1.00 79.88 407 TRP A N 1
ATOM 3308 C CA . TRP A 1 407 ? -6.601 -21.112 -12.126 1.00 79.88 407 TRP A CA 1
ATOM 3309 C C . TRP A 1 407 ? -8.123 -21.234 -12.247 1.00 79.88 407 TRP A 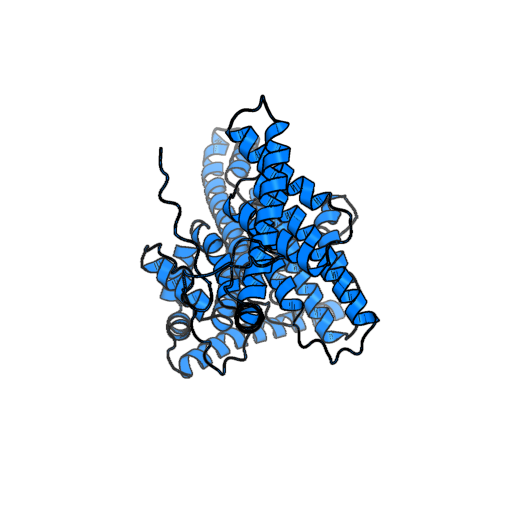C 1
ATOM 3311 O O . TRP A 1 407 ? -8.771 -20.245 -12.549 1.00 79.88 407 TRP A O 1
ATOM 3321 N N . GLN A 1 408 ? -8.712 -22.393 -11.944 1.00 83.00 408 GLN A N 1
ATOM 3322 C CA . GLN A 1 408 ? -10.164 -22.591 -11.922 1.00 83.00 408 GLN A CA 1
ATOM 3323 C C . GLN A 1 408 ? -10.834 -21.762 -10.828 1.00 83.00 408 GLN A C 1
ATOM 3325 O O . GLN A 1 408 ? -11.899 -21.205 -11.062 1.00 83.00 408 GLN A O 1
ATOM 3330 N N . ASN A 1 409 ? -10.226 -21.653 -9.645 1.00 82.62 409 ASN A N 1
ATOM 3331 C CA . ASN A 1 409 ? -10.738 -20.796 -8.578 1.00 82.62 409 ASN A CA 1
ATOM 3332 C C . ASN A 1 409 ? -10.725 -19.323 -9.000 1.00 82.62 409 ASN A C 1
ATOM 3334 O O . ASN A 1 409 ? -11.734 -18.645 -8.855 1.00 82.62 409 ASN A O 1
ATOM 3338 N N . VAL A 1 410 ? -9.618 -18.836 -9.567 1.00 78.38 410 VAL A N 1
ATOM 3339 C CA . VAL A 1 410 ? -9.522 -17.463 -10.093 1.00 78.38 410 VAL A CA 1
ATOM 3340 C C . VAL A 1 410 ? -10.460 -17.251 -11.290 1.00 78.38 410 VAL A C 1
ATOM 3342 O O . VAL A 1 410 ? -11.081 -16.196 -11.402 1.00 78.38 410 VAL A O 1
ATOM 3345 N N . GLY A 1 411 ? -10.605 -18.263 -12.147 1.00 75.06 411 GLY A N 1
ATOM 3346 C CA . GLY A 1 411 ? -11.510 -18.280 -13.294 1.00 75.06 411 GLY A CA 1
ATOM 3347 C C . GLY A 1 411 ? -12.966 -18.153 -12.865 1.00 75.06 411 GLY A C 1
ATOM 3348 O O . GLY A 1 411 ? -13.617 -17.207 -13.269 1.00 75.06 411 GLY A O 1
ATOM 3349 N N . ARG A 1 412 ? -13.436 -18.979 -11.922 1.00 80.50 412 ARG A N 1
ATOM 3350 C CA . ARG A 1 412 ? -14.795 -18.872 -11.356 1.00 80.50 412 ARG A CA 1
ATOM 3351 C C . ARG A 1 412 ? -15.069 -17.517 -10.715 1.00 80.50 412 ARG A C 1
ATOM 3353 O O . ARG A 1 412 ? -16.188 -17.025 -10.784 1.00 80.50 412 ARG A O 1
ATOM 3360 N N . LEU A 1 413 ? -14.063 -16.921 -10.073 1.00 72.44 413 LEU A N 1
ATOM 3361 C CA . LEU A 1 413 ? -14.189 -15.575 -9.513 1.00 72.44 413 LEU A CA 1
ATOM 3362 C C . LEU A 1 413 ? -14.330 -14.515 -10.619 1.00 72.44 413 LEU A C 1
ATOM 3364 O O . LEU A 1 413 ? -15.021 -13.521 -10.420 1.00 72.44 413 LEU A O 1
ATOM 3368 N N . SER A 1 414 ? -13.714 -14.747 -11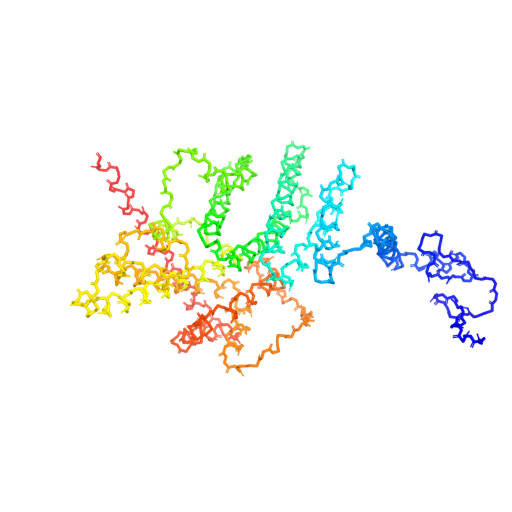.779 1.00 67.56 414 SER A N 1
ATOM 3369 C CA . SER A 1 414 ? -13.855 -13.907 -12.973 1.00 67.56 414 SER A CA 1
ATOM 3370 C C . SER A 1 414 ? -15.185 -14.155 -13.704 1.00 67.56 414 SER A C 1
ATOM 3372 O O . SER A 1 414 ? -15.798 -13.204 -14.171 1.00 67.56 414 SER A O 1
ATOM 3374 N N . ASP A 1 415 ? -15.686 -15.390 -13.732 1.00 72.38 415 ASP A N 1
ATOM 3375 C CA . ASP A 1 415 ? -16.976 -15.732 -14.348 1.00 72.38 415 ASP A CA 1
ATOM 3376 C C . ASP A 1 415 ? -18.146 -15.155 -13.533 1.00 72.38 415 ASP A C 1
ATOM 3378 O O . ASP A 1 415 ? -19.011 -14.474 -14.075 1.00 72.38 415 ASP A O 1
ATOM 3382 N N . ALA A 1 416 ? -18.129 -15.325 -12.204 1.00 70.69 416 ALA A N 1
ATOM 3383 C CA . ALA A 1 416 ? -19.126 -14.725 -11.309 1.00 70.69 416 ALA A CA 1
ATOM 3384 C C . ALA A 1 416 ? -19.126 -13.186 -11.391 1.00 70.69 416 ALA A C 1
ATOM 3386 O O . ALA A 1 416 ? -20.163 -12.536 -11.234 1.00 70.69 416 ALA A O 1
ATOM 3387 N N . ARG A 1 417 ? -17.955 -12.595 -11.658 1.00 65.25 417 ARG A N 1
ATOM 3388 C CA . ARG A 1 417 ? -17.815 -11.172 -11.967 1.00 65.25 417 ARG A CA 1
ATOM 3389 C C . ARG A 1 417 ? -18.525 -10.818 -13.275 1.00 65.25 417 ARG A C 1
ATOM 3391 O O . ARG A 1 417 ? -19.284 -9.851 -13.297 1.00 65.25 417 ARG A O 1
ATOM 3398 N N . ASP A 1 418 ? -18.278 -11.571 -14.342 1.00 65.75 418 ASP A N 1
ATOM 3399 C CA . ASP A 1 418 ? -18.832 -11.294 -15.671 1.00 65.75 418 ASP A CA 1
ATOM 3400 C C . ASP A 1 418 ? -20.366 -11.451 -15.689 1.00 65.75 418 ASP A C 1
ATOM 3402 O O . ASP A 1 418 ? -21.067 -10.624 -16.277 1.00 65.75 418 ASP A O 1
ATOM 3406 N N . GLU A 1 419 ? -20.909 -12.431 -14.962 1.00 72.62 419 GLU A N 1
ATOM 3407 C CA . GLU A 1 419 ? -22.357 -12.599 -14.769 1.00 72.62 419 GLU A CA 1
ATOM 3408 C C . GLU A 1 419 ? -22.985 -11.414 -14.015 1.00 72.62 419 GLU A C 1
ATOM 3410 O O . GLU A 1 419 ? -24.022 -10.885 -14.428 1.00 72.62 419 GLU A O 1
ATOM 3415 N N . SER A 1 420 ? -22.340 -10.931 -12.946 1.00 66.31 420 SER A N 1
ATOM 3416 C CA . SER A 1 420 ? -22.817 -9.755 -12.203 1.00 66.31 420 SER A CA 1
ATOM 3417 C C . SER A 1 420 ? -22.797 -8.477 -13.054 1.00 66.31 420 SER A C 1
ATOM 3419 O O . SER A 1 420 ? -23.659 -7.616 -12.872 1.00 66.31 420 SER A O 1
ATOM 3421 N N . LEU A 1 421 ? -21.856 -8.344 -13.997 1.00 60.75 421 LEU A N 1
ATOM 3422 C CA . LEU A 1 421 ? -21.817 -7.214 -14.933 1.00 60.75 421 LEU A CA 1
ATOM 3423 C C . LEU A 1 421 ? -22.994 -7.228 -15.911 1.00 60.75 421 LEU A C 1
ATOM 3425 O O . LEU A 1 421 ? -23.594 -6.186 -16.179 1.00 60.75 421 LEU A O 1
ATOM 3429 N N . GLN A 1 422 ? -23.338 -8.404 -16.437 1.00 67.94 422 GLN A N 1
ATOM 3430 C CA . GLN A 1 422 ? -24.464 -8.561 -17.361 1.00 67.94 422 GLN A CA 1
ATOM 3431 C C . GLN A 1 422 ? -25.815 -8.340 -16.660 1.00 67.94 422 GLN A C 1
ATOM 3433 O O . GLN A 1 422 ? -26.728 -7.743 -17.238 1.00 67.94 422 GLN A O 1
ATOM 3438 N N . GLY A 1 423 ? -25.931 -8.746 -15.391 1.00 67.38 423 GLY A N 1
ATOM 3439 C CA . GLY A 1 423 ? -27.127 -8.519 -14.573 1.00 67.38 423 GLY A CA 1
ATOM 3440 C C . GLY A 1 423 ? -27.413 -7.043 -14.265 1.00 67.38 423 GLY A C 1
ATOM 3441 O O . GLY A 1 423 ? -28.576 -6.651 -14.189 1.00 67.38 423 GLY A O 1
ATOM 3442 N N . ASN A 1 424 ? -26.379 -6.207 -14.125 1.00 57.34 424 ASN A N 1
ATOM 3443 C CA . ASN A 1 424 ? -26.563 -4.772 -13.879 1.00 57.34 424 ASN A CA 1
ATOM 3444 C C . ASN A 1 424 ? -26.907 -3.999 -15.161 1.00 57.34 424 ASN A C 1
ATOM 3446 O O . ASN A 1 424 ? -27.839 -3.199 -15.142 1.00 57.34 424 ASN A O 1
ATOM 3450 N N . LYS A 1 425 ? -26.249 -4.301 -16.291 1.00 62.25 425 LYS A N 1
ATOM 3451 C CA . LYS A 1 425 ? -26.567 -3.665 -17.587 1.00 62.25 425 LYS A CA 1
ATOM 3452 C C . LYS A 1 425 ? -28.011 -3.911 -18.027 1.00 62.25 425 LYS A C 1
ATOM 3454 O O . LYS A 1 425 ? -28.693 -2.990 -18.453 1.00 62.25 425 LYS A O 1
ATOM 3459 N N . SER A 1 426 ? -28.498 -5.141 -17.861 1.00 61.03 426 SER A N 1
ATOM 3460 C CA . SER A 1 426 ? -29.883 -5.490 -18.205 1.00 61.03 426 SER A CA 1
ATOM 3461 C C . SER A 1 426 ? -30.926 -4.790 -17.328 1.00 61.03 426 SER A C 1
ATOM 3463 O O . SER A 1 426 ? -32.043 -4.578 -17.786 1.00 61.03 426 SER A O 1
ATOM 3465 N N . ARG A 1 427 ? -30.577 -4.398 -16.093 1.00 59.00 427 ARG A N 1
ATOM 3466 C CA . ARG A 1 427 ? -31.453 -3.593 -15.229 1.00 59.00 427 ARG A CA 1
ATOM 3467 C C . ARG A 1 427 ? -31.483 -2.125 -15.633 1.00 59.00 427 ARG A C 1
ATOM 3469 O O . ARG A 1 427 ? -32.564 -1.545 -15.637 1.00 59.00 427 ARG A O 1
ATOM 3476 N N . GLU A 1 428 ? -30.337 -1.551 -15.987 1.00 60.69 428 GLU A N 1
ATOM 3477 C CA . GLU A 1 428 ? -30.239 -0.162 -16.455 1.00 60.69 428 GLU A CA 1
ATOM 3478 C C . GLU A 1 428 ? -30.953 0.062 -17.796 1.00 60.69 428 GLU A C 1
ATOM 3480 O O . GLU A 1 428 ? -31.486 1.138 -18.016 1.00 60.69 428 GLU A O 1
ATOM 3485 N N . GLU A 1 429 ? -31.039 -0.950 -18.665 1.00 61.38 429 GLU A N 1
ATOM 3486 C CA . GLU A 1 429 ? -31.794 -0.865 -19.929 1.00 61.38 429 GLU A CA 1
ATOM 3487 C C . GLU A 1 429 ? -33.323 -1.001 -19.755 1.00 61.38 429 GLU A C 1
ATOM 3489 O O . GLU A 1 429 ? -34.079 -0.722 -20.686 1.00 61.38 429 GLU A O 1
ATOM 3494 N N . THR A 1 430 ? -33.797 -1.432 -18.579 1.00 55.75 430 THR A N 1
ATOM 3495 C CA . THR A 1 430 ? -35.236 -1.595 -18.269 1.00 55.75 430 THR A CA 1
ATOM 3496 C C . THR A 1 430 ? -35.852 -0.466 -17.440 1.00 55.75 430 THR A C 1
ATOM 3498 O O . THR A 1 430 ? -37.062 -0.497 -17.199 1.00 55.75 430 THR A O 1
ATOM 3501 N N . VAL A 1 431 ? -35.050 0.504 -16.997 1.00 46.94 431 VAL A N 1
ATOM 3502 C CA . VAL A 1 431 ? -35.484 1.701 -16.253 1.00 46.94 431 VAL A CA 1
ATOM 3503 C C . VAL A 1 431 ? -35.367 2.908 -17.167 1.00 46.94 431 VAL A C 1
ATOM 3505 O O . VAL A 1 431 ? -36.314 3.728 -17.158 1.00 46.94 431 VAL A O 1
#

Foldseek 3Di:
DDDCDPQAAQPQPRHRDADWDADPQLSPHTHRDPVSCVVCVVVCVVVSVVSNVVVVVVVVLVVVVVVDPDDDPVCCVVVSLVVVLVVLVPCPDDDPLVVNLVVLLVQLVVLLVVLDLVSLVSSQVSLLVSLLSLLVVVVCPVVPDDPPPCPDDSVLSVLLSLLSNLSSCVSNLVLVLSLQLLVLQLVLVLVCVPPVPSDSSNSCSNVCSVCVVVVPDDDDDQSLVVLLVVLQRPDLDALSSLLSVLLSLVLVLVLLVQLVVLVVVLVVCVVPDPNVVSLVVNLVSHSHPSQNVDPVSNPDNCVVSSVSSVVSSLLSVLSSCLQCLQLLLVLLVCLPPVDPDPPPDPPDDDDPDPPRDPRPSVSVVSCSVVQVPRPCNSVVSNVSCVVCVLSVCVSVPDDPVSSVVSVVVNVVSSVVSVVVVVVVVVVVVVD

Sequence (431 aa):
MLTNRPKRSCYTCGNLKGPLTPCPSCSAVQYCSDPHSSQDSKRHAYKCARIQLLRDLIRLIDDASHESEGLDDDELQETTRIQIARIFASSSGHLPSDLGVLIRQVLIVTYLDVNTELSLLLSLDTIKQVHGLLSRRWISEVEDGPFHRLEHQPWKRIDRAYILATTAMVRLGMDEQCYRYIRTLGQFRGRCVEEKLITMDGVLGWKRVFDTERGLGGEGYDAFTDLKEWVFWNQIPRPCYIVPIIILVHWWITDLEELAKAQEVGKALARRLNEDVVEVIKVFVLDTEVVRKRKELLRRDNSDLIAGLQRQREYFLKISCFQNPDFWRRVANAARTEDFGWPILSRRKVVPGSRVADMDIEELEALYPLVKNTPGLLEYIAGFFQKEKAFERFINGFNGLDRIIVWQNVGRLSDARDESLQGNKSREETV